Protein AF-A0A538PGJ2-F1 (afdb_monomer_lite)

Sequence (538 aa):
EILDFYVRNGLSVAGPTVRLRQLDLCIDCKQCEEACEDRHGAQRLTLGGYELGLLDFVYTCRTCRDARCLSPCEHDAIKRDARSGEVVIHEDRCIGCSLCALSCPYGAIQMIDVAEPDMPAFQPRFKARLDKSGKLAFGPGKGRKAQARRIASKCDHCAGYADQACVSACPTGSLIEISPAALFRVPGPGARGDAAAGSAPGHEPHPARAGYPRTFATGSAEWHVRDMLPARPFVDGIAVRDSGAARVRARRLSLLVWALGLAAFAGVLAEVVLRWFHPTWSISYTVMRREGVEPALAAMNVSYLAGTQLALTCGYLGTALMVLSMAYLVQRRLGWFWRTATNQFWLDVHLMTGVVGPLFIALHSALRLTTWVSIPFWSMVAVVVSGVIGRYLYTLVPSLTSKHDLAILAHRRAITELAIDHPAAGDHAYQVMDREARRSRSAWEIGLVPLLLWVLADDLRRIWTRRRDRRALTRLAPRRIARRIARRIDRVVALERRNELAPRGKALLRSWKRVHVPFSIALLGTMLAHIAIALHVF

pLDDT: mean 74.96, std 19.19, range [24.06, 95.44]

Structure (mmCIF, N/CA/C/O backbone):
data_AF-A0A538PGJ2-F1
#
_entry.id   AF-A0A538PGJ2-F1
#
loop_
_atom_site.group_PDB
_atom_site.id
_atom_site.type_symbol
_atom_site.label_atom_id
_atom_site.label_alt_id
_atom_site.label_comp_id
_atom_site.label_asym_id
_atom_site.label_entity_id
_atom_site.label_seq_id
_atom_site.pdbx_PDB_ins_code
_atom_site.Cartn_x
_atom_site.Cartn_y
_atom_site.Cartn_z
_atom_site.occupancy
_atom_site.B_iso_or_equiv
_atom_site.auth_seq_id
_atom_site.auth_comp_id
_atom_site.auth_asym_id
_atom_site.auth_atom_id
_atom_site.pdbx_PDB_model_num
ATOM 1 N N . GLU A 1 1 ? -11.174 5.501 -30.515 1.00 55.38 1 GLU A N 1
ATOM 2 C CA . GLU A 1 1 ? -10.463 5.336 -29.223 1.00 55.38 1 GLU A CA 1
ATOM 3 C C . GLU A 1 1 ? -10.205 3.873 -28.864 1.00 55.38 1 GLU A C 1
ATOM 5 O O . GLU A 1 1 ? -9.051 3.498 -28.747 1.00 55.38 1 GLU A O 1
ATOM 10 N N . ILE A 1 2 ? -11.226 3.015 -28.758 1.00 61.38 2 ILE A N 1
ATOM 11 C CA . ILE A 1 2 ? -11.039 1.596 -28.385 1.00 61.38 2 ILE A CA 1
ATOM 12 C C . ILE A 1 2 ? -10.202 0.811 -29.412 1.00 61.38 2 ILE A C 1
ATOM 14 O O . ILE A 1 2 ? -9.266 0.110 -29.040 1.00 61.38 2 ILE A O 1
ATOM 18 N N . LEU A 1 3 ? -10.492 0.965 -30.709 1.00 66.12 3 LEU A N 1
ATOM 19 C CA . LEU A 1 3 ? -9.707 0.330 -31.775 1.00 66.12 3 LEU A CA 1
ATOM 20 C C . LEU A 1 3 ? -8.264 0.866 -31.830 1.00 66.12 3 LEU A C 1
ATOM 22 O O . LEU A 1 3 ? -7.324 0.113 -32.057 1.00 66.12 3 LEU A O 1
ATOM 26 N N . ASP A 1 4 ? -8.081 2.159 -31.556 1.00 66.12 4 ASP A N 1
ATOM 27 C CA . ASP A 1 4 ? -6.756 2.781 -31.459 1.00 66.12 4 ASP A CA 1
ATOM 28 C C . ASP A 1 4 ? -5.967 2.204 -30.271 1.00 66.12 4 ASP A C 1
ATOM 30 O O . ASP A 1 4 ? -4.814 1.813 -30.431 1.00 66.12 4 ASP A O 1
ATOM 34 N N . PHE A 1 5 ? -6.607 2.017 -29.111 1.00 69.12 5 PHE A N 1
ATOM 35 C CA . PHE A 1 5 ? -6.020 1.301 -27.976 1.00 69.12 5 PHE A CA 1
ATOM 36 C C . PHE A 1 5 ? -5.666 -0.150 -28.338 1.00 69.12 5 PHE A C 1
ATOM 38 O O . PHE A 1 5 ? -4.591 -0.626 -27.971 1.00 69.12 5 PHE A O 1
ATOM 45 N N . TYR A 1 6 ? -6.539 -0.846 -29.070 1.00 71.62 6 TYR A N 1
AT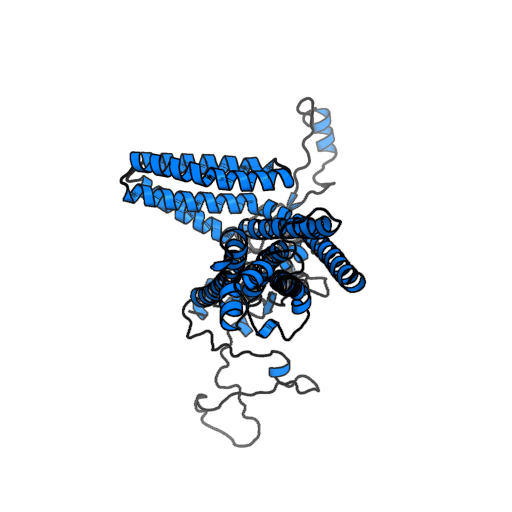OM 46 C CA . TYR A 1 6 ? -6.325 -2.227 -29.505 1.00 71.62 6 TYR A CA 1
ATOM 47 C C . TYR A 1 6 ? -5.070 -2.377 -30.372 1.00 71.62 6 TYR A C 1
ATOM 49 O O . TYR A 1 6 ? -4.238 -3.253 -30.122 1.00 71.62 6 TYR A O 1
ATOM 57 N N . VAL A 1 7 ? -4.902 -1.484 -31.349 1.00 77.00 7 VAL A N 1
ATOM 58 C CA . VAL A 1 7 ? -3.762 -1.496 -32.271 1.00 77.00 7 VAL A CA 1
ATOM 59 C C . VAL A 1 7 ? -2.490 -0.989 -31.591 1.00 77.00 7 VAL A C 1
ATOM 61 O O . VAL A 1 7 ? -1.472 -1.678 -31.631 1.00 77.00 7 VAL A O 1
ATOM 64 N N . ARG A 1 8 ? -2.534 0.163 -30.905 1.00 73.94 8 ARG A N 1
ATOM 65 C CA . ARG A 1 8 ? -1.352 0.765 -30.254 1.00 73.94 8 ARG A CA 1
ATOM 66 C C . ARG A 1 8 ? -0.736 -0.136 -29.199 1.00 73.94 8 ARG A C 1
ATOM 68 O O . ARG A 1 8 ? 0.481 -0.181 -29.069 1.00 73.94 8 ARG A O 1
ATOM 75 N N . ASN A 1 9 ? -1.572 -0.854 -28.454 1.00 77.75 9 ASN A N 1
ATOM 76 C CA . ASN A 1 9 ? -1.093 -1.773 -27.434 1.00 77.75 9 ASN A CA 1
ATOM 77 C C . ASN A 1 9 ? -0.849 -3.178 -27.986 1.00 77.75 9 ASN A C 1
ATOM 79 O O . ASN A 1 9 ? -0.598 -4.064 -27.184 1.00 77.75 9 ASN A O 1
ATOM 83 N N . GLY A 1 10 ? -0.917 -3.418 -29.300 1.00 75.88 10 GLY A N 1
ATOM 84 C CA . GLY A 1 10 ? -0.559 -4.704 -29.909 1.00 75.88 10 GLY A CA 1
ATOM 85 C C . GLY A 1 10 ? -1.454 -5.877 -29.493 1.00 75.88 10 GLY A C 1
ATOM 86 O O . GLY A 1 10 ? -1.011 -7.022 -29.441 1.00 75.88 10 GLY A O 1
ATOM 87 N N . LEU A 1 11 ? -2.722 -5.609 -29.172 1.00 78.75 11 LEU A N 1
ATOM 88 C CA . LEU A 1 11 ? -3.709 -6.654 -28.881 1.00 78.75 11 LEU A CA 1
ATOM 89 C C . LEU A 1 11 ? -4.207 -7.346 -30.159 1.00 78.75 11 LEU A C 1
ATOM 91 O O . LEU A 1 11 ? -4.708 -8.464 -30.086 1.00 78.75 11 LEU A O 1
ATOM 95 N N . SER A 1 12 ? -4.018 -6.712 -31.320 1.00 77.25 12 SER A N 1
ATOM 96 C CA . SER A 1 12 ? -4.263 -7.286 -32.650 1.00 77.25 12 SER A CA 1
ATOM 97 C C . SER A 1 12 ? -3.299 -8.412 -33.023 1.00 77.25 12 SER A C 1
ATOM 99 O O . SER A 1 12 ? -3.652 -9.291 -33.803 1.00 77.25 12 SER A O 1
ATOM 101 N N . VAL A 1 13 ? -2.086 -8.392 -32.465 1.00 79.44 13 VAL A N 1
ATOM 102 C CA . VAL A 1 13 ? -1.035 -9.395 -32.711 1.00 79.44 13 VAL A CA 1
ATOM 103 C C . VAL A 1 13 ? -0.840 -10.346 -31.530 1.00 79.44 13 VAL A C 1
ATOM 105 O O . VAL A 1 13 ? -0.008 -11.257 -31.595 1.00 79.44 13 VAL A O 1
ATOM 108 N N . ALA A 1 14 ? -1.589 -10.133 -30.444 1.00 80.44 14 ALA A N 1
ATOM 109 C CA . ALA A 1 14 ? -1.624 -11.040 -29.311 1.00 80.44 14 ALA A CA 1
ATOM 110 C C . ALA A 1 14 ? -2.169 -12.414 -29.736 1.00 80.44 14 ALA A C 1
ATOM 112 O O . ALA A 1 14 ? -2.867 -12.555 -30.742 1.00 80.44 14 ALA A O 1
ATOM 113 N N . GLY A 1 15 ? -1.791 -13.433 -28.977 1.00 75.00 15 GLY A N 1
ATOM 114 C CA . GLY A 1 15 ? -2.231 -14.803 -29.158 1.00 75.00 15 GLY A CA 1
ATOM 115 C C . GLY A 1 15 ? -3.702 -15.012 -28.790 1.00 75.00 15 GLY A C 1
ATOM 116 O O . GLY A 1 15 ? -4.476 -14.055 -28.679 1.00 75.00 15 GLY A O 1
ATOM 117 N N . PRO A 1 16 ? -4.122 -16.275 -28.604 1.00 70.69 16 PRO A N 1
ATOM 118 C CA . PRO A 1 16 ? -5.519 -16.610 -28.339 1.00 70.69 16 PRO A CA 1
ATOM 119 C C . PRO A 1 16 ? -6.041 -16.000 -27.036 1.00 70.69 16 PRO A C 1
ATOM 121 O O . PRO A 1 16 ? -7.248 -15.811 -26.905 1.00 70.69 16 PRO A O 1
ATOM 124 N N . THR A 1 17 ? -5.159 -15.667 -26.095 1.00 75.12 17 THR A N 1
ATOM 125 C CA . THR A 1 17 ? -5.518 -15.185 -24.767 1.00 75.12 17 THR A CA 1
ATOM 126 C C . THR A 1 17 ? -4.597 -14.069 -24.285 1.00 75.12 17 THR A C 1
ATOM 128 O O . THR A 1 17 ? -3.412 -14.001 -24.609 1.00 75.12 17 THR A O 1
ATOM 131 N N . VAL A 1 18 ? -5.160 -13.159 -23.493 1.00 78.62 18 VAL A N 1
ATOM 132 C CA . VAL A 1 18 ? -4.445 -12.099 -22.784 1.00 78.62 18 VAL A CA 1
ATOM 133 C C . VAL A 1 18 ? -4.940 -12.061 -21.347 1.00 78.62 18 VAL A C 1
ATOM 135 O O . VAL A 1 18 ? -6.134 -12.191 -21.070 1.00 78.62 18 VAL A O 1
ATOM 138 N N . ARG A 1 19 ? -4.003 -11.866 -20.420 1.00 81.94 19 ARG A N 1
ATOM 139 C CA . ARG A 1 19 ? -4.315 -11.748 -19.001 1.00 81.94 19 ARG A CA 1
ATOM 140 C C . ARG A 1 19 ? -4.686 -10.311 -18.654 1.00 81.94 19 ARG A C 1
ATOM 142 O O . ARG A 1 19 ? -4.023 -9.359 -19.071 1.00 81.94 19 ARG A O 1
ATOM 149 N N . LEU A 1 20 ? -5.748 -10.171 -17.878 1.00 78.12 20 LEU A N 1
ATOM 150 C CA . LEU A 1 20 ? -6.361 -8.907 -17.498 1.00 78.12 20 LEU A CA 1
ATOM 151 C C . LEU A 1 20 ? -6.581 -8.890 -15.992 1.00 78.12 20 LEU A C 1
ATOM 153 O O . LEU A 1 20 ? -6.921 -9.904 -15.389 1.00 78.12 20 LEU A O 1
ATOM 157 N N . ARG A 1 21 ? -6.425 -7.717 -15.394 1.00 78.31 21 ARG A N 1
ATOM 158 C CA . ARG A 1 21 ? -6.751 -7.441 -14.002 1.00 78.31 21 ARG A CA 1
ATOM 159 C C . ARG A 1 21 ? -7.935 -6.488 -13.939 1.00 78.31 21 ARG A C 1
ATOM 161 O O . ARG A 1 21 ? -7.871 -5.380 -14.462 1.00 78.31 21 ARG A O 1
ATOM 168 N N . GLN A 1 22 ? -8.991 -6.894 -13.251 1.00 70.12 22 GLN A N 1
ATOM 169 C CA . GLN A 1 22 ? -10.156 -6.058 -12.976 1.00 70.12 22 GLN A CA 1
ATOM 170 C C . GLN A 1 22 ? -9.878 -5.167 -11.759 1.00 70.12 22 GLN A C 1
ATOM 172 O O . GLN A 1 22 ? -9.720 -5.656 -10.636 1.00 70.12 22 GLN A O 1
ATOM 177 N N . LEU A 1 23 ? -9.738 -3.860 -11.980 1.00 67.62 23 LEU A N 1
ATOM 178 C CA . LEU A 1 23 ? -9.286 -2.895 -10.971 1.00 67.62 23 LEU A CA 1
ATOM 179 C C . LEU A 1 23 ? -10.292 -2.674 -9.835 1.00 67.62 23 LEU A C 1
ATOM 181 O O . LEU A 1 23 ? -9.890 -2.311 -8.733 1.00 67.62 23 LEU A O 1
ATOM 185 N N . ASP A 1 24 ? -11.576 -2.895 -10.084 1.00 55.44 24 ASP A N 1
ATOM 186 C CA . ASP A 1 24 ? -12.656 -2.830 -9.098 1.00 55.44 24 ASP A CA 1
ATOM 187 C C . ASP A 1 24 ? -12.619 -4.000 -8.103 1.00 55.44 24 ASP A C 1
ATOM 189 O O . ASP A 1 24 ? -12.915 -3.814 -6.920 1.00 55.44 24 ASP A O 1
ATOM 193 N N . LEU A 1 25 ? -12.180 -5.178 -8.558 1.00 58.84 25 LEU A N 1
ATOM 194 C CA . LEU A 1 25 ? -11.999 -6.367 -7.719 1.00 58.84 25 LEU A CA 1
ATOM 195 C C . LEU A 1 25 ? -10.591 -6.474 -7.118 1.00 58.84 25 LEU A C 1
ATOM 197 O O . LEU A 1 25 ? -10.378 -7.189 -6.136 1.00 58.84 25 LEU A O 1
ATOM 201 N N . CYS A 1 26 ? -9.595 -5.797 -7.687 1.00 67.81 26 CYS A N 1
ATOM 202 C CA . CYS A 1 26 ? -8.214 -5.893 -7.225 1.00 67.81 26 CYS A CA 1
ATOM 203 C C . CYS A 1 26 ? -8.009 -5.196 -5.866 1.00 67.81 26 CYS A C 1
ATOM 205 O O . CYS A 1 26 ? -8.282 -4.010 -5.711 1.00 67.81 26 CYS A O 1
ATOM 207 N N . ILE A 1 27 ? -7.433 -5.914 -4.895 1.00 62.56 27 ILE A N 1
ATOM 208 C CA . ILE A 1 27 ? -6.988 -5.360 -3.594 1.00 62.56 27 ILE A CA 1
ATOM 209 C C . ILE A 1 27 ? -5.506 -5.007 -3.522 1.00 62.56 27 ILE A C 1
ATOM 211 O O . ILE A 1 27 ? -4.999 -4.680 -2.453 1.00 62.56 27 ILE A O 1
ATOM 215 N N . ASP A 1 28 ? -4.787 -5.159 -4.629 1.00 71.12 28 ASP A N 1
ATOM 216 C CA . ASP A 1 28 ? -3.336 -4.974 -4.692 1.00 71.12 28 ASP A CA 1
ATOM 217 C C . ASP A 1 28 ? -2.576 -5.788 -3.620 1.00 71.12 28 ASP A C 1
ATOM 219 O O . ASP A 1 28 ? -1.569 -5.366 -3.055 1.00 71.12 28 ASP A O 1
ATOM 223 N N . CYS A 1 29 ? -3.072 -6.996 -3.316 1.00 70.25 29 CYS A N 1
ATOM 224 C CA . CYS A 1 29 ? -2.458 -7.893 -2.330 1.00 70.25 29 CYS A CA 1
ATOM 225 C C . CYS A 1 29 ? -1.167 -8.563 -2.817 1.00 70.25 29 CYS A C 1
ATOM 227 O O . CYS A 1 29 ? -0.444 -9.113 -1.988 1.00 70.25 29 CYS A O 1
ATOM 229 N N . LYS A 1 30 ? -0.910 -8.511 -4.134 1.00 79.00 30 LYS A N 1
ATOM 230 C CA . LYS A 1 30 ? 0.243 -9.077 -4.861 1.00 79.00 30 LYS A CA 1
ATOM 231 C C . LYS A 1 30 ? 0.415 -10.600 -4.791 1.00 79.00 30 LYS A C 1
ATOM 233 O O . LYS A 1 30 ? 1.424 -11.111 -5.261 1.00 79.00 30 LYS A O 1
ATOM 238 N N . GLN A 1 31 ? -0.597 -11.329 -4.321 1.00 75.69 31 GLN A N 1
ATOM 239 C CA . GLN A 1 31 ? -0.571 -12.798 -4.261 1.00 75.69 31 GLN A CA 1
ATOM 240 C C . GLN A 1 31 ? -0.394 -13.458 -5.634 1.00 75.69 31 GLN A C 1
ATOM 242 O O . GLN A 1 31 ? 0.229 -14.501 -5.731 1.00 75.69 31 GLN A O 1
ATOM 247 N N . CYS A 1 32 ? -0.886 -12.838 -6.707 1.00 80.69 32 CYS A N 1
ATOM 248 C CA . CYS A 1 32 ? -0.693 -13.347 -8.063 1.00 80.69 32 CYS A CA 1
ATOM 249 C C . CYS A 1 32 ? 0.758 -13.235 -8.565 1.00 80.69 32 CYS A C 1
ATOM 251 O O . CYS A 1 32 ? 1.172 -14.048 -9.386 1.00 80.69 32 CYS A O 1
ATOM 253 N N . GLU A 1 33 ? 1.516 -12.232 -8.100 1.00 84.62 33 GLU A N 1
ATOM 254 C CA . GLU A 1 33 ? 2.952 -12.113 -8.394 1.00 84.62 33 GLU A CA 1
ATOM 255 C C . GLU A 1 33 ? 3.732 -13.147 -7.571 1.00 84.62 33 GLU A C 1
ATOM 257 O O . GLU A 1 33 ? 4.553 -13.870 -8.125 1.00 84.62 33 GLU A O 1
ATOM 262 N N . GLU A 1 34 ? 3.410 -13.250 -6.276 1.00 78.00 34 GLU A N 1
ATOM 263 C CA . GLU A 1 34 ? 4.051 -14.160 -5.317 1.00 78.00 34 GLU A CA 1
ATOM 264 C C . GLU A 1 34 ? 3.831 -15.631 -5.688 1.00 78.00 34 GLU A C 1
ATOM 266 O O . GLU A 1 34 ? 4.795 -16.364 -5.836 1.00 78.00 34 GLU A O 1
ATOM 271 N N . ALA A 1 35 ? 2.598 -16.048 -5.985 1.00 78.25 35 ALA A N 1
ATOM 272 C CA . ALA A 1 35 ? 2.314 -17.426 -6.392 1.00 78.25 35 ALA A CA 1
ATOM 273 C C . ALA A 1 35 ? 3.017 -17.823 -7.700 1.00 78.25 35 ALA A C 1
ATOM 275 O O . ALA A 1 35 ? 3.371 -18.984 -7.901 1.00 78.25 35 ALA A O 1
ATOM 276 N N . CYS A 1 36 ? 3.217 -16.861 -8.606 1.00 83.31 36 CYS A N 1
ATOM 277 C CA . CYS A 1 36 ? 3.981 -17.094 -9.824 1.00 83.31 36 CYS A CA 1
ATOM 278 C C . CYS A 1 36 ? 5.476 -17.276 -9.521 1.00 83.31 36 CYS A C 1
ATOM 280 O O . CYS A 1 36 ? 6.105 -18.158 -10.103 1.00 83.31 36 CYS A O 1
ATOM 282 N N . GLU A 1 37 ? 6.028 -16.444 -8.635 1.00 84.31 37 GLU A N 1
ATOM 283 C CA . GLU A 1 37 ? 7.415 -16.533 -8.172 1.00 84.31 37 GLU A CA 1
ATOM 284 C C . GLU A 1 37 ? 7.668 -17.842 -7.418 1.00 84.31 37 GLU A C 1
ATOM 286 O O . GLU A 1 37 ? 8.614 -18.546 -7.750 1.00 84.31 37 GLU A O 1
ATOM 291 N N . ASP A 1 38 ? 6.783 -18.223 -6.499 1.00 78.44 38 ASP A N 1
ATOM 292 C CA . ASP A 1 38 ? 6.891 -19.455 -5.713 1.00 78.44 38 ASP A CA 1
ATOM 293 C C . ASP A 1 38 ? 6.870 -20.709 -6.601 1.00 78.44 38 ASP A C 1
ATOM 295 O O . ASP A 1 38 ? 7.606 -21.661 -6.352 1.00 78.44 38 ASP A O 1
ATOM 299 N N . ARG A 1 39 ? 6.051 -20.716 -7.665 1.00 80.75 39 ARG A N 1
ATOM 300 C CA . ARG A 1 39 ? 5.949 -21.862 -8.583 1.00 80.75 39 ARG A CA 1
ATOM 301 C C . ARG A 1 39 ? 7.142 -21.983 -9.527 1.00 80.75 39 ARG A C 1
ATOM 303 O O . ARG A 1 39 ? 7.571 -23.091 -9.825 1.00 80.75 39 ARG A O 1
ATOM 310 N N . HIS A 1 40 ? 7.631 -20.863 -10.050 1.00 79.25 40 HIS A N 1
ATOM 311 C CA . HIS A 1 40 ? 8.614 -20.860 -11.137 1.00 79.25 40 HIS A CA 1
ATOM 312 C C . HIS A 1 40 ? 10.005 -20.366 -10.710 1.00 79.25 40 HIS A C 1
ATOM 314 O O . HIS A 1 40 ? 10.871 -20.182 -11.560 1.00 79.25 40 HIS A O 1
ATOM 320 N N . GLY A 1 41 ? 10.211 -20.081 -9.422 1.00 76.25 41 GLY A N 1
ATOM 321 C CA . GLY A 1 41 ? 11.438 -19.494 -8.872 1.00 76.25 41 GLY A CA 1
ATOM 322 C C . GLY A 1 41 ? 11.676 -18.028 -9.257 1.00 76.25 41 GLY A C 1
ATOM 323 O O . GLY A 1 41 ? 12.644 -17.421 -8.804 1.00 76.25 41 GLY A O 1
ATOM 324 N N . ALA A 1 42 ? 10.815 -17.446 -10.098 1.00 80.00 42 ALA A N 1
ATOM 325 C CA . ALA A 1 42 ? 10.930 -16.081 -10.590 1.00 80.00 42 ALA A CA 1
ATOM 326 C C . ALA A 1 42 ? 9.561 -15.484 -10.940 1.00 80.00 42 ALA A C 1
ATOM 328 O O . ALA A 1 42 ? 8.681 -16.153 -11.488 1.00 80.00 42 ALA A O 1
ATOM 329 N N . GLN A 1 43 ? 9.397 -14.187 -10.676 1.00 82.25 43 GLN A N 1
ATOM 330 C CA . GLN A 1 43 ? 8.189 -13.442 -11.020 1.00 82.25 43 GLN A CA 1
ATOM 331 C C . GLN A 1 43 ? 8.058 -13.307 -12.553 1.00 82.25 43 GLN A C 1
ATOM 333 O O . GLN A 1 43 ? 8.775 -12.537 -13.185 1.00 82.25 43 GLN A O 1
ATOM 338 N N . ARG A 1 44 ? 7.097 -14.016 -13.163 1.00 86.12 44 ARG A N 1
ATOM 339 C CA . ARG A 1 44 ? 6.838 -13.992 -14.625 1.00 86.12 44 ARG A CA 1
ATOM 340 C C . ARG A 1 44 ? 5.627 -13.132 -15.035 1.00 86.12 44 ARG A C 1
ATOM 342 O O . ARG A 1 44 ? 5.253 -13.091 -16.208 1.00 86.12 44 ARG A O 1
ATOM 349 N N . LEU A 1 45 ? 4.999 -12.446 -14.079 1.00 87.00 45 LEU A N 1
ATOM 350 C CA . LEU A 1 45 ? 3.853 -11.551 -14.273 1.00 87.00 45 LEU A CA 1
ATOM 351 C C . LEU A 1 45 ? 4.010 -10.310 -13.397 1.00 87.00 45 LEU A C 1
ATOM 353 O O . LEU A 1 45 ? 4.297 -10.437 -12.209 1.00 87.00 45 LEU A O 1
ATOM 357 N N . THR A 1 46 ? 3.756 -9.128 -13.960 1.00 84.69 46 THR A N 1
ATOM 358 C CA . THR A 1 46 ? 3.788 -7.857 -13.223 1.00 84.69 46 THR A CA 1
ATOM 359 C C . THR A 1 46 ? 2.484 -7.093 -13.411 1.00 84.69 46 THR A C 1
ATOM 361 O O . THR A 1 46 ? 2.007 -6.897 -14.532 1.00 84.69 46 THR A O 1
ATOM 364 N N . LEU A 1 47 ? 1.892 -6.654 -12.301 1.00 83.06 47 LEU A N 1
ATOM 365 C CA . LEU A 1 47 ? 0.642 -5.897 -12.321 1.00 83.06 47 LEU A CA 1
ATOM 366 C C . LEU A 1 47 ? 0.849 -4.469 -12.823 1.00 83.06 47 LEU A C 1
ATOM 368 O O . LEU A 1 47 ? 1.874 -3.877 -12.514 1.00 83.06 47 LEU A O 1
ATOM 372 N N . GLY A 1 48 ? -0.148 -3.883 -13.502 1.00 72.62 48 GLY A N 1
ATOM 373 C CA . GLY A 1 48 ? -0.152 -2.460 -13.845 1.00 72.62 48 GLY A CA 1
ATOM 374 C C . GLY A 1 48 ? 0.328 -2.102 -15.259 1.00 72.62 48 GLY A C 1
ATOM 375 O O . GLY A 1 48 ? 1.047 -1.118 -15.453 1.00 72.62 48 GLY A O 1
ATOM 376 N N . GLY A 1 49 ? -0.053 -2.876 -16.264 1.00 76.50 49 GLY A N 1
ATOM 377 C CA . GLY A 1 49 ? 0.248 -2.484 -17.633 1.00 76.50 49 GLY A CA 1
ATOM 378 C C . GLY A 1 49 ? -0.659 -1.366 -18.137 1.00 76.50 49 GLY A C 1
ATOM 379 O O . GLY A 1 49 ? -0.755 -0.280 -17.545 1.00 76.50 49 GLY A O 1
ATOM 380 N N . TYR A 1 50 ? -1.247 -1.600 -19.303 1.00 75.56 50 TYR A N 1
ATOM 381 C CA . TYR A 1 50 ? -2.067 -0.607 -19.988 1.00 75.56 50 TYR A CA 1
ATOM 382 C C . TYR A 1 50 ? -3.489 -0.647 -19.441 1.00 75.56 50 TYR A C 1
ATOM 384 O O . TYR A 1 50 ? -4.018 -1.723 -19.194 1.00 75.56 50 TYR A O 1
ATOM 392 N N . GLU A 1 51 ? -4.119 0.509 -19.260 1.00 74.44 51 GLU A N 1
ATOM 393 C CA . GLU A 1 51 ? -5.455 0.595 -18.665 1.00 74.44 51 GLU A CA 1
ATOM 394 C C . GLU A 1 51 ? -6.487 0.993 -19.725 1.00 74.44 51 GLU A C 1
ATOM 396 O O . GLU A 1 51 ? -6.297 1.975 -20.443 1.00 74.44 51 GLU A O 1
ATOM 401 N N . LEU A 1 52 ? -7.590 0.245 -19.794 1.00 67.19 52 LEU A N 1
ATOM 402 C CA . LEU A 1 52 ? -8.788 0.595 -20.555 1.00 67.19 52 LEU A CA 1
ATOM 403 C C . LEU A 1 52 ? -9.991 0.532 -19.609 1.00 67.19 52 LEU A C 1
ATOM 405 O O . LEU A 1 52 ? -10.498 -0.543 -19.286 1.00 67.19 52 LEU A O 1
ATOM 409 N N . GLY A 1 53 ? -10.433 1.691 -19.120 1.00 69.06 53 GLY A N 1
ATOM 410 C CA . GLY A 1 53 ? -11.493 1.764 -18.111 1.00 69.06 53 GLY A CA 1
ATOM 411 C C . GLY A 1 53 ? -11.067 1.125 -16.782 1.00 69.06 53 GLY A C 1
ATOM 412 O O . GLY A 1 53 ? -10.110 1.576 -16.157 1.00 69.06 53 GLY A O 1
ATOM 413 N N . LEU A 1 54 ? -11.791 0.089 -16.342 1.00 64.50 54 LEU A N 1
ATOM 414 C CA . LEU A 1 54 ? -11.494 -0.689 -15.125 1.00 64.50 54 LEU A CA 1
ATOM 415 C C . LEU A 1 54 ? -10.662 -1.952 -15.400 1.00 64.50 54 LEU A C 1
ATOM 417 O O . LEU A 1 54 ? -10.460 -2.762 -14.496 1.00 64.50 54 LEU A O 1
ATOM 421 N N . LEU A 1 55 ? -10.176 -2.127 -16.629 1.00 67.62 55 LEU A N 1
ATOM 422 C CA . LEU A 1 55 ? -9.334 -3.251 -17.015 1.00 67.62 55 LEU A CA 1
ATOM 423 C C . LEU A 1 55 ? -7.878 -2.809 -17.101 1.00 67.62 55 LEU A C 1
ATOM 425 O O . LEU A 1 55 ? -7.546 -1.849 -17.792 1.00 67.62 55 LEU A O 1
ATOM 429 N N . ASP A 1 56 ? -7.016 -3.548 -16.420 1.00 76.88 56 ASP A N 1
ATOM 430 C CA . ASP A 1 56 ? -5.570 -3.401 -16.460 1.00 76.88 56 ASP A CA 1
ATOM 431 C C . ASP A 1 56 ? -4.948 -4.607 -17.171 1.00 76.88 56 ASP A C 1
ATOM 433 O O . ASP A 1 56 ? -5.008 -5.743 -16.699 1.00 76.88 56 ASP A O 1
ATOM 437 N N . PHE A 1 57 ? -4.355 -4.361 -18.332 1.00 82.56 57 PHE A N 1
ATOM 438 C CA . PHE A 1 57 ? -3.651 -5.351 -19.132 1.00 82.56 57 PHE A CA 1
ATOM 439 C C . PHE A 1 57 ? -2.276 -5.581 -18.524 1.00 82.56 57 PHE A C 1
ATOM 441 O O . PHE A 1 57 ? -1.334 -4.853 -18.828 1.00 82.56 57 PHE A O 1
ATOM 448 N N . VAL A 1 58 ? -2.171 -6.586 -17.659 1.00 86.12 58 VAL A N 1
ATOM 449 C CA . VAL A 1 58 ? -0.947 -6.894 -16.912 1.00 86.12 58 VAL A CA 1
ATOM 450 C C . VAL A 1 58 ? 0.239 -7.185 -17.837 1.00 86.12 58 VAL A C 1
ATOM 452 O O . VAL A 1 58 ? 0.087 -7.718 -18.940 1.00 86.12 58 VAL A O 1
ATOM 455 N N . TYR A 1 59 ? 1.444 -6.850 -17.376 1.00 87.25 59 TYR A N 1
ATOM 456 C CA . TYR A 1 59 ? 2.678 -7.168 -18.086 1.00 87.25 59 TYR A CA 1
ATOM 457 C C . TYR A 1 59 ? 2.964 -8.659 -17.940 1.00 87.25 59 TYR A C 1
ATOM 459 O O . TYR A 1 59 ? 3.491 -9.137 -16.935 1.00 87.25 59 TYR A O 1
ATOM 467 N N . THR A 1 60 ? 2.553 -9.407 -18.952 1.00 88.81 60 THR A N 1
ATOM 468 C CA . THR A 1 60 ? 2.745 -10.846 -19.059 1.00 88.81 60 THR A CA 1
ATOM 469 C C . THR A 1 60 ? 2.909 -11.218 -20.527 1.00 88.81 60 THR A C 1
ATOM 471 O O . THR A 1 60 ? 2.613 -10.410 -21.416 1.00 88.81 60 THR A O 1
ATOM 474 N N . CYS A 1 61 ? 3.409 -12.426 -20.797 1.00 88.88 61 CYS A N 1
ATOM 475 C CA . CYS A 1 61 ? 3.506 -12.905 -22.169 1.00 88.88 61 CYS A CA 1
ATOM 476 C C . CYS A 1 61 ? 2.101 -12.970 -22.771 1.00 88.88 61 CYS A C 1
ATOM 478 O O . CYS A 1 61 ? 1.152 -13.374 -22.110 1.00 88.88 61 CYS A O 1
ATOM 480 N N . ARG A 1 62 ? 1.974 -12.530 -24.020 1.00 86.38 62 ARG A N 1
ATOM 481 C CA . ARG A 1 62 ? 0.702 -12.520 -24.753 1.00 86.38 62 ARG A CA 1
ATOM 482 C C . ARG A 1 62 ? 0.678 -13.534 -25.882 1.00 86.38 62 ARG A C 1
ATOM 484 O O . ARG A 1 62 ? -0.117 -13.364 -26.793 1.00 86.38 62 ARG A O 1
ATOM 491 N N . THR A 1 63 ? 1.636 -14.464 -25.894 1.00 84.62 63 THR A N 1
ATOM 492 C CA . THR A 1 63 ? 1.693 -15.577 -26.859 1.00 84.62 63 THR A CA 1
ATOM 493 C C . THR A 1 63 ? 1.524 -15.116 -28.311 1.00 84.62 63 THR A C 1
ATOM 495 O O . THR A 1 63 ? 0.787 -15.692 -29.106 1.00 84.62 63 THR A O 1
ATOM 498 N N . CYS A 1 64 ? 2.200 -14.010 -28.645 1.00 85.31 64 CYS A N 1
ATOM 499 C CA . CYS A 1 64 ? 1.961 -13.252 -29.870 1.00 85.31 64 CYS A CA 1
ATOM 500 C C . CYS A 1 64 ? 2.071 -14.137 -31.112 1.00 85.31 64 CYS A C 1
ATOM 502 O O . CYS A 1 64 ? 2.989 -14.959 -31.230 1.00 85.31 64 CYS A O 1
ATOM 504 N N . ARG A 1 65 ? 1.166 -13.920 -32.067 1.00 83.31 65 ARG A N 1
ATOM 505 C CA . ARG A 1 65 ? 1.226 -14.594 -33.366 1.00 83.31 65 ARG A CA 1
ATOM 506 C C . ARG A 1 65 ? 2.478 -14.159 -34.129 1.00 83.31 65 ARG A C 1
ATOM 508 O O . ARG A 1 65 ? 3.234 -15.007 -34.594 1.00 83.31 65 ARG A O 1
ATOM 515 N N . ASP A 1 66 ? 2.744 -12.855 -34.133 1.00 84.62 66 ASP A N 1
ATOM 516 C CA . ASP A 1 66 ? 4.017 -12.273 -34.560 1.00 84.62 66 ASP A CA 1
ATOM 517 C C . ASP A 1 66 ? 4.918 -12.026 -33.336 1.00 84.62 66 ASP A C 1
ATOM 519 O O . ASP A 1 66 ? 4.773 -11.044 -32.599 1.00 84.62 66 ASP A O 1
ATOM 523 N N . ALA A 1 67 ? 5.806 -12.980 -33.050 1.00 87.19 67 ALA A N 1
ATOM 524 C CA . ALA A 1 67 ? 6.655 -12.965 -31.865 1.00 87.19 67 ALA A CA 1
ATOM 525 C C . ALA A 1 67 ? 8.011 -12.304 -32.154 1.00 87.19 67 ALA A C 1
ATOM 527 O O . ALA A 1 67 ? 9.006 -12.971 -32.432 1.00 87.19 67 ALA A O 1
ATOM 528 N N . ARG A 1 68 ? 8.067 -10.977 -31.987 1.00 88.50 68 ARG A N 1
ATOM 529 C CA . ARG A 1 68 ? 9.291 -10.163 -32.161 1.00 88.50 68 ARG A CA 1
ATOM 530 C C . ARG A 1 68 ? 10.466 -10.579 -31.276 1.00 88.50 68 ARG A C 1
ATOM 532 O O . ARG A 1 68 ? 11.608 -10.279 -31.593 1.00 88.50 68 ARG A O 1
ATOM 539 N N . CYS A 1 69 ? 10.200 -11.270 -30.171 1.00 90.06 69 CYS A N 1
ATOM 540 C CA . CYS A 1 69 ? 11.239 -11.776 -29.279 1.00 90.06 69 CYS A CA 1
ATOM 541 C C . CYS A 1 69 ? 12.036 -12.962 -29.852 1.00 90.06 69 CYS A C 1
ATOM 543 O O . CYS A 1 69 ? 13.083 -13.267 -29.289 1.00 90.06 69 CYS A O 1
ATOM 545 N N . LEU A 1 70 ? 11.569 -13.610 -30.931 1.00 91.69 70 LEU A N 1
ATOM 546 C CA . LEU A 1 70 ? 12.255 -14.740 -31.573 1.00 91.69 70 LEU A CA 1
ATOM 547 C C . LEU A 1 70 ? 13.451 -14.297 -32.422 1.00 91.69 70 LEU A C 1
ATOM 549 O O . LEU A 1 70 ? 14.546 -14.824 -32.269 1.00 91.69 70 LEU A O 1
ATOM 553 N N . SER A 1 71 ? 13.238 -13.306 -33.292 1.00 89.12 71 SER A N 1
ATOM 554 C CA . SER A 1 71 ? 14.214 -12.870 -34.304 1.00 89.12 71 SER A CA 1
ATOM 555 C C . SER A 1 71 ? 15.608 -12.488 -33.769 1.00 89.12 71 SER A C 1
ATOM 557 O O . SER A 1 71 ? 16.578 -12.825 -34.438 1.00 89.12 71 SER A O 1
ATOM 559 N N . PRO A 1 72 ? 15.761 -11.831 -32.602 1.00 90.69 72 PRO A N 1
ATOM 560 C CA . PRO A 1 72 ? 17.075 -11.430 -32.095 1.00 90.69 72 PRO A CA 1
ATOM 561 C C . PRO A 1 72 ? 17.911 -12.564 -31.486 1.00 90.69 72 PRO A C 1
ATOM 563 O O . PRO A 1 72 ? 19.022 -12.313 -31.021 1.00 90.69 72 PRO A O 1
ATOM 566 N N . CYS A 1 73 ? 17.369 -13.778 -31.350 1.00 90.31 73 CYS A N 1
ATOM 567 C CA . CYS A 1 73 ? 18.062 -14.854 -30.652 1.00 90.31 73 CYS A CA 1
ATOM 568 C C . CYS A 1 73 ? 18.889 -15.714 -31.610 1.00 90.31 73 CYS A C 1
ATOM 570 O O . CYS A 1 73 ? 18.384 -16.663 -32.195 1.00 90.31 73 CYS A O 1
ATOM 572 N N . GLU A 1 74 ? 20.189 -15.438 -31.685 1.00 89.56 74 GLU A N 1
ATOM 573 C CA . GLU A 1 74 ? 21.148 -16.231 -32.477 1.00 89.56 74 GLU A CA 1
ATOM 574 C C . GLU A 1 74 ? 21.533 -17.569 -31.817 1.00 89.56 74 GLU A C 1
ATOM 576 O O . GLU A 1 74 ? 22.160 -18.422 -32.435 1.00 89.56 74 GLU A O 1
ATOM 581 N N . HIS A 1 75 ? 21.151 -17.769 -30.552 1.00 87.94 75 HIS A N 1
ATOM 582 C CA . HIS A 1 75 ? 21.504 -18.952 -29.755 1.00 87.94 75 HIS A CA 1
ATOM 583 C C . HIS A 1 75 ? 20.370 -19.959 -29.623 1.00 87.94 75 HIS A C 1
ATOM 585 O O . HIS A 1 75 ? 20.455 -20.871 -28.800 1.00 87.94 75 HIS A O 1
ATOM 591 N N . ASP A 1 76 ? 19.285 -19.785 -30.384 1.00 87.06 76 ASP A N 1
ATOM 592 C CA . ASP A 1 76 ? 18.178 -20.739 -30.393 1.00 87.06 76 ASP A CA 1
ATOM 593 C C . ASP A 1 76 ? 17.559 -20.986 -28.999 1.00 87.06 76 ASP A C 1
ATOM 595 O O . ASP A 1 76 ? 16.931 -22.017 -28.744 1.00 87.06 76 ASP A O 1
ATOM 599 N N . ALA A 1 77 ? 17.736 -20.024 -28.088 1.00 89.44 77 ALA A N 1
ATOM 600 C CA . ALA A 1 77 ? 17.286 -20.089 -26.704 1.00 89.44 77 ALA A CA 1
ATOM 601 C C . ALA A 1 77 ? 15.813 -19.707 -26.543 1.00 89.44 77 ALA A C 1
ATOM 603 O O . ALA A 1 77 ? 15.243 -19.911 -25.480 1.00 89.44 77 ALA A O 1
ATOM 604 N N . ILE A 1 78 ? 15.184 -19.143 -27.570 1.00 91.44 78 ILE A N 1
ATOM 605 C CA . ILE A 1 78 ? 13.749 -18.876 -27.598 1.00 91.44 78 ILE A CA 1
ATOM 606 C C . ILE A 1 78 ? 13.194 -19.368 -28.933 1.00 91.44 78 ILE A C 1
ATOM 608 O O . ILE A 1 78 ? 13.660 -18.954 -29.992 1.00 91.44 78 ILE A O 1
ATOM 612 N N . LYS A 1 79 ? 12.223 -20.282 -28.888 1.00 89.81 79 LYS A N 1
ATOM 613 C CA . LYS A 1 79 ? 11.627 -20.902 -30.081 1.00 89.81 79 LYS A CA 1
ATOM 614 C C . LYS A 1 79 ? 10.124 -21.019 -29.942 1.00 89.81 79 LYS A C 1
ATOM 616 O O . LYS A 1 79 ? 9.599 -21.041 -28.835 1.00 89.81 79 LYS A O 1
ATOM 621 N N . ARG A 1 80 ? 9.420 -21.091 -31.069 1.00 87.19 80 ARG A N 1
ATOM 622 C CA . ARG A 1 80 ? 8.015 -21.495 -31.066 1.00 87.19 80 ARG A CA 1
ATOM 623 C C . ARG A 1 80 ? 7.959 -23.017 -31.028 1.00 87.19 80 ARG A C 1
ATOM 625 O O . ARG A 1 80 ? 8.540 -23.663 -31.896 1.00 87.19 80 ARG A O 1
ATOM 632 N N . ASP A 1 81 ? 7.284 -23.570 -30.033 1.00 81.88 81 ASP A N 1
ATOM 633 C CA . ASP A 1 81 ? 6.992 -24.994 -29.992 1.00 81.88 81 ASP A CA 1
ATOM 634 C C . ASP A 1 81 ? 6.016 -25.342 -31.122 1.00 81.88 81 ASP A C 1
ATOM 636 O O . ASP A 1 81 ? 4.967 -24.714 -31.284 1.00 81.88 81 ASP A O 1
ATOM 640 N N . ALA A 1 82 ? 6.375 -26.346 -31.916 1.00 78.38 82 ALA A N 1
ATOM 641 C CA . ALA A 1 82 ? 5.607 -26.763 -33.081 1.00 78.38 82 ALA A CA 1
ATOM 642 C C . ALA A 1 82 ? 4.263 -27.403 -32.701 1.00 78.38 82 ALA A C 1
ATOM 644 O O . ALA A 1 82 ? 3.338 -27.382 -33.509 1.00 78.38 82 ALA A O 1
ATOM 645 N N . ARG A 1 83 ? 4.146 -27.971 -31.490 1.00 74.69 83 ARG A N 1
ATOM 646 C CA . ARG A 1 83 ? 2.928 -28.664 -31.040 1.00 74.69 83 ARG A CA 1
ATOM 647 C C . ARG A 1 83 ? 1.925 -27.724 -30.384 1.00 74.69 83 ARG A C 1
ATOM 649 O O . ARG A 1 83 ? 0.758 -27.726 -30.757 1.00 74.69 83 ARG A O 1
ATOM 656 N N . SER A 1 84 ? 2.365 -26.932 -29.409 1.00 70.19 84 SER A N 1
ATOM 657 C CA . SER A 1 84 ? 1.483 -26.014 -28.675 1.00 70.19 84 SER A CA 1
ATOM 658 C C . SER A 1 84 ? 1.315 -24.650 -29.351 1.00 70.19 84 SER A C 1
ATOM 660 O O . SER A 1 84 ? 0.388 -23.911 -29.026 1.00 70.19 84 SER A O 1
ATOM 662 N N . GLY A 1 85 ? 2.214 -24.283 -30.271 1.00 73.44 85 GLY A N 1
ATOM 663 C CA . GLY A 1 85 ? 2.283 -22.934 -30.832 1.00 73.44 85 GLY A CA 1
ATOM 664 C C . GLY A 1 85 ? 2.788 -21.879 -29.839 1.00 73.44 85 GLY A C 1
ATOM 665 O O . GLY A 1 85 ? 2.887 -20.705 -30.213 1.00 73.44 85 GLY A O 1
ATOM 666 N N . GLU A 1 86 ? 3.133 -22.272 -28.608 1.00 80.88 86 GLU A N 1
ATOM 667 C CA . GLU A 1 86 ? 3.658 -21.403 -27.556 1.00 80.88 86 GLU A CA 1
ATOM 668 C C . GLU A 1 86 ? 5.102 -21.004 -27.860 1.00 80.88 86 GLU A C 1
ATOM 670 O O . GLU A 1 86 ? 5.887 -21.772 -28.414 1.00 80.88 86 GLU A O 1
ATOM 675 N N . VAL A 1 87 ? 5.486 -19.784 -27.494 1.00 86.38 87 VAL A N 1
ATOM 676 C CA . VAL A 1 87 ? 6.902 -19.403 -27.513 1.00 86.38 87 VAL A CA 1
ATOM 677 C C . VAL A 1 87 ? 7.528 -19.938 -26.231 1.00 86.38 87 VAL A C 1
ATOM 679 O O . VAL A 1 87 ? 7.043 -19.621 -25.158 1.00 86.38 87 VAL A O 1
ATOM 682 N N . VAL A 1 88 ? 8.599 -20.714 -26.295 1.00 86.25 88 VAL A N 1
ATOM 683 C CA . VAL A 1 88 ? 9.272 -21.307 -25.132 1.00 86.25 88 VAL A CA 1
ATOM 684 C C . VAL A 1 88 ? 10.691 -20.760 -25.047 1.00 86.25 88 VAL A C 1
ATOM 686 O O . VAL A 1 88 ? 11.351 -20.583 -26.072 1.00 86.25 88 VAL A O 1
ATOM 689 N N . ILE A 1 89 ? 11.146 -20.450 -23.829 1.00 88.31 89 ILE A N 1
ATOM 690 C CA . ILE A 1 89 ? 12.546 -20.106 -23.564 1.00 88.31 89 ILE A CA 1
ATOM 691 C C . ILE A 1 89 ? 13.239 -21.348 -23.002 1.00 88.31 89 ILE A C 1
ATOM 693 O O . ILE A 1 89 ? 12.828 -21.881 -21.978 1.00 88.31 89 ILE A O 1
ATOM 697 N N . HIS A 1 90 ? 14.288 -21.783 -23.685 1.00 86.56 90 HIS A N 1
ATOM 698 C CA . HIS A 1 90 ? 15.195 -22.845 -23.279 1.00 86.56 90 HIS A CA 1
ATOM 699 C C . HIS A 1 90 ? 16.301 -22.238 -22.410 1.00 86.56 90 HIS A C 1
ATOM 701 O O . HIS A 1 90 ? 17.255 -21.627 -22.906 1.00 86.56 90 HIS A O 1
ATOM 707 N N . GLU A 1 91 ? 16.120 -22.340 -21.092 1.00 84.00 91 GLU A N 1
ATOM 708 C CA . GLU A 1 91 ? 17.007 -21.752 -20.080 1.00 84.00 91 GLU A CA 1
ATOM 709 C C . GLU A 1 91 ? 18.445 -22.293 -20.200 1.00 84.00 91 GLU A C 1
ATOM 711 O 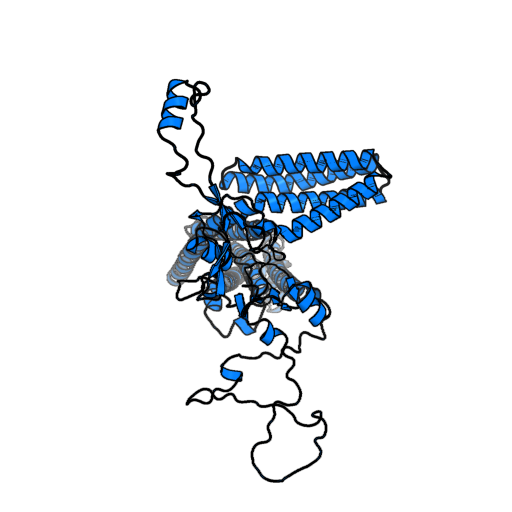O . GLU A 1 91 ? 19.405 -21.532 -20.073 1.00 84.00 91 GLU A O 1
ATOM 716 N N . ASP A 1 92 ? 18.595 -23.561 -20.595 1.00 79.38 92 ASP A N 1
ATOM 717 C CA . ASP A 1 92 ? 19.865 -24.245 -20.860 1.00 79.38 92 ASP A CA 1
ATOM 718 C C . ASP A 1 92 ? 20.693 -23.567 -21.962 1.00 79.38 92 ASP A C 1
ATOM 720 O O . ASP A 1 92 ? 21.920 -23.508 -21.862 1.00 79.38 92 ASP A O 1
ATOM 724 N N . ARG A 1 93 ? 20.045 -22.957 -22.961 1.00 82.94 93 ARG A N 1
ATOM 725 C CA . ARG A 1 93 ? 20.705 -22.291 -24.103 1.00 82.94 93 ARG A CA 1
ATOM 726 C C . ARG A 1 93 ? 20.826 -20.778 -23.946 1.00 82.94 93 ARG A C 1
ATOM 728 O O . ARG A 1 93 ? 21.528 -20.122 -24.712 1.00 82.94 93 ARG A O 1
ATOM 735 N N . CYS A 1 94 ? 20.147 -20.190 -22.963 1.00 84.81 94 CYS A N 1
ATOM 736 C CA . CYS A 1 94 ? 20.095 -18.741 -22.801 1.00 84.81 94 CYS A CA 1
ATOM 737 C C . CYS A 1 94 ? 21.424 -18.172 -22.283 1.00 84.81 94 CYS A C 1
ATOM 739 O O . CYS A 1 94 ? 21.802 -18.406 -21.138 1.00 84.81 94 CYS A O 1
ATOM 741 N N . ILE A 1 95 ? 22.128 -17.377 -23.087 1.00 85.69 95 ILE A N 1
ATOM 742 C CA . ILE A 1 95 ? 23.403 -16.761 -22.671 1.00 85.69 95 ILE A CA 1
ATOM 743 C C . ILE A 1 95 ? 23.245 -15.409 -21.948 1.00 85.69 95 ILE A C 1
ATOM 745 O O . ILE A 1 95 ? 24.237 -14.771 -21.610 1.00 85.69 95 ILE A O 1
ATOM 749 N N . GLY A 1 96 ? 22.014 -14.921 -21.764 1.00 86.38 96 GLY A N 1
ATOM 750 C CA . GLY A 1 96 ? 21.762 -13.679 -21.023 1.00 86.38 96 GLY A CA 1
ATOM 751 C C . GLY A 1 96 ? 21.942 -12.365 -21.790 1.00 86.38 96 GLY A C 1
ATOM 752 O O . GLY A 1 96 ? 21.923 -11.301 -21.172 1.00 86.38 96 GLY A O 1
ATOM 753 N N . CYS A 1 97 ? 22.051 -12.390 -23.124 1.00 85.00 97 CYS A N 1
ATOM 754 C CA . CYS A 1 97 ? 22.280 -11.192 -23.951 1.00 85.00 97 CYS A CA 1
ATOM 755 C C . CYS A 1 97 ? 21.152 -10.138 -23.904 1.00 85.00 97 CYS A C 1
ATOM 757 O O . CYS A 1 97 ? 21.338 -9.016 -24.361 1.00 85.00 97 CYS A O 1
ATOM 759 N N . SER A 1 98 ? 19.984 -10.472 -23.340 1.00 89.06 98 SER A N 1
ATOM 760 C CA . SER A 1 98 ? 18.846 -9.563 -23.108 1.00 89.06 98 SER A CA 1
ATOM 761 C C . SER A 1 98 ? 18.150 -9.001 -24.362 1.00 89.06 98 SER A C 1
ATOM 763 O O . SER A 1 98 ? 17.180 -8.253 -24.236 1.00 89.06 98 SER A O 1
ATOM 765 N N . LEU A 1 99 ? 18.562 -9.396 -25.572 1.00 86.94 99 LEU A N 1
ATOM 766 C CA . LEU A 1 99 ? 17.978 -8.903 -26.829 1.00 86.94 99 LEU A CA 1
ATOM 767 C C . LEU A 1 99 ? 16.488 -9.242 -26.973 1.00 86.94 99 LEU A C 1
ATOM 769 O O . LEU A 1 99 ? 15.697 -8.415 -27.430 1.00 86.94 99 LEU A O 1
ATOM 773 N N . CYS A 1 100 ? 16.079 -10.435 -26.532 1.00 88.31 100 CYS A N 1
ATOM 774 C CA . CYS A 1 100 ? 14.677 -10.849 -26.533 1.00 88.31 100 CYS A CA 1
ATOM 775 C C . CYS A 1 100 ? 13.821 -9.981 -25.595 1.00 88.31 100 CYS A C 1
ATOM 777 O O . CYS A 1 100 ? 12.697 -9.623 -25.952 1.00 88.31 100 CYS A O 1
ATOM 779 N N . ALA A 1 101 ? 14.366 -9.582 -24.440 1.00 88.00 101 ALA A N 1
ATOM 780 C CA . ALA A 1 101 ? 13.698 -8.694 -23.495 1.00 88.00 101 ALA A CA 1
ATOM 781 C C . ALA A 1 101 ? 13.531 -7.278 -24.054 1.00 88.00 101 ALA A C 1
ATOM 783 O O . ALA A 1 101 ? 12.435 -6.727 -23.979 1.00 88.00 101 ALA A O 1
ATOM 784 N N . LEU A 1 102 ? 14.573 -6.733 -24.692 1.00 85.56 102 LEU A N 1
ATOM 785 C CA . LEU A 1 102 ? 14.518 -5.430 -25.365 1.00 85.56 102 LEU A CA 1
ATOM 786 C C . LEU A 1 102 ? 13.545 -5.419 -26.551 1.00 85.56 102 LEU A C 1
ATOM 788 O O . LEU A 1 102 ? 12.894 -4.412 -26.812 1.00 85.56 102 LEU A O 1
ATOM 792 N N . SER A 1 103 ? 13.419 -6.548 -27.248 1.00 86.50 103 SER A N 1
ATOM 793 C CA . SER A 1 103 ? 12.552 -6.669 -28.426 1.00 86.50 103 SER A CA 1
ATOM 794 C C . SER A 1 103 ? 11.089 -6.935 -28.082 1.00 86.50 103 SER A C 1
ATOM 796 O O . SER A 1 103 ? 10.228 -6.866 -28.959 1.00 86.50 103 SER A O 1
ATOM 798 N N . CYS A 1 104 ? 10.774 -7.252 -26.822 1.00 87.38 104 CYS A N 1
ATOM 799 C CA . CYS A 1 104 ? 9.400 -7.436 -26.385 1.00 87.38 104 CYS A CA 1
ATOM 800 C C . CYS A 1 104 ? 8.724 -6.065 -26.192 1.00 87.38 104 CYS A C 1
ATOM 802 O O . CYS A 1 104 ? 9.015 -5.384 -25.207 1.00 87.38 104 CYS A O 1
ATOM 804 N N . PRO A 1 105 ? 7.751 -5.672 -27.038 1.00 83.00 105 PRO A N 1
ATOM 805 C CA . PRO A 1 105 ? 7.101 -4.361 -26.919 1.00 83.00 105 PRO A CA 1
ATOM 806 C C . PRO A 1 105 ? 6.257 -4.227 -25.643 1.00 83.00 105 PRO A C 1
ATOM 808 O O . PRO A 1 105 ? 5.871 -3.127 -25.261 1.00 83.00 105 PRO A O 1
ATOM 811 N N . TY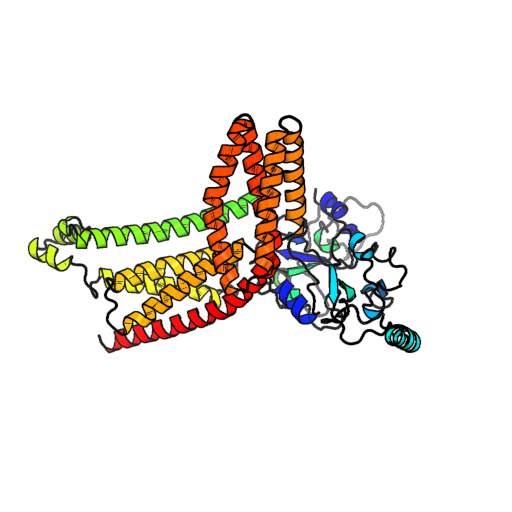R A 1 106 ? 5.967 -5.349 -24.981 1.00 83.94 106 TYR A N 1
ATOM 812 C CA . TYR A 1 106 ? 5.129 -5.414 -23.788 1.00 83.94 106 TYR A CA 1
ATOM 813 C C . TYR A 1 106 ? 5.938 -5.585 -22.502 1.00 83.94 106 TYR A C 1
ATOM 815 O O . TYR A 1 106 ? 5.334 -5.776 -21.454 1.00 83.94 106 TYR A O 1
ATOM 823 N N . GLY A 1 107 ? 7.277 -5.607 -22.557 1.00 83.69 107 GLY A N 1
ATOM 824 C CA . GLY A 1 107 ? 8.111 -5.814 -21.365 1.00 83.69 107 GLY A CA 1
ATOM 825 C C . GLY A 1 107 ? 7.802 -7.114 -20.608 1.00 83.69 107 GLY A C 1
ATOM 826 O O . GLY A 1 107 ? 7.919 -7.169 -19.388 1.00 83.69 107 GLY A O 1
ATOM 827 N N . ALA A 1 108 ? 7.353 -8.152 -21.321 1.00 88.88 108 ALA A N 1
ATOM 828 C CA . ALA A 1 108 ? 6.879 -9.407 -20.734 1.00 88.88 108 ALA A CA 1
ATOM 829 C C . ALA A 1 108 ? 7.997 -10.409 -20.395 1.00 88.88 108 ALA A C 1
ATOM 831 O O . ALA A 1 108 ? 7.718 -11.470 -19.837 1.00 88.88 108 ALA A O 1
ATOM 832 N N . ILE A 1 109 ? 9.237 -10.102 -20.780 1.00 89.38 109 ILE A N 1
ATOM 833 C CA . ILE A 1 109 ? 10.416 -10.938 -20.553 1.00 89.38 109 ILE A CA 1
ATOM 834 C C . ILE A 1 109 ? 11.306 -10.207 -19.553 1.00 89.38 109 ILE A C 1
ATOM 836 O O . ILE A 1 109 ? 11.703 -9.066 -19.791 1.00 89.38 109 ILE A O 1
ATOM 840 N N . GLN A 1 110 ? 11.613 -10.866 -18.443 1.00 85.88 110 GLN A N 1
ATOM 841 C CA . GLN A 1 110 ? 12.501 -10.353 -17.408 1.00 85.88 110 GLN A CA 1
ATOM 842 C C . GLN A 1 110 ? 13.834 -11.088 -17.461 1.00 85.88 110 GLN A C 1
ATOM 844 O O . GLN A 1 110 ? 13.876 -12.294 -17.690 1.00 85.88 110 GLN A O 1
ATOM 849 N N . MET A 1 111 ? 14.924 -10.360 -17.240 1.00 84.56 111 MET A N 1
ATOM 850 C CA . MET A 1 111 ? 16.241 -10.965 -17.076 1.00 84.56 111 MET A CA 1
ATOM 851 C C . MET A 1 111 ? 16.447 -11.260 -15.598 1.00 84.56 111 MET A C 1
ATOM 853 O O . MET A 1 111 ? 16.421 -10.338 -14.782 1.00 84.56 111 MET A O 1
ATOM 857 N N . ILE A 1 112 ? 16.624 -12.533 -15.269 1.00 80.88 112 ILE A N 1
ATOM 858 C CA . ILE A 1 112 ? 16.836 -13.006 -13.904 1.00 80.88 112 ILE A CA 1
ATOM 859 C C . ILE A 1 112 ? 18.253 -13.542 -13.773 1.00 80.88 112 ILE A C 1
ATOM 861 O O . ILE A 1 112 ? 18.784 -14.148 -14.700 1.00 80.88 112 ILE A O 1
ATOM 865 N N . ASP A 1 113 ? 18.868 -13.309 -12.623 1.00 78.19 113 ASP A N 1
ATOM 866 C CA . ASP A 1 113 ? 20.192 -13.835 -12.321 1.00 78.19 113 ASP A CA 1
ATOM 867 C C . ASP A 1 113 ? 19.999 -15.139 -11.528 1.00 78.19 113 ASP A C 1
ATOM 869 O O . ASP A 1 113 ? 19.560 -15.115 -10.378 1.00 78.19 113 ASP A O 1
ATOM 873 N N . VAL A 1 114 ? 20.273 -16.284 -12.160 1.00 68.12 114 VAL A N 1
ATOM 874 C CA . VAL A 1 114 ? 20.145 -17.615 -11.550 1.00 68.12 114 VAL A CA 1
ATOM 875 C C . VAL A 1 114 ? 21.508 -18.053 -11.028 1.00 68.12 114 VAL A C 1
ATOM 877 O O . VAL A 1 114 ? 22.502 -18.086 -11.756 1.00 68.12 114 VAL A O 1
ATOM 880 N N . ALA A 1 115 ? 21.577 -18.360 -9.735 1.00 58.12 115 ALA A N 1
ATOM 881 C CA . ALA A 1 115 ? 22.774 -18.915 -9.123 1.00 58.12 115 ALA A CA 1
ATOM 882 C C . ALA A 1 115 ? 22.808 -20.431 -9.372 1.00 58.12 115 ALA A C 1
ATOM 884 O O . ALA A 1 115 ? 22.119 -21.179 -8.686 1.00 58.12 115 ALA A O 1
ATOM 885 N N . GLU A 1 116 ? 23.593 -20.883 -10.351 1.00 54.28 116 GLU A N 1
ATOM 886 C CA . GLU A 1 116 ? 23.863 -22.313 -10.550 1.00 54.28 116 GLU A CA 1
ATOM 887 C C . GLU A 1 116 ? 25.097 -22.745 -9.730 1.00 54.28 116 GLU A C 1
ATOM 889 O O . GLU A 1 116 ? 26.142 -22.092 -9.828 1.00 54.28 116 GLU A O 1
ATOM 894 N N . PRO A 1 117 ? 25.010 -23.830 -8.934 1.00 46.47 117 PRO A N 1
ATOM 895 C CA . PRO A 1 117 ? 26.147 -24.387 -8.194 1.00 46.47 117 PRO A CA 1
ATOM 896 C C . PRO A 1 117 ? 27.253 -24.992 -9.077 1.00 46.47 117 PRO A C 1
ATOM 898 O O . PRO A 1 117 ? 28.413 -24.945 -8.679 1.00 46.47 117 PRO A O 1
ATOM 901 N N . ASP A 1 118 ? 26.932 -25.488 -10.279 1.00 50.66 118 ASP A N 1
ATOM 902 C CA . ASP A 1 118 ? 27.833 -26.345 -11.066 1.00 50.66 118 ASP A CA 1
ATOM 903 C C . ASP A 1 118 ? 27.808 -25.992 -12.567 1.00 50.66 118 ASP A C 1
ATOM 905 O O . ASP A 1 118 ? 27.174 -26.669 -13.375 1.00 50.66 118 ASP A O 1
ATOM 909 N N . MET A 1 119 ? 28.479 -24.908 -12.980 1.00 48.91 119 MET A N 1
ATOM 910 C CA . MET A 1 119 ? 28.478 -24.516 -14.400 1.00 48.91 119 MET A CA 1
ATOM 911 C C . MET A 1 119 ? 29.431 -25.368 -15.283 1.00 48.91 119 MET A C 1
ATOM 913 O O . MET A 1 119 ? 30.596 -25.560 -14.925 1.00 48.91 119 MET A O 1
ATOM 917 N N . PRO A 1 120 ? 29.003 -25.775 -16.501 1.00 39.12 120 PRO A N 1
ATOM 918 C CA . PRO A 1 120 ? 29.726 -26.679 -17.409 1.00 39.12 120 PRO A CA 1
ATOM 919 C C . PRO A 1 120 ? 30.711 -26.005 -18.390 1.00 39.12 120 PRO A C 1
ATOM 921 O O . PRO A 1 120 ? 31.295 -26.685 -19.233 1.00 39.12 120 PRO A O 1
ATOM 924 N N . ALA A 1 121 ? 30.975 -24.694 -18.294 1.00 45.97 121 ALA A N 1
ATOM 925 C CA . ALA A 1 121 ? 31.975 -23.995 -19.128 1.00 45.97 121 ALA A CA 1
ATOM 926 C C . ALA A 1 121 ? 33.431 -24.269 -18.684 1.00 45.97 121 ALA A C 1
ATOM 928 O O . ALA A 1 121 ? 34.308 -23.402 -18.707 1.00 45.97 121 ALA A O 1
ATOM 929 N N . PHE A 1 122 ? 33.682 -25.492 -18.233 1.00 45.94 122 PHE A N 1
ATOM 930 C CA . PHE A 1 122 ? 34.897 -25.913 -17.578 1.00 45.94 122 PHE A CA 1
ATOM 931 C C . PHE A 1 122 ? 35.659 -26.875 -18.487 1.00 45.94 122 PHE A C 1
ATOM 933 O O . PHE A 1 122 ? 35.423 -28.079 -18.481 1.00 45.94 122 PHE A O 1
ATOM 940 N N . GLN A 1 123 ? 36.599 -26.357 -19.279 1.00 52.88 123 GLN A N 1
ATOM 941 C CA . GLN A 1 123 ? 37.599 -27.217 -19.911 1.00 52.88 123 GLN A CA 1
ATOM 942 C C . GLN A 1 123 ? 38.639 -27.609 -18.845 1.00 52.88 123 GLN A C 1
ATOM 944 O O . GLN A 1 123 ? 39.382 -26.735 -18.382 1.00 52.88 123 GLN A O 1
ATOM 949 N N . PRO A 1 124 ? 38.768 -28.896 -18.462 1.00 47.53 124 PRO A N 1
ATOM 950 C CA . PRO A 1 124 ? 39.647 -29.311 -17.362 1.00 47.53 124 PRO A CA 1
ATOM 951 C C . PRO A 1 124 ? 41.114 -28.951 -17.600 1.00 47.53 124 PRO A C 1
ATOM 953 O O . PRO A 1 124 ? 41.820 -28.532 -16.686 1.00 47.53 124 PRO A O 1
ATOM 956 N N . ARG A 1 125 ? 41.557 -29.013 -18.862 1.00 58.00 125 ARG A N 1
ATOM 957 C CA . ARG A 1 125 ? 42.905 -28.596 -19.275 1.00 58.00 125 ARG A CA 1
ATOM 958 C C . ARG A 1 125 ? 43.124 -27.087 -19.146 1.00 58.00 125 ARG A C 1
ATOM 960 O O . ARG A 1 125 ? 44.231 -26.656 -18.836 1.00 58.00 125 ARG A O 1
ATOM 967 N N . PHE A 1 126 ? 42.082 -26.284 -19.350 1.00 56.25 126 PHE A N 1
ATOM 968 C CA . PHE A 1 126 ? 42.156 -24.832 -19.223 1.00 56.25 126 PHE A CA 1
ATOM 969 C C . PHE A 1 126 ? 42.268 -24.411 -17.755 1.00 56.25 126 PHE A C 1
ATOM 971 O O . PHE A 1 126 ? 43.155 -23.619 -17.435 1.00 56.25 126 PHE A O 1
ATOM 978 N N . LYS A 1 127 ? 41.468 -25.005 -16.852 1.00 57.19 127 LYS A N 1
ATOM 979 C CA . LYS A 1 127 ? 41.618 -24.778 -15.403 1.00 57.19 127 LYS A CA 1
ATOM 980 C C . LYS A 1 127 ? 42.963 -25.267 -14.898 1.00 57.19 127 LYS A C 1
ATOM 982 O O . LYS A 1 127 ? 43.650 -24.495 -14.255 1.00 57.19 127 LYS A O 1
ATOM 987 N N . ALA A 1 128 ? 43.387 -26.478 -15.267 1.00 60.47 128 ALA A N 1
ATOM 988 C CA . ALA A 1 128 ? 44.689 -27.003 -14.858 1.00 60.47 128 ALA A CA 1
ATOM 989 C C . ALA A 1 128 ? 45.848 -26.087 -15.300 1.00 60.47 128 ALA A C 1
ATOM 991 O O . ALA A 1 128 ? 46.785 -25.865 -14.537 1.00 60.47 128 ALA A O 1
ATOM 992 N N . ARG A 1 129 ? 45.771 -25.489 -16.500 1.00 67.56 129 ARG A N 1
ATOM 993 C CA . ARG A 1 129 ? 46.755 -24.503 -16.980 1.00 67.56 129 ARG A CA 1
ATOM 994 C C . ARG A 1 129 ? 46.707 -23.190 -16.189 1.00 67.56 129 ARG A C 1
ATOM 996 O O . ARG A 1 129 ? 47.757 -22.646 -15.856 1.00 67.56 129 ARG A O 1
ATOM 1003 N N . LEU A 1 130 ? 45.512 -22.678 -15.900 1.00 55.53 130 LEU A N 1
ATOM 1004 C CA . LEU A 1 130 ? 45.311 -21.437 -15.144 1.00 55.53 130 LEU A CA 1
ATOM 1005 C C . LEU A 1 130 ? 45.695 -21.578 -13.663 1.00 55.53 130 LEU A C 1
ATOM 1007 O O . LEU A 1 130 ? 46.360 -20.684 -13.138 1.00 55.53 130 LEU A O 1
ATOM 1011 N N . ASP A 1 131 ? 45.365 -22.710 -13.039 1.00 59.88 131 ASP A N 1
ATOM 1012 C CA . ASP A 1 131 ? 45.746 -23.081 -11.671 1.00 59.88 131 ASP A CA 1
ATOM 1013 C C . ASP A 1 131 ? 47.264 -23.254 -11.557 1.00 59.88 131 ASP A C 1
ATOM 1015 O O . ASP A 1 131 ? 47.877 -22.677 -10.662 1.00 59.88 131 ASP A O 1
ATOM 1019 N N . LYS A 1 132 ? 47.906 -23.942 -12.518 1.00 62.38 132 LYS A N 1
ATOM 1020 C CA . LYS A 1 132 ? 49.375 -24.088 -12.555 1.00 62.38 132 LYS A CA 1
ATOM 1021 C C . LYS A 1 132 ? 50.095 -22.744 -12.698 1.00 62.38 132 LYS A C 1
ATOM 1023 O O . LYS A 1 132 ? 51.195 -22.578 -12.189 1.00 62.38 132 LYS A O 1
ATOM 1028 N N . SER A 1 133 ? 49.474 -21.779 -13.379 1.00 57.75 133 SER A N 1
ATOM 1029 C CA . SER A 1 133 ? 50.009 -20.418 -13.525 1.00 57.75 133 SER A CA 1
ATOM 1030 C C . SER A 1 133 ? 49.687 -19.479 -12.354 1.00 57.75 133 SER A C 1
ATOM 1032 O O . SER A 1 133 ? 50.041 -18.305 -12.418 1.00 57.75 133 SER A O 1
ATOM 1034 N N . GLY A 1 134 ? 48.971 -19.945 -11.322 1.00 53.81 134 GLY A N 1
ATOM 1035 C CA . GLY A 1 134 ? 48.573 -19.133 -10.165 1.00 53.81 134 GLY A CA 1
ATOM 1036 C C . GLY A 1 134 ? 47.588 -17.999 -10.480 1.00 53.81 134 GLY A C 1
ATOM 1037 O O . GLY A 1 134 ? 47.198 -17.260 -9.586 1.00 53.81 134 GLY A O 1
ATOM 1038 N N . LYS A 1 135 ? 47.131 -17.858 -11.731 1.00 54.53 135 LYS A N 1
ATOM 1039 C CA . LYS A 1 135 ? 46.303 -16.729 -12.193 1.00 54.53 135 LYS A CA 1
ATOM 1040 C C . LYS A 1 135 ? 44.849 -16.773 -11.710 1.00 54.53 135 LYS A C 1
ATOM 1042 O O . LYS A 1 135 ? 44.132 -15.786 -11.865 1.00 54.53 135 LYS A O 1
ATOM 1047 N N . LEU A 1 136 ? 44.405 -17.895 -11.139 1.00 54.47 136 LEU A N 1
ATOM 1048 C CA . LEU A 1 136 ? 43.106 -18.017 -10.463 1.00 54.47 136 LEU A CA 1
ATOM 1049 C C . LEU A 1 136 ? 43.152 -17.535 -9.002 1.00 54.47 136 LEU A C 1
ATOM 1051 O O . LEU A 1 136 ? 42.105 -17.226 -8.432 1.00 54.47 136 LEU A O 1
ATOM 1055 N N . ALA A 1 137 ? 44.349 -17.401 -8.423 1.00 49.66 137 ALA A N 1
ATOM 1056 C CA . ALA A 1 137 ? 44.568 -16.807 -7.114 1.00 49.66 137 ALA A CA 1
ATOM 1057 C C . ALA A 1 137 ? 45.039 -15.356 -7.290 1.00 49.66 137 ALA A C 1
ATOM 1059 O O . ALA A 1 137 ? 46.175 -15.098 -7.673 1.00 49.66 137 ALA A O 1
ATOM 1060 N N . PHE A 1 138 ? 44.169 -14.386 -7.011 1.00 43.53 138 PHE A N 1
ATOM 1061 C CA . PHE A 1 138 ? 44.575 -12.982 -6.924 1.00 43.53 138 PHE A CA 1
ATOM 1062 C C . PHE A 1 138 ? 44.524 -12.544 -5.457 1.00 43.53 138 PHE A C 1
ATOM 1064 O O . PHE A 1 138 ? 43.454 -12.242 -4.932 1.00 43.53 138 PHE A O 1
ATOM 1071 N N . GLY A 1 139 ? 45.691 -12.531 -4.806 1.00 56.72 139 GLY A N 1
ATOM 1072 C CA . GLY A 1 139 ? 45.889 -12.031 -3.441 1.00 56.72 139 GLY A CA 1
ATOM 1073 C C . GLY A 1 139 ? 45.332 -12.917 -2.311 1.00 56.72 139 GLY A C 1
ATOM 1074 O O . GLY A 1 139 ? 44.568 -13.856 -2.551 1.00 56.72 139 GLY A O 1
ATOM 1075 N N . PRO A 1 140 ? 45.717 -12.637 -1.051 1.00 47.75 140 PRO A N 1
ATOM 1076 C CA . PRO A 1 140 ? 45.243 -13.391 0.099 1.00 47.75 140 PRO A CA 1
ATOM 1077 C C . PRO A 1 140 ? 43.790 -12.999 0.397 1.00 47.75 140 PRO A C 1
ATOM 1079 O O . PRO A 1 140 ? 43.523 -11.887 0.847 1.00 47.75 140 PRO A O 1
ATOM 1082 N N . GLY A 1 141 ? 42.830 -13.899 0.152 1.00 52.84 141 GLY A N 1
ATOM 1083 C CA . GLY A 1 141 ? 41.535 -13.794 0.832 1.00 52.84 141 GLY A CA 1
ATOM 1084 C C . GLY A 1 141 ? 40.299 -14.395 0.172 1.00 52.84 141 GLY A C 1
ATOM 1085 O O . GLY A 1 141 ? 39.537 -15.036 0.887 1.00 52.84 141 GLY A O 1
ATOM 1086 N N . LYS A 1 142 ? 40.008 -14.202 -1.123 1.00 48.72 142 LYS A N 1
ATOM 1087 C CA . LYS A 1 142 ? 38.735 -14.695 -1.708 1.00 48.72 142 LYS A CA 1
ATOM 1088 C C . LYS A 1 142 ? 38.857 -14.996 -3.202 1.00 48.72 142 LYS A C 1
ATOM 1090 O O . LYS A 1 142 ? 38.995 -14.082 -4.008 1.00 48.72 142 LYS A O 1
ATOM 1095 N N . GLY A 1 143 ? 38.730 -16.273 -3.571 1.00 53.62 143 GLY A N 1
ATOM 1096 C CA . GLY A 1 143 ? 38.526 -16.681 -4.964 1.00 53.62 143 GLY A CA 1
ATOM 1097 C C . GLY A 1 143 ? 37.260 -16.038 -5.544 1.00 53.62 143 GLY A C 1
ATOM 1098 O O . GLY A 1 143 ? 36.298 -15.775 -4.815 1.00 53.62 143 GLY A O 1
ATOM 1099 N N . ARG A 1 144 ? 37.250 -15.750 -6.852 1.00 48.75 144 ARG A N 1
ATOM 1100 C CA . ARG A 1 144 ? 36.046 -15.229 -7.520 1.00 48.75 144 ARG A CA 1
ATOM 1101 C C . ARG A 1 144 ? 34.910 -16.242 -7.355 1.00 48.75 144 ARG A C 1
ATOM 1103 O O . ARG A 1 144 ? 35.003 -17.357 -7.857 1.00 48.75 144 ARG A O 1
ATOM 1110 N N . LYS A 1 145 ? 33.838 -15.839 -6.666 1.00 47.19 145 LYS A N 1
ATOM 1111 C CA . LYS A 1 145 ? 32.563 -16.567 -6.680 1.00 47.19 145 LYS A CA 1
ATOM 1112 C C . LYS A 1 145 ? 32.061 -16.606 -8.123 1.00 47.19 145 LYS A C 1
ATOM 1114 O O . LYS A 1 145 ? 32.100 -15.572 -8.794 1.00 47.19 145 LYS A O 1
ATOM 1119 N N . ALA A 1 146 ? 31.628 -17.776 -8.591 1.00 49.03 146 ALA A N 1
ATOM 1120 C CA . ALA A 1 146 ? 30.975 -17.906 -9.888 1.00 49.03 146 ALA A CA 1
ATOM 1121 C C . ALA A 1 146 ? 29.850 -16.863 -9.982 1.00 49.03 146 ALA A C 1
ATOM 1123 O O . ALA A 1 146 ? 29.053 -16.718 -9.052 1.00 49.03 146 ALA A O 1
ATOM 1124 N N . GLN A 1 147 ? 29.848 -16.066 -11.051 1.00 50.22 147 GLN A N 1
ATOM 1125 C CA . GLN A 1 147 ? 28.771 -15.107 -11.271 1.00 50.22 147 GLN A CA 1
ATOM 1126 C C . GLN A 1 147 ? 27.499 -15.883 -11.617 1.00 50.22 147 GLN A C 1
ATOM 1128 O O . GLN A 1 147 ? 27.555 -16.843 -12.385 1.00 50.22 147 GLN A O 1
ATOM 1133 N N . ALA A 1 148 ? 26.373 -15.467 -11.037 1.00 56.97 148 ALA A N 1
ATOM 1134 C CA . ALA A 1 148 ? 25.059 -15.978 -11.403 1.00 56.97 148 ALA A CA 1
ATOM 1135 C C . ALA A 1 148 ? 24.851 -15.816 -12.916 1.00 56.97 148 ALA A C 1
ATOM 1137 O O . ALA A 1 148 ? 25.172 -14.768 -13.485 1.00 56.97 148 ALA A O 1
ATOM 1138 N N . ARG A 1 149 ? 24.336 -16.858 -13.571 1.00 69.00 149 ARG A N 1
ATOM 1139 C CA . ARG A 1 149 ? 24.023 -16.814 -14.995 1.00 69.00 149 ARG A CA 1
ATOM 1140 C C . ARG A 1 149 ? 22.754 -15.994 -15.162 1.00 69.00 149 ARG A C 1
ATOM 1142 O O . ARG A 1 149 ? 21.699 -16.334 -14.633 1.00 69.00 149 ARG A O 1
ATOM 1149 N N . ARG A 1 150 ? 22.857 -14.901 -15.910 1.00 80.25 150 ARG A N 1
ATOM 1150 C CA . ARG A 1 150 ? 21.696 -14.109 -16.301 1.00 80.25 150 ARG A CA 1
ATOM 1151 C C . ARG A 1 150 ? 20.932 -14.852 -17.394 1.00 80.25 150 ARG A C 1
ATOM 1153 O O . ARG A 1 150 ? 21.493 -15.094 -18.457 1.00 80.25 150 ARG A O 1
ATOM 1160 N N . ILE A 1 151 ? 19.663 -15.177 -17.170 1.00 85.56 151 ILE A N 1
ATOM 1161 C CA . ILE A 1 151 ? 18.794 -15.831 -18.158 1.00 85.56 151 ILE A CA 1
ATOM 1162 C C . ILE A 1 151 ? 17.495 -15.051 -18.355 1.00 85.56 151 ILE A C 1
ATOM 1164 O O . ILE A 1 151 ? 17.061 -14.284 -17.495 1.00 85.56 151 ILE A O 1
ATOM 1168 N N . ALA A 1 152 ? 16.885 -15.215 -19.525 1.00 87.62 152 ALA A N 1
ATOM 1169 C CA . ALA A 1 152 ? 15.587 -14.634 -19.830 1.00 87.62 152 ALA A CA 1
ATOM 1170 C C . ALA A 1 152 ? 14.469 -15.515 -19.258 1.00 87.62 152 ALA A C 1
ATOM 1172 O O . ALA A 1 152 ? 14.469 -16.724 -19.456 1.00 87.62 152 ALA A O 1
ATOM 1173 N N . SER A 1 153 ? 13.493 -14.901 -18.598 1.00 89.06 153 SER A N 1
ATOM 1174 C CA . SER A 1 153 ? 12.332 -15.564 -18.007 1.00 89.06 153 SER A CA 1
ATOM 1175 C C . SER A 1 153 ? 11.054 -14.874 -18.473 1.00 89.06 153 SER A C 1
ATOM 1177 O O . SER A 1 153 ? 10.977 -13.644 -18.525 1.00 89.06 153 SER A O 1
ATOM 1179 N N . LYS A 1 154 ? 10.043 -15.658 -18.853 1.00 89.50 154 LYS A N 1
ATOM 1180 C CA . LYS A 1 154 ? 8.747 -15.153 -19.325 1.00 89.50 154 LYS A CA 1
ATOM 1181 C C . LYS A 1 154 ? 7.605 -16.024 -18.822 1.00 89.50 154 LYS A C 1
ATOM 1183 O O . LYS A 1 154 ? 7.810 -17.187 -18.495 1.00 89.50 154 LYS A O 1
ATOM 1188 N N . CYS A 1 155 ? 6.386 -15.489 -18.841 1.00 88.31 155 CYS A N 1
ATOM 1189 C CA . CYS A 1 155 ? 5.192 -16.299 -18.609 1.00 88.31 155 CYS A CA 1
ATOM 1190 C C . CYS A 1 155 ? 4.981 -17.303 -19.752 1.00 88.31 155 CYS A C 1
ATOM 1192 O O . CYS A 1 155 ? 5.100 -16.959 -20.928 1.00 88.31 155 CYS A O 1
ATOM 1194 N N . ASP A 1 156 ? 4.649 -18.527 -19.381 1.00 84.88 156 ASP A N 1
ATOM 1195 C CA . ASP A 1 156 ? 4.315 -19.680 -20.221 1.00 84.88 156 ASP A CA 1
ATOM 1196 C C . ASP A 1 156 ? 2.874 -20.154 -19.961 1.00 84.88 156 ASP A C 1
ATOM 1198 O O . ASP A 1 156 ? 2.525 -21.288 -20.256 1.00 84.88 156 ASP A O 1
ATOM 1202 N N . HIS A 1 157 ? 2.041 -19.303 -19.349 1.00 81.75 157 HIS A N 1
ATOM 1203 C CA . HIS A 1 157 ? 0.675 -19.634 -18.927 1.00 81.75 157 HIS A CA 1
ATOM 1204 C C . HIS A 1 157 ? 0.605 -20.866 -18.007 1.00 81.75 157 HIS A C 1
ATOM 1206 O O . HIS A 1 157 ? -0.407 -21.560 -17.984 1.00 81.75 157 HIS A O 1
ATOM 1212 N N . CYS A 1 158 ? 1.666 -21.107 -17.223 1.00 78.06 158 CYS A N 1
ATOM 1213 C CA . CYS A 1 158 ? 1.820 -22.303 -16.396 1.00 78.06 158 CYS A CA 1
ATOM 1214 C C . CYS A 1 158 ? 1.703 -23.595 -17.221 1.00 78.06 158 CYS A C 1
ATOM 1216 O O . CYS A 1 158 ? 1.106 -24.571 -16.766 1.00 78.06 158 CYS A O 1
ATOM 1218 N N . ALA A 1 159 ? 2.277 -23.608 -18.429 1.00 76.12 159 ALA A N 1
ATOM 1219 C CA . ALA A 1 159 ? 2.383 -24.810 -19.245 1.00 76.12 159 ALA A CA 1
ATOM 1220 C C . ALA A 1 159 ? 2.961 -25.975 -18.419 1.00 76.12 159 ALA A C 1
ATOM 1222 O O . ALA A 1 159 ? 3.980 -25.830 -17.745 1.00 76.12 159 ALA A O 1
ATOM 1223 N N . GLY A 1 160 ? 2.278 -27.123 -18.447 1.00 70.12 160 GLY A N 1
ATOM 1224 C CA . GLY A 1 160 ? 2.633 -28.305 -17.651 1.00 70.12 160 GLY A CA 1
ATOM 1225 C C . GLY A 1 160 ? 1.944 -28.410 -16.284 1.00 70.12 160 GLY A C 1
ATOM 1226 O O . GLY A 1 160 ? 2.113 -29.424 -15.614 1.00 70.12 160 GLY A O 1
ATOM 1227 N N . TYR A 1 161 ? 1.136 -27.423 -15.884 1.00 68.12 161 TYR A N 1
ATOM 1228 C CA . TYR A 1 161 ? 0.329 -27.465 -14.660 1.00 68.12 161 TYR A CA 1
ATOM 1229 C C . TYR A 1 161 ? -1.171 -27.545 -14.971 1.00 68.12 161 TYR A C 1
ATOM 1231 O O . TYR A 1 161 ? -1.627 -27.099 -16.022 1.00 68.12 161 TYR A O 1
ATOM 1239 N N . ALA A 1 162 ? -1.947 -28.096 -14.033 1.00 65.31 162 ALA A N 1
ATOM 1240 C CA . ALA A 1 162 ? -3.406 -28.184 -14.147 1.00 65.31 162 ALA A CA 1
ATOM 1241 C C . ALA A 1 162 ? -4.109 -26.826 -13.951 1.00 65.31 162 ALA A C 1
ATOM 1243 O O . ALA A 1 162 ? -5.220 -26.623 -14.433 1.00 65.31 162 ALA A O 1
ATOM 1244 N N . ASP A 1 163 ? -3.468 -25.898 -13.237 1.00 71.88 163 ASP A N 1
ATOM 1245 C CA . ASP A 1 163 ? -3.983 -24.569 -12.930 1.00 71.88 163 ASP A CA 1
ATOM 1246 C C . ASP A 1 163 ? -2.945 -23.479 -13.233 1.00 71.88 163 ASP A C 1
ATOM 1248 O O . ASP A 1 163 ? -1.742 -23.728 -13.342 1.00 71.88 163 ASP A O 1
ATOM 1252 N N . GLN A 1 164 ? -3.401 -22.230 -13.300 1.00 78.62 164 GLN A N 1
ATOM 1253 C CA . GLN A 1 164 ? -2.516 -21.076 -13.410 1.00 78.62 164 GLN A CA 1
ATOM 1254 C C . GLN A 1 164 ? -2.321 -20.417 -12.052 1.00 78.62 164 GLN A C 1
ATOM 1256 O O . GLN A 1 164 ? -3.247 -19.784 -11.548 1.00 78.62 164 GLN A O 1
ATOM 1261 N N . ALA A 1 165 ? -1.096 -20.473 -11.521 1.00 75.06 165 ALA A N 1
ATOM 1262 C CA . ALA A 1 165 ? -0.749 -19.995 -10.179 1.00 75.06 165 ALA A CA 1
ATOM 1263 C C . ALA A 1 165 ? -1.279 -18.588 -9.886 1.00 75.06 165 ALA A C 1
ATOM 1265 O O . ALA A 1 165 ? -1.833 -18.314 -8.829 1.00 75.06 165 ALA A O 1
ATOM 1266 N N . CYS A 1 166 ? -1.110 -17.672 -10.842 1.00 77.44 166 CYS A N 1
ATOM 1267 C CA . CYS A 1 166 ? -1.487 -16.276 -10.665 1.00 77.44 166 CYS A CA 1
ATOM 1268 C C . CYS A 1 166 ? -3.011 -16.056 -10.642 1.00 77.44 166 CYS A C 1
ATOM 1270 O O . CYS A 1 166 ? -3.476 -15.136 -9.967 1.00 77.44 166 CYS A O 1
ATOM 1272 N N . VAL A 1 167 ? -3.773 -16.886 -11.363 1.00 77.25 167 VAL A N 1
ATOM 1273 C CA . VAL A 1 167 ? -5.241 -16.829 -11.429 1.00 77.25 167 VAL A CA 1
ATOM 1274 C C . VAL A 1 167 ? -5.838 -17.533 -10.214 1.00 77.25 167 VAL A C 1
ATOM 1276 O O . VAL A 1 167 ? -6.665 -16.944 -9.524 1.00 77.25 167 VAL A O 1
ATOM 1279 N N . SER A 1 168 ? -5.369 -18.742 -9.893 1.00 74.06 168 SER A N 1
ATOM 1280 C CA . SER A 1 168 ? -5.854 -19.529 -8.753 1.00 74.06 168 SER A CA 1
ATOM 1281 C C . SER A 1 168 ? -5.510 -18.890 -7.408 1.00 74.06 168 SER A C 1
ATOM 1283 O O . SER A 1 168 ? -6.331 -18.891 -6.494 1.00 74.06 168 SER A O 1
ATOM 1285 N N . ALA A 1 169 ? -4.343 -18.251 -7.295 1.00 73.44 169 ALA A N 1
ATOM 1286 C CA . ALA A 1 169 ? -3.981 -17.490 -6.105 1.00 73.44 169 ALA A CA 1
ATOM 1287 C C . ALA A 1 169 ? -4.716 -16.149 -5.996 1.00 73.44 169 ALA A C 1
ATOM 1289 O O . ALA A 1 169 ? -4.590 -15.490 -4.965 1.00 73.44 169 ALA A O 1
ATOM 1290 N N . CYS A 1 170 ? -5.442 -15.700 -7.032 1.00 65.81 170 CYS A N 1
ATOM 1291 C CA . CYS A 1 170 ? -6.157 -14.434 -6.980 1.00 65.81 170 CYS A CA 1
ATOM 1292 C C . CYS A 1 170 ? -7.388 -14.564 -6.068 1.00 65.81 170 CYS A C 1
ATOM 1294 O O . CYS A 1 170 ? -8.414 -15.118 -6.458 1.00 65.81 170 CYS A O 1
ATOM 1296 N N . PRO A 1 171 ? -7.358 -13.968 -4.872 1.00 56.97 171 PRO A N 1
ATOM 1297 C CA . PRO A 1 171 ? -8.371 -14.222 -3.854 1.00 56.97 171 PRO A CA 1
ATOM 1298 C C . PRO A 1 171 ? -9.685 -13.476 -4.114 1.00 56.97 171 PRO A C 1
ATOM 1300 O O . PRO A 1 171 ? -10.662 -13.677 -3.404 1.00 56.97 171 PRO A O 1
ATOM 1303 N N . THR A 1 172 ? -9.678 -12.538 -5.062 1.00 56.88 172 THR A N 1
ATOM 1304 C CA . THR A 1 172 ? -10.851 -11.763 -5.473 1.00 56.88 172 THR A CA 1
ATOM 1305 C C . THR A 1 172 ? -11.326 -12.138 -6.873 1.00 56.88 172 THR A C 1
ATOM 1307 O O . THR A 1 172 ? -12.246 -11.504 -7.376 1.00 56.88 172 THR A O 1
ATOM 1310 N N . GLY A 1 173 ? -10.672 -13.105 -7.535 1.00 63.75 173 GLY A N 1
ATOM 1311 C CA . GLY A 1 173 ? -10.938 -13.433 -8.940 1.00 63.75 173 GLY A CA 1
ATOM 1312 C C . GLY A 1 173 ? -10.666 -12.278 -9.915 1.00 63.75 173 GLY A C 1
ATOM 1313 O O . GLY A 1 173 ? -11.112 -12.314 -11.052 1.00 63.75 173 GLY A O 1
ATOM 1314 N N . SER A 1 174 ? -9.950 -11.236 -9.478 1.00 70.50 174 SER A N 1
ATOM 1315 C CA . SER A 1 174 ? -9.655 -10.038 -10.275 1.00 70.50 174 SER A CA 1
ATOM 1316 C C . SER A 1 174 ? -8.770 -10.328 -11.488 1.00 70.50 174 SER A C 1
ATOM 1318 O O . SER A 1 174 ? -8.877 -9.635 -12.500 1.00 70.50 174 SER A O 1
ATOM 1320 N N . LEU A 1 175 ? -7.871 -11.311 -11.384 1.00 72.88 175 LEU A N 1
ATOM 1321 C CA . LEU A 1 175 ? -6.983 -11.697 -12.473 1.00 72.88 175 LEU A CA 1
ATOM 1322 C C . LEU A 1 175 ? -7.648 -12.788 -13.308 1.00 72.88 175 LEU A C 1
ATOM 1324 O O . LEU A 1 175 ? -7.890 -13.883 -12.810 1.00 72.88 175 LEU A O 1
ATOM 1328 N N . ILE A 1 176 ? -7.912 -12.480 -14.571 1.00 72.88 176 ILE A N 1
ATOM 1329 C CA . ILE A 1 176 ? -8.618 -13.356 -15.503 1.00 72.88 176 ILE A CA 1
ATOM 1330 C C . ILE A 1 176 ? -7.865 -13.446 -16.823 1.00 72.88 176 ILE A C 1
ATOM 1332 O O . ILE A 1 176 ? -7.037 -12.595 -17.154 1.00 72.88 176 ILE A O 1
ATOM 1336 N N . GLU A 1 177 ? -8.189 -14.466 -17.601 1.00 72.75 177 GLU A N 1
ATOM 1337 C CA . GLU A 1 177 ? -7.663 -14.658 -18.942 1.00 72.75 177 GLU A CA 1
ATOM 1338 C C . GLU A 1 177 ? -8.814 -14.629 -19.946 1.00 72.75 177 GLU A C 1
ATOM 1340 O O . GLU A 1 177 ? -9.806 -15.336 -19.787 1.00 72.75 177 GLU A O 1
ATOM 1345 N N . ILE A 1 178 ? -8.713 -13.753 -20.946 1.00 70.38 178 ILE A N 1
ATOM 1346 C CA . ILE A 1 178 ? -9.757 -13.528 -21.955 1.00 70.38 178 ILE A CA 1
ATOM 1347 C C . ILE A 1 178 ? -9.105 -13.482 -23.335 1.00 70.38 178 ILE A C 1
ATOM 1349 O O . ILE A 1 178 ? -7.974 -13.019 -23.484 1.00 70.38 178 ILE A O 1
ATOM 1353 N N . SER A 1 179 ? -9.822 -13.924 -24.369 1.00 69.75 179 SER A N 1
ATOM 1354 C CA . SER A 1 179 ? -9.350 -13.760 -25.741 1.00 69.75 179 SER A CA 1
ATOM 1355 C C . SER A 1 179 ? -9.443 -12.300 -26.208 1.00 69.75 179 SER A C 1
ATOM 1357 O O . SER A 1 179 ? -10.485 -11.658 -26.039 1.00 69.75 179 SER A O 1
ATOM 1359 N N . PRO A 1 180 ? -8.397 -11.747 -26.854 1.00 67.31 180 PRO A N 1
ATOM 1360 C CA . PRO A 1 180 ? -8.438 -10.381 -27.380 1.00 67.31 180 PRO A CA 1
ATOM 1361 C C . PRO A 1 180 ? -9.633 -10.139 -28.305 1.00 67.31 180 PRO A C 1
ATOM 1363 O O . PRO A 1 180 ? -10.241 -9.077 -28.261 1.00 67.31 180 PRO A O 1
ATOM 1366 N N . ALA A 1 181 ? -10.009 -11.141 -29.105 1.00 64.50 181 ALA A N 1
ATOM 1367 C CA . ALA A 1 181 ? -11.158 -11.062 -30.000 1.00 64.50 181 ALA A CA 1
ATOM 1368 C C . ALA A 1 181 ? -12.494 -10.947 -29.245 1.00 64.50 181 ALA A C 1
ATOM 1370 O O . ALA A 1 181 ? -13.365 -10.187 -29.666 1.00 64.50 181 ALA A O 1
ATOM 1371 N N . ALA A 1 182 ? -12.664 -11.656 -28.124 1.00 58.91 182 ALA A N 1
ATOM 1372 C CA . ALA A 1 182 ? -13.876 -11.552 -27.312 1.00 58.91 182 ALA A CA 1
ATOM 1373 C C . ALA A 1 182 ? -14.005 -10.185 -26.626 1.00 58.91 182 ALA A C 1
ATOM 1375 O O . ALA A 1 182 ? -15.119 -9.737 -26.377 1.00 58.91 182 ALA A O 1
ATOM 1376 N N . LEU A 1 183 ? -12.885 -9.500 -26.370 1.00 57.47 183 LEU A N 1
ATOM 1377 C CA . LEU A 1 183 ? -12.880 -8.191 -25.718 1.00 57.47 183 LEU A CA 1
ATOM 1378 C C . LEU A 1 183 ? -13.430 -7.062 -26.614 1.00 57.47 183 LEU A C 1
ATOM 1380 O O . LEU A 1 183 ? -13.912 -6.059 -26.093 1.00 57.47 183 LEU A O 1
ATOM 1384 N N . PHE A 1 184 ? -13.378 -7.224 -27.945 1.00 54.12 184 PHE A N 1
ATOM 1385 C CA . PHE A 1 184 ? -13.730 -6.171 -28.914 1.00 54.12 184 PHE A CA 1
ATOM 1386 C C . PHE A 1 184 ? -14.757 -6.579 -29.974 1.00 54.12 184 PHE A C 1
ATOM 1388 O O . PHE A 1 184 ? -15.049 -5.782 -30.867 1.00 54.12 184 PHE A O 1
ATOM 1395 N N . ARG A 1 185 ? -15.345 -7.780 -29.893 1.00 49.03 185 ARG A N 1
ATOM 1396 C CA . ARG A 1 185 ? -16.534 -8.096 -30.694 1.00 49.03 185 ARG A CA 1
ATOM 1397 C C . ARG A 1 185 ? -17.688 -7.205 -30.238 1.00 49.03 185 ARG A C 1
ATOM 1399 O O . ARG A 1 185 ? -18.355 -7.489 -29.249 1.00 49.03 185 ARG A O 1
ATOM 1406 N N . VAL A 1 186 ? -17.940 -6.145 -31.003 1.00 37.94 186 VAL A N 1
ATOM 1407 C CA . VAL A 1 186 ? -19.283 -5.573 -31.109 1.00 37.94 186 VAL A CA 1
ATOM 1408 C C . VAL A 1 186 ? -20.128 -6.659 -31.779 1.00 37.94 186 VAL A C 1
ATOM 1410 O O . VAL A 1 186 ? -19.756 -7.096 -32.869 1.00 37.94 186 VAL A O 1
ATOM 1413 N N . PRO A 1 187 ? -21.205 -7.166 -31.160 1.00 34.38 187 PRO A N 1
ATOM 1414 C CA . PRO A 1 187 ? -22.094 -8.094 -31.846 1.00 34.38 187 PRO A CA 1
ATOM 1415 C C . PRO A 1 187 ? -22.628 -7.402 -33.110 1.00 34.38 187 PRO A C 1
ATOM 1417 O O . PRO A 1 187 ? -23.283 -6.365 -33.014 1.00 34.38 187 PRO A O 1
ATOM 1420 N N . GLY A 1 188 ? -22.278 -7.913 -34.293 1.00 30.98 188 GLY A N 1
ATOM 1421 C CA . GLY A 1 188 ? -22.753 -7.376 -35.568 1.00 30.98 188 GLY A CA 1
ATOM 1422 C C . GLY A 1 188 ? -24.232 -7.720 -35.783 1.00 30.98 188 GLY A C 1
ATOM 1423 O O . GLY A 1 188 ? -24.663 -8.780 -35.338 1.00 30.98 188 GLY A O 1
ATOM 1424 N N . PRO A 1 189 ? -25.026 -6.882 -36.466 1.00 31.62 189 PRO A N 1
ATOM 1425 C CA . PRO A 1 189 ? -26.488 -7.001 -36.525 1.00 31.62 189 PRO A CA 1
ATOM 1426 C C . PRO A 1 189 ? -27.030 -8.159 -37.403 1.00 31.62 189 PRO A C 1
ATOM 1428 O O . PRO A 1 189 ? -28.085 -8.028 -38.002 1.00 31.62 189 PRO A O 1
ATOM 1431 N N . GLY A 1 190 ? -26.337 -9.301 -37.485 1.00 33.44 190 GLY A N 1
ATOM 1432 C CA . GLY A 1 190 ? -26.697 -10.444 -38.342 1.00 33.44 190 GLY A CA 1
ATOM 1433 C C . GLY A 1 190 ? -26.615 -11.827 -37.683 1.00 33.44 190 GLY A C 1
ATOM 1434 O O . GLY A 1 190 ? -26.687 -12.825 -38.385 1.00 33.44 190 GLY A O 1
ATOM 1435 N N . ALA A 1 191 ? -26.464 -11.932 -36.355 1.00 34.34 191 ALA A N 1
ATOM 1436 C CA . ALA A 1 191 ? -26.558 -13.222 -35.648 1.00 34.34 191 ALA A CA 1
ATOM 1437 C C . ALA A 1 191 ? -27.886 -13.372 -34.873 1.00 34.34 191 ALA A C 1
ATOM 1439 O O . ALA A 1 191 ? -27.912 -13.764 -33.702 1.00 34.34 191 ALA A O 1
ATOM 1440 N N . ARG A 1 192 ? -28.995 -13.047 -35.554 1.00 28.73 192 ARG A N 1
ATOM 1441 C CA . ARG A 1 192 ? -30.325 -13.646 -35.353 1.00 28.73 192 ARG A CA 1
ATOM 1442 C C . ARG A 1 192 ? -30.771 -14.223 -36.674 1.00 28.73 192 ARG A C 1
ATOM 1444 O O . ARG A 1 192 ? -30.604 -13.568 -37.689 1.00 28.73 192 ARG A O 1
ATOM 1451 N N . GLY A 1 193 ? -31.210 -15.470 -36.620 1.00 28.22 193 GLY A N 1
ATOM 1452 C CA . GLY A 1 193 ? -31.160 -16.363 -37.755 1.00 28.22 193 GLY A CA 1
ATOM 1453 C C . GLY A 1 193 ? -32.315 -16.219 -38.720 1.00 28.22 193 GLY A C 1
ATOM 1454 O O . GLY A 1 193 ? -33.391 -15.782 -38.335 1.00 28.22 193 GLY A O 1
ATOM 1455 N N . ASP A 1 194 ? -32.067 -16.751 -39.908 1.00 26.33 194 ASP A N 1
ATOM 1456 C CA . ASP A 1 194 ? -33.080 -17.365 -40.744 1.00 26.33 194 ASP A CA 1
ATOM 1457 C C . ASP A 1 194 ? -32.630 -18.803 -41.000 1.00 26.33 194 ASP A C 1
ATOM 1459 O O . ASP A 1 194 ? -31.649 -19.047 -41.698 1.00 26.33 194 ASP A O 1
ATOM 1463 N N . ALA A 1 195 ? -33.326 -19.758 -40.388 1.00 27.28 195 ALA A N 1
ATOM 1464 C CA . ALA A 1 195 ? -33.445 -21.111 -40.920 1.00 27.28 195 ALA A CA 1
ATOM 1465 C C . ALA A 1 195 ? -34.643 -21.822 -40.279 1.00 27.28 195 ALA A C 1
ATOM 1467 O O . ALA A 1 195 ? -34.483 -22.681 -39.416 1.00 27.28 195 ALA A O 1
ATOM 1468 N N . ALA A 1 196 ? -35.843 -21.413 -40.694 1.00 27.61 196 ALA A N 1
ATOM 1469 C CA . ALA A 1 196 ? -36.943 -22.289 -41.122 1.00 27.61 196 ALA A CA 1
ATOM 1470 C C . ALA A 1 196 ? -38.126 -21.368 -41.496 1.00 27.61 196 ALA A C 1
ATOM 1472 O O . ALA A 1 196 ? -38.601 -20.638 -40.640 1.00 27.61 196 ALA A O 1
ATOM 1473 N N . ALA A 1 197 ? -38.660 -21.294 -42.715 1.00 26.42 197 ALA A N 1
ATOM 1474 C CA . ALA A 1 197 ? -38.534 -22.126 -43.900 1.00 26.42 197 ALA A CA 1
ATOM 1475 C C . ALA A 1 197 ? -39.010 -21.342 -45.151 1.00 26.42 197 ALA A C 1
ATOM 1477 O O . ALA A 1 197 ? -39.879 -20.485 -45.042 1.00 26.42 197 ALA A O 1
ATOM 1478 N N . GLY A 1 198 ? -38.483 -21.709 -46.326 1.00 31.30 198 GLY A N 1
ATOM 1479 C CA . GLY A 1 198 ? -39.168 -21.637 -47.627 1.00 31.30 198 GLY A CA 1
ATOM 1480 C C . GLY A 1 198 ? -39.372 -20.272 -48.301 1.00 31.30 198 GLY A C 1
ATOM 1481 O O . GLY A 1 198 ? -40.401 -19.636 -48.114 1.00 31.30 198 GLY A O 1
ATOM 1482 N N . SER A 1 199 ? -38.473 -19.895 -49.216 1.00 24.06 199 SER A N 1
ATOM 1483 C CA . SER A 1 199 ? -38.809 -19.391 -50.569 1.00 24.06 199 SER A CA 1
ATOM 1484 C C . SER A 1 199 ? -37.535 -19.075 -51.369 1.00 24.06 199 SER A C 1
ATOM 1486 O O . SER A 1 199 ? -36.549 -18.578 -50.836 1.00 24.06 199 SER A O 1
ATOM 1488 N N . ALA A 1 200 ? -37.544 -19.443 -52.651 1.00 24.75 200 ALA A N 1
ATOM 1489 C CA . ALA A 1 200 ? -36.498 -19.155 -53.637 1.00 24.75 200 ALA A CA 1
ATOM 1490 C C . ALA A 1 200 ? -36.654 -17.720 -54.224 1.00 24.75 200 ALA A C 1
ATOM 1492 O O . ALA A 1 200 ? -37.546 -16.991 -53.800 1.00 24.75 200 ALA A O 1
ATOM 1493 N N . PRO A 1 201 ? -35.868 -17.312 -55.239 1.00 36.75 201 PRO A N 1
ATOM 1494 C CA . PRO A 1 201 ? -34.599 -16.600 -55.134 1.00 36.75 201 PRO A CA 1
ATOM 1495 C C . PRO A 1 201 ? -34.693 -15.111 -55.544 1.00 36.75 201 PRO A C 1
ATOM 1497 O O . PRO A 1 201 ? -35.412 -14.757 -56.475 1.00 36.75 201 PRO A O 1
ATOM 1500 N N . GLY A 1 202 ? -33.855 -14.261 -54.937 1.00 33.53 202 GLY A N 1
ATOM 1501 C CA . GLY A 1 202 ? -33.519 -12.928 -55.458 1.00 33.53 202 GLY A CA 1
ATOM 1502 C C . GLY A 1 202 ? -33.762 -11.770 -54.483 1.00 33.53 202 GLY A C 1
ATOM 1503 O O . GLY A 1 202 ? -34.886 -11.552 -54.054 1.00 33.53 202 GLY A O 1
ATOM 1504 N N . HIS A 1 203 ? -32.697 -10.994 -54.239 1.00 29.03 203 HIS A N 1
ATOM 1505 C CA . HIS A 1 203 ? -32.596 -9.743 -53.457 1.00 29.03 203 HIS A CA 1
ATOM 1506 C C . HIS A 1 203 ? -32.538 -9.845 -51.913 1.00 29.03 203 HIS A C 1
ATOM 1508 O O . HIS A 1 203 ? -33.554 -9.975 -51.240 1.00 29.03 203 HIS A O 1
ATOM 1514 N N . GLU A 1 204 ? -31.337 -9.651 -51.345 1.00 27.38 204 GLU A N 1
ATOM 1515 C CA . GLU A 1 204 ? -31.106 -9.404 -49.906 1.00 27.38 204 GLU A CA 1
ATOM 1516 C C . GLU A 1 204 ? -31.131 -7.893 -49.562 1.00 27.38 204 GLU A C 1
ATOM 1518 O O . GLU A 1 204 ? -30.434 -7.111 -50.219 1.00 27.38 204 GLU A O 1
ATOM 1523 N N . PRO A 1 205 ? -31.849 -7.464 -48.499 1.00 29.83 205 PRO A N 1
ATOM 1524 C CA . PRO A 1 205 ? -31.710 -6.143 -47.883 1.00 29.83 205 PRO A CA 1
ATOM 1525 C C . PRO A 1 205 ? -31.081 -6.160 -46.464 1.00 29.83 205 PRO A C 1
ATOM 1527 O O . PRO A 1 205 ? -31.090 -7.147 -45.739 1.00 29.83 205 PRO A O 1
ATOM 1530 N N . HIS A 1 206 ? -30.537 -5.000 -46.077 1.00 28.23 206 HIS A N 1
ATOM 1531 C CA . HIS A 1 206 ? -29.595 -4.713 -44.976 1.00 28.23 206 HIS A CA 1
ATOM 1532 C C . HIS A 1 206 ? -30.036 -5.060 -43.514 1.00 28.23 206 HIS A C 1
ATOM 1534 O O . HIS A 1 206 ? -31.201 -4.868 -43.162 1.00 28.23 206 HIS A O 1
ATOM 1540 N N . PRO A 1 207 ? -29.103 -5.377 -42.576 1.00 26.42 207 PRO A N 1
ATOM 1541 C CA . PRO A 1 207 ? -29.388 -6.037 -41.281 1.00 26.42 207 PRO A CA 1
ATOM 1542 C C . PRO A 1 207 ? -29.887 -5.151 -40.112 1.00 26.42 207 PRO A C 1
ATOM 1544 O O . PRO A 1 207 ? -29.909 -5.577 -38.962 1.00 26.42 207 PRO A O 1
ATOM 1547 N N . ALA A 1 208 ? -30.269 -3.892 -40.326 1.00 24.89 208 ALA A N 1
ATOM 1548 C CA . ALA A 1 208 ? -30.427 -2.925 -39.226 1.00 24.89 208 ALA A CA 1
ATOM 1549 C C . ALA A 1 208 ? -31.719 -3.052 -38.373 1.00 24.89 208 ALA A C 1
ATOM 1551 O O . ALA A 1 208 ? -31.968 -2.185 -37.536 1.00 24.89 208 ALA A O 1
ATOM 1552 N N . ARG A 1 209 ? -32.565 -4.080 -38.562 1.00 27.17 209 ARG A N 1
ATOM 1553 C CA . ARG A 1 209 ? -33.918 -4.137 -37.953 1.00 27.17 209 ARG A CA 1
ATOM 1554 C C . ARG A 1 209 ? -34.261 -5.370 -37.094 1.00 27.17 209 ARG A C 1
ATOM 1556 O O . ARG A 1 209 ? -35.366 -5.406 -36.561 1.00 27.17 209 ARG A O 1
ATOM 1563 N N . ALA A 1 210 ? -33.352 -6.321 -36.854 1.00 27.17 210 ALA A N 1
ATOM 1564 C CA . ALA A 1 210 ? -33.624 -7.506 -36.017 1.00 27.17 210 ALA A CA 1
ATOM 1565 C C . ALA A 1 210 ? -32.744 -7.551 -34.734 1.00 27.17 210 ALA A C 1
ATOM 1567 O O . ALA A 1 210 ? -31.525 -7.473 -34.820 1.00 27.17 210 ALA A O 1
ATOM 1568 N N . GLY A 1 211 ? -33.340 -7.642 -33.524 1.00 32.53 211 GLY A N 1
ATOM 1569 C CA . GLY A 1 211 ? -32.635 -7.721 -32.204 1.00 32.53 211 GLY A CA 1
ATOM 1570 C C . GLY A 1 211 ? -31.825 -9.027 -31.966 1.00 32.53 211 GLY A C 1
ATOM 1571 O O . GLY A 1 211 ? -31.740 -9.782 -32.907 1.00 32.53 211 GLY A O 1
ATOM 1572 N N . TYR A 1 212 ? -31.283 -9.364 -30.756 1.00 35.19 212 TYR A N 1
ATOM 1573 C CA . TYR A 1 212 ? -30.246 -10.450 -30.494 1.00 35.19 212 TYR A CA 1
ATOM 1574 C C . TYR A 1 212 ? -30.467 -11.595 -29.416 1.00 35.19 212 TYR A C 1
ATOM 1576 O O . TYR A 1 212 ? -30.909 -11.237 -28.322 1.00 35.19 212 TYR A O 1
ATOM 1584 N N . PRO A 1 213 ? -30.189 -12.935 -29.618 1.00 33.91 213 PRO A N 1
ATOM 1585 C CA . PRO A 1 213 ? -30.417 -14.117 -28.756 1.00 33.91 213 PRO A CA 1
ATOM 1586 C C . PRO A 1 213 ? -30.225 -14.016 -27.260 1.00 33.91 213 PRO A C 1
ATOM 1588 O O . PRO A 1 213 ? -29.348 -13.255 -26.880 1.00 33.91 213 PRO A O 1
ATOM 1591 N N . ARG A 1 214 ? -30.843 -14.853 -26.412 1.00 38.72 214 ARG A N 1
ATOM 1592 C CA . ARG A 1 214 ? -30.476 -14.933 -24.974 1.00 38.72 214 ARG A CA 1
ATOM 1593 C C . ARG A 1 214 ? -30.161 -16.341 -24.416 1.00 38.72 214 ARG A C 1
ATOM 1595 O O . ARG A 1 214 ? -30.114 -16.492 -23.195 1.00 38.72 214 ARG A O 1
ATOM 1602 N N . THR A 1 215 ? -29.881 -17.342 -25.252 1.00 35.25 215 THR A N 1
ATOM 1603 C CA . THR A 1 215 ? -29.520 -18.720 -24.831 1.00 35.25 215 THR A CA 1
ATOM 1604 C C . THR A 1 215 ? -28.379 -19.300 -25.681 1.00 35.25 215 THR A C 1
ATOM 1606 O O . THR A 1 215 ? -28.306 -19.003 -26.873 1.00 35.25 215 THR A O 1
ATOM 1609 N N . PHE A 1 216 ? -27.484 -20.101 -25.077 1.00 38.38 216 PHE A N 1
ATOM 1610 C CA . PHE A 1 216 ? -26.437 -20.868 -25.775 1.00 38.38 216 PHE A CA 1
ATOM 1611 C C . PHE A 1 216 ? -26.656 -22.373 -25.549 1.00 38.38 216 PHE A C 1
ATOM 1613 O O . PHE A 1 216 ? -26.904 -22.794 -24.422 1.00 38.38 216 PHE A O 1
ATOM 1620 N N . ALA A 1 217 ? -26.520 -23.186 -26.600 1.00 35.22 217 ALA A N 1
ATOM 1621 C CA . ALA A 1 217 ? -26.560 -24.644 -26.512 1.00 35.22 217 ALA A CA 1
ATOM 1622 C C . ALA A 1 217 ? -25.171 -25.224 -26.819 1.00 35.22 217 ALA A C 1
ATOM 1624 O O . ALA A 1 217 ? -24.647 -25.059 -27.920 1.00 35.22 217 ALA A O 1
ATOM 1625 N N . THR A 1 218 ? -24.583 -25.926 -25.853 1.00 36.44 218 THR A N 1
ATOM 1626 C CA . THR A 1 218 ? -23.453 -26.840 -26.065 1.00 36.44 218 THR A CA 1
ATOM 1627 C C . THR A 1 218 ? -23.877 -28.199 -25.535 1.00 36.44 218 THR A C 1
ATOM 1629 O O . THR A 1 218 ? -24.184 -28.297 -24.354 1.00 36.44 218 THR A O 1
ATOM 1632 N N . GLY A 1 219 ? -23.930 -29.209 -26.409 1.00 36.34 219 GLY A N 1
ATOM 1633 C CA . GLY A 1 219 ? -24.060 -30.635 -26.079 1.00 36.34 219 GLY A CA 1
ATOM 1634 C C . GLY A 1 219 ? -24.861 -30.982 -24.816 1.00 36.34 219 GLY A C 1
ATOM 1635 O O . GLY A 1 219 ? -24.292 -31.123 -23.740 1.00 36.34 219 GLY A O 1
ATOM 1636 N N . SER A 1 220 ? -26.165 -31.215 -24.980 1.00 37.41 220 SER A N 1
ATOM 1637 C CA . SER A 1 220 ? -27.098 -31.852 -24.025 1.00 37.41 220 SER A CA 1
ATOM 1638 C C . SER A 1 220 ? -27.520 -31.116 -22.740 1.00 37.41 220 SER A C 1
ATOM 1640 O O . SER A 1 220 ? -28.339 -31.658 -22.005 1.00 37.41 220 SER A O 1
ATOM 1642 N N . ALA A 1 221 ? -27.102 -29.870 -22.496 1.00 40.50 221 ALA A N 1
ATOM 1643 C CA . ALA A 1 221 ? -27.744 -29.023 -21.482 1.00 40.50 221 ALA A CA 1
ATOM 1644 C C . ALA A 1 221 ? -27.818 -27.560 -21.948 1.00 40.50 221 ALA A C 1
ATOM 1646 O O . ALA A 1 221 ? -26.807 -26.976 -22.342 1.00 40.50 221 ALA A O 1
ATOM 1647 N N . GLU A 1 222 ? -29.018 -26.974 -21.938 1.00 40.06 222 GLU A N 1
ATOM 1648 C CA . GLU A 1 222 ? -29.225 -25.544 -22.186 1.00 40.06 222 GLU A CA 1
ATOM 1649 C C . GLU A 1 222 ? -28.703 -24.743 -20.989 1.00 40.06 222 GLU A C 1
ATOM 1651 O O . GLU A 1 222 ? -29.208 -24.878 -19.877 1.00 40.06 222 GLU A O 1
ATOM 1656 N N . TRP A 1 223 ? -27.698 -23.895 -21.210 1.00 38.25 223 TRP A N 1
ATOM 1657 C CA . TRP A 1 223 ? -27.185 -22.984 -20.185 1.00 38.25 223 TRP A CA 1
ATOM 1658 C C . TRP A 1 223 ? -27.573 -21.547 -20.545 1.00 38.25 223 TRP A C 1
ATOM 1660 O O . TRP A 1 223 ? -27.284 -21.063 -21.648 1.00 38.25 223 TRP A O 1
ATOM 1670 N N . HIS A 1 224 ? -28.210 -20.819 -19.622 1.00 40.34 224 HIS A N 1
ATOM 1671 C CA . HIS A 1 224 ? -28.481 -19.399 -19.834 1.00 40.34 224 HIS A CA 1
ATOM 1672 C C . HIS A 1 224 ? -27.204 -18.573 -19.635 1.00 40.34 224 HIS A C 1
ATOM 1674 O O . HIS A 1 224 ? -26.437 -18.771 -18.698 1.00 40.34 224 HIS A O 1
ATOM 1680 N N . VAL A 1 225 ? -27.001 -17.555 -20.480 1.00 39.47 225 VAL A N 1
ATOM 1681 C CA . VAL A 1 225 ? -25.841 -16.631 -20.421 1.00 39.47 225 VAL A CA 1
ATOM 1682 C C . VAL A 1 225 ? -25.661 -15.995 -19.038 1.00 39.47 225 VAL A C 1
ATOM 1684 O O . VAL A 1 225 ? -24.543 -15.702 -18.618 1.00 39.47 225 VAL A O 1
ATOM 1687 N N . ARG A 1 226 ? -26.774 -15.792 -18.324 1.00 35.25 226 ARG A N 1
ATOM 1688 C CA . ARG A 1 226 ? -26.801 -15.248 -16.961 1.00 35.25 226 ARG A CA 1
ATOM 1689 C C . ARG A 1 226 ? -26.176 -16.182 -15.922 1.00 35.25 226 ARG A C 1
ATOM 1691 O O . ARG A 1 226 ? -25.709 -15.674 -14.905 1.00 35.25 226 ARG A O 1
ATOM 1698 N N . ASP A 1 227 ? -26.133 -17.482 -16.195 1.00 40.31 227 ASP A N 1
ATOM 1699 C CA . ASP A 1 227 ? -25.613 -18.502 -15.283 1.00 40.31 227 ASP A CA 1
ATOM 1700 C C . ASP A 1 227 ? -24.092 -18.658 -15.423 1.00 40.31 227 ASP A C 1
ATOM 1702 O O . ASP A 1 227 ? -23.408 -18.939 -14.444 1.00 40.31 227 ASP A O 1
ATOM 1706 N N . MET A 1 228 ? -23.541 -18.409 -16.620 1.00 39.59 228 MET A N 1
ATOM 1707 C CA . MET A 1 228 ? -22.094 -18.498 -16.875 1.00 39.59 228 MET A CA 1
ATOM 1708 C C . MET A 1 228 ? -21.327 -17.233 -16.480 1.00 39.59 228 MET A C 1
ATOM 1710 O O . MET A 1 228 ? -20.172 -17.306 -16.068 1.00 39.59 228 MET A O 1
ATOM 1714 N N . LEU A 1 229 ? -21.950 -16.061 -16.609 1.00 38.31 229 LEU A N 1
ATOM 1715 C CA . LEU A 1 229 ? -21.345 -14.778 -16.267 1.00 38.31 229 LEU A CA 1
ATOM 1716 C C . LEU A 1 229 ? -22.451 -13.863 -15.732 1.00 38.31 229 LEU A C 1
ATOM 1718 O O . LEU A 1 229 ? -23.280 -13.407 -16.526 1.00 38.31 229 LEU A O 1
ATOM 1722 N N . PRO A 1 230 ? -22.494 -13.536 -14.424 1.00 32.53 230 PRO A N 1
ATOM 1723 C CA . PRO A 1 230 ? -23.405 -12.518 -13.927 1.00 32.53 230 PRO A CA 1
ATOM 1724 C C . PRO A 1 230 ? -22.978 -11.164 -14.503 1.00 32.53 230 PRO A C 1
ATOM 1726 O O . PRO A 1 230 ? -22.188 -10.426 -13.916 1.00 32.53 230 PRO A O 1
ATOM 1729 N N . ALA A 1 231 ? -23.494 -10.847 -15.688 1.00 38.00 231 ALA A N 1
ATOM 1730 C CA . ALA A 1 231 ? -23.311 -9.574 -16.348 1.00 38.00 231 ALA A CA 1
ATOM 1731 C C . ALA A 1 231 ? -23.995 -8.504 -15.496 1.00 38.00 231 ALA A C 1
ATOM 1733 O O . ALA A 1 231 ? -25.202 -8.270 -15.595 1.00 38.00 231 ALA A O 1
ATOM 1734 N N . ARG A 1 232 ? -23.220 -7.830 -14.643 1.00 33.06 232 ARG A N 1
ATOM 1735 C CA . ARG A 1 232 ? -23.579 -6.461 -14.289 1.00 33.06 232 ARG A CA 1
ATOM 1736 C C . ARG A 1 232 ? -23.499 -5.647 -15.584 1.00 33.06 232 ARG A C 1
ATOM 1738 O O . ARG A 1 232 ? -22.528 -5.820 -16.324 1.00 33.06 232 ARG A O 1
ATOM 1745 N N . PRO A 1 233 ? -24.505 -4.818 -15.900 1.00 27.08 233 PRO A N 1
ATOM 1746 C CA . PRO A 1 233 ? -24.504 -4.027 -17.120 1.00 27.08 233 PRO A CA 1
ATOM 1747 C C . PRO A 1 233 ? -23.204 -3.228 -17.226 1.00 27.08 233 PRO A C 1
ATOM 1749 O O . PRO A 1 233 ? -22.881 -2.426 -16.355 1.00 27.08 233 PRO A O 1
ATOM 1752 N N . PHE A 1 234 ? -22.472 -3.427 -18.318 1.00 36.31 234 PHE A N 1
ATOM 1753 C CA . PHE A 1 234 ? -21.239 -2.706 -18.651 1.00 36.31 234 PHE A CA 1
ATOM 1754 C C . PHE A 1 234 ? -21.484 -1.212 -18.984 1.00 36.31 234 PHE A C 1
ATOM 1756 O O . PHE A 1 234 ? -20.582 -0.496 -19.407 1.00 36.31 234 PHE A O 1
ATOM 1763 N N . VAL A 1 235 ? -22.709 -0.713 -18.793 1.00 30.11 235 VAL A N 1
ATOM 1764 C CA . VAL A 1 235 ? -23.162 0.605 -19.263 1.00 30.11 235 VAL A CA 1
ATOM 1765 C C . VAL A 1 235 ? -23.234 1.698 -18.194 1.00 30.11 235 VAL A C 1
ATOM 1767 O O . VAL A 1 235 ? -23.322 2.862 -18.567 1.00 30.11 235 VAL A O 1
ATOM 1770 N N . ASP A 1 236 ? -23.018 1.403 -16.909 1.00 30.69 236 ASP A N 1
ATOM 1771 C CA . ASP A 1 236 ? -22.835 2.469 -15.898 1.00 30.69 236 ASP A CA 1
ATOM 1772 C C . ASP A 1 236 ? -21.433 3.122 -15.935 1.00 30.69 236 ASP A C 1
ATOM 1774 O O . ASP A 1 236 ? -21.114 3.998 -15.130 1.00 30.69 236 ASP A O 1
ATOM 1778 N N . GLY A 1 237 ? -20.577 2.727 -16.886 1.00 31.53 237 GLY A N 1
ATOM 1779 C CA . GLY A 1 237 ? -19.214 3.245 -17.037 1.00 31.53 237 GLY A CA 1
ATOM 1780 C C . GLY A 1 237 ? -19.013 4.317 -18.112 1.00 31.53 237 GLY A C 1
ATOM 1781 O O . GLY A 1 237 ? -17.952 4.932 -18.135 1.00 31.53 237 GLY A O 1
ATOM 1782 N N . ILE A 1 238 ? -19.980 4.564 -19.006 1.00 34.19 238 ILE A N 1
ATOM 1783 C CA . ILE A 1 238 ? -19.738 5.398 -20.206 1.00 34.19 238 ILE A CA 1
ATOM 1784 C C . ILE A 1 238 ? -20.100 6.879 -19.986 1.00 34.19 238 ILE A C 1
ATOM 1786 O O . ILE A 1 238 ? -19.538 7.754 -20.640 1.00 34.19 238 ILE A O 1
ATOM 1790 N N . ALA A 1 239 ? -20.949 7.199 -19.003 1.00 31.67 239 ALA A N 1
ATOM 1791 C CA . ALA A 1 239 ? -21.197 8.591 -18.607 1.00 31.67 239 ALA A CA 1
ATOM 1792 C C . ALA A 1 239 ? -20.125 9.156 -17.652 1.00 31.67 239 ALA A C 1
ATOM 1794 O O . ALA A 1 239 ? -20.064 10.365 -17.430 1.00 31.67 239 ALA A O 1
ATOM 1795 N N . VAL A 1 240 ? -19.254 8.309 -17.091 1.00 31.91 240 VAL A N 1
ATOM 1796 C CA . VAL A 1 240 ? -18.159 8.754 -16.223 1.00 31.91 240 VAL A CA 1
ATOM 1797 C C . VAL A 1 240 ? -16.886 8.874 -17.053 1.00 31.91 240 VAL A C 1
ATOM 1799 O O . VAL A 1 240 ? -16.072 7.955 -17.129 1.00 31.91 240 VAL A O 1
ATOM 1802 N N . ARG A 1 241 ? -16.693 10.054 -17.650 1.00 34.41 241 ARG A N 1
ATOM 1803 C CA . ARG A 1 241 ? -15.340 10.524 -17.958 1.00 34.41 241 ARG A CA 1
ATOM 1804 C C . ARG A 1 241 ? -14.565 10.558 -16.635 1.00 34.41 241 ARG A C 1
ATOM 1806 O O . ARG A 1 241 ? -15.006 11.177 -15.670 1.00 34.41 241 ARG A O 1
ATOM 1813 N N . ASP A 1 242 ? -13.445 9.843 -16.622 1.00 31.83 242 ASP A N 1
ATOM 1814 C CA . ASP A 1 242 ? -12.440 9.724 -15.563 1.00 31.83 242 ASP A CA 1
ATOM 1815 C C . ASP A 1 242 ? -12.632 8.534 -14.603 1.00 31.83 242 ASP A C 1
ATOM 1817 O O . ASP A 1 242 ? -13.389 8.575 -13.633 1.00 31.83 242 ASP A O 1
ATOM 1821 N N . SER A 1 243 ? -11.760 7.528 -14.737 1.00 36.22 243 SER A N 1
ATOM 1822 C CA . SER A 1 243 ? -11.382 6.602 -13.650 1.00 36.22 243 SER A CA 1
ATOM 1823 C C . SER A 1 243 ? -10.975 7.344 -12.357 1.00 36.22 243 SER A C 1
ATOM 1825 O O . SER A 1 243 ? -11.040 6.799 -11.250 1.00 36.22 243 SER A O 1
ATOM 1827 N N . GLY A 1 244 ? -10.633 8.632 -12.476 1.00 35.06 244 GLY A N 1
ATOM 1828 C CA . GLY A 1 244 ? -10.504 9.576 -11.375 1.00 35.06 244 GLY A CA 1
ATOM 1829 C C . GLY A 1 244 ? -11.786 9.756 -10.556 1.00 35.06 244 GLY A C 1
ATOM 1830 O O . GLY A 1 244 ? -11.700 9.748 -9.334 1.00 35.06 244 GLY A O 1
ATOM 1831 N N . ALA A 1 245 ? -12.970 9.854 -11.164 1.00 36.16 245 ALA A N 1
ATOM 1832 C CA . ALA A 1 245 ? -14.218 10.142 -10.454 1.00 36.16 245 ALA A CA 1
ATOM 1833 C C . ALA A 1 245 ? -14.674 8.985 -9.543 1.00 36.16 245 ALA A C 1
ATOM 1835 O O . ALA A 1 245 ? -15.070 9.225 -8.399 1.00 36.16 245 ALA A O 1
ATOM 1836 N N . ALA A 1 246 ? -14.537 7.729 -9.986 1.00 41.22 246 ALA A N 1
ATOM 1837 C CA . ALA A 1 246 ? -14.809 6.551 -9.153 1.00 41.22 246 ALA A CA 1
ATOM 1838 C C . ALA A 1 246 ? -13.829 6.453 -7.966 1.00 41.22 246 ALA A C 1
ATOM 1840 O O . ALA A 1 246 ? -14.239 6.250 -6.819 1.00 41.22 246 ALA A O 1
ATOM 1841 N N . ARG A 1 247 ? -12.534 6.706 -8.213 1.00 43.94 247 ARG A N 1
ATOM 1842 C CA . ARG A 1 247 ? -11.500 6.767 -7.167 1.00 43.94 247 ARG A CA 1
ATOM 1843 C C . ARG A 1 247 ? -11.723 7.942 -6.203 1.00 43.94 247 ARG A C 1
ATOM 1845 O O . ARG A 1 247 ? -11.472 7.815 -5.006 1.00 43.94 247 ARG A O 1
ATOM 1852 N N . VAL A 1 248 ? -12.235 9.072 -6.695 1.00 52.38 248 VAL A N 1
ATOM 1853 C CA . VAL A 1 248 ? -12.610 10.247 -5.892 1.00 52.38 248 VAL A CA 1
ATOM 1854 C C . VAL A 1 248 ? -13.835 9.953 -5.026 1.00 52.38 248 VAL A C 1
ATOM 1856 O O . VAL A 1 248 ? -13.826 10.319 -3.852 1.00 52.38 248 VAL A O 1
ATOM 1859 N N . ARG A 1 249 ? -14.855 9.257 -5.546 1.00 58.59 249 ARG A N 1
ATOM 1860 C CA . ARG A 1 249 ? -16.047 8.866 -4.773 1.00 58.59 249 ARG A CA 1
ATOM 1861 C C . ARG A 1 249 ? -15.690 7.904 -3.637 1.00 58.59 249 ARG A C 1
ATOM 1863 O O . ARG A 1 249 ? -16.056 8.173 -2.496 1.00 58.59 249 ARG A O 1
ATOM 1870 N N . ALA A 1 250 ? -14.902 6.862 -3.915 1.00 62.69 250 ALA A N 1
ATOM 1871 C CA . ALA A 1 250 ? -14.410 5.942 -2.884 1.00 62.69 250 ALA A CA 1
ATOM 1872 C C . ALA A 1 250 ? -13.572 6.669 -1.813 1.00 62.69 250 ALA A C 1
ATOM 1874 O O . ALA A 1 250 ? -13.753 6.449 -0.616 1.00 62.69 250 ALA A O 1
ATOM 1875 N N . ARG A 1 251 ? -12.711 7.610 -2.229 1.00 69.94 251 ARG A N 1
ATOM 1876 C CA . ARG A 1 251 ? -11.921 8.440 -1.309 1.00 69.94 251 ARG A CA 1
ATOM 1877 C C . ARG A 1 251 ? -12.790 9.352 -0.439 1.00 69.94 251 ARG A C 1
ATOM 1879 O O . ARG A 1 251 ? -12.486 9.509 0.737 1.00 69.94 251 ARG A O 1
ATOM 1886 N N . ARG A 1 252 ? -13.852 9.956 -0.987 1.00 79.00 252 ARG A N 1
ATOM 1887 C CA . ARG A 1 252 ? -14.795 10.777 -0.205 1.00 79.00 252 ARG A CA 1
ATOM 1888 C C . ARG A 1 252 ? -15.514 9.942 0.849 1.00 79.00 252 ARG A C 1
ATOM 1890 O O . ARG A 1 252 ? -15.572 10.370 1.992 1.00 79.00 252 ARG A O 1
ATOM 1897 N N . LEU A 1 253 ? -15.998 8.754 0.488 1.00 80.69 253 LEU A N 1
ATOM 1898 C CA . LEU A 1 253 ? -16.681 7.865 1.431 1.00 80.69 253 LEU A CA 1
ATOM 1899 C C . LEU A 1 253 ? -15.749 7.425 2.572 1.00 80.69 253 LEU A C 1
ATOM 1901 O O . LEU A 1 253 ? -16.129 7.495 3.734 1.00 80.69 253 LEU A O 1
ATOM 1905 N N . SER A 1 254 ? -14.504 7.065 2.249 1.00 82.50 254 SER A N 1
ATOM 1906 C CA . SER A 1 254 ? -13.465 6.755 3.241 1.00 82.50 254 SER A CA 1
ATOM 1907 C C . SER A 1 254 ? -13.214 7.926 4.204 1.00 82.50 254 SER A C 1
ATOM 1909 O O . SER A 1 254 ? -13.214 7.742 5.421 1.00 82.50 254 SER A O 1
ATOM 1911 N N . LEU A 1 255 ? -13.094 9.154 3.684 1.00 87.38 255 LEU A N 1
ATOM 1912 C CA . LEU A 1 255 ? -12.937 10.352 4.518 1.00 87.38 255 LEU A CA 1
ATOM 1913 C C . LEU A 1 255 ? -14.146 10.603 5.427 1.00 87.38 255 LEU A C 1
ATOM 1915 O O . LEU A 1 255 ? -13.956 10.996 6.573 1.00 87.38 255 LEU A O 1
ATOM 1919 N N . LEU A 1 256 ? -15.367 10.368 4.938 1.00 88.94 256 LEU A N 1
ATOM 1920 C CA . LEU A 1 256 ? -16.586 10.518 5.734 1.00 88.94 256 LEU A CA 1
ATOM 1921 C C . LEU A 1 256 ? -16.641 9.513 6.888 1.00 88.94 256 LEU A C 1
ATOM 1923 O O . LEU A 1 256 ? -16.958 9.906 8.004 1.00 88.94 256 LEU A O 1
ATOM 1927 N N . VAL A 1 257 ? -16.283 8.247 6.648 1.00 88.69 257 VAL A N 1
ATOM 1928 C CA . VAL A 1 257 ? -16.231 7.216 7.702 1.00 88.69 257 VAL A CA 1
ATOM 1929 C C . VAL A 1 257 ? -15.228 7.596 8.791 1.00 88.69 257 VAL A C 1
ATOM 1931 O O . VAL A 1 257 ? -15.551 7.540 9.976 1.00 88.69 257 VAL A O 1
ATOM 1934 N N . TRP A 1 258 ? -14.033 8.046 8.402 1.00 93.00 258 TRP A N 1
ATOM 1935 C CA . TRP A 1 258 ? -13.033 8.541 9.350 1.00 93.00 258 TRP A CA 1
ATOM 1936 C C . TRP A 1 258 ? -13.512 9.772 10.122 1.00 93.00 258 TRP A C 1
ATOM 1938 O O . TRP A 1 258 ? -13.345 9.826 11.339 1.00 93.00 258 TRP A O 1
ATOM 1948 N N . ALA A 1 259 ? -14.118 10.744 9.436 1.00 93.06 259 ALA A N 1
ATOM 1949 C CA . ALA A 1 259 ? -14.642 11.951 10.066 1.00 93.06 259 ALA A CA 1
ATOM 1950 C C . ALA A 1 259 ? -15.744 11.621 11.081 1.00 93.06 259 ALA A C 1
ATOM 1952 O O . ALA A 1 259 ? -15.698 12.123 12.198 1.00 93.06 259 ALA A O 1
ATOM 1953 N N . LEU A 1 260 ? -16.680 10.737 10.725 1.00 93.31 260 LEU A N 1
ATOM 1954 C CA . LEU A 1 260 ? -17.756 10.295 11.608 1.00 93.31 260 LEU A CA 1
ATOM 1955 C C . LEU A 1 260 ? -17.209 9.562 12.839 1.00 93.31 260 LEU A C 1
ATOM 1957 O O . LEU A 1 260 ? -17.581 9.896 13.960 1.00 93.31 260 LEU A O 1
ATOM 1961 N N . GLY A 1 261 ? -16.300 8.601 12.644 1.00 92.38 261 GLY A N 1
ATOM 1962 C CA . GLY A 1 261 ? -15.711 7.832 13.742 1.00 92.38 261 GLY A CA 1
ATOM 1963 C C . GLY A 1 261 ? -14.914 8.702 14.719 1.00 92.38 261 GLY A C 1
ATOM 1964 O O . GLY A 1 261 ? -15.079 8.582 15.932 1.00 92.38 261 GLY A O 1
ATOM 1965 N N . LEU A 1 262 ? -14.087 9.618 14.202 1.00 94.19 262 LEU A N 1
ATOM 1966 C CA . LEU A 1 262 ? -13.311 10.542 15.034 1.00 94.19 262 LEU A CA 1
ATOM 1967 C C . LEU A 1 262 ? -14.188 11.601 15.708 1.00 94.19 262 LEU A C 1
ATOM 1969 O O . LEU A 1 262 ? -13.930 11.934 16.860 1.00 94.19 262 LEU A O 1
ATOM 1973 N N . ALA A 1 263 ? -15.223 12.109 15.034 1.00 94.38 263 ALA A N 1
ATOM 1974 C CA . ALA A 1 263 ? -16.167 13.052 15.630 1.00 94.38 263 ALA A CA 1
ATOM 1975 C C . ALA A 1 263 ? -16.972 12.401 16.764 1.00 94.38 263 ALA A C 1
ATOM 1977 O O . ALA A 1 263 ? -17.118 13.004 17.825 1.00 94.38 263 ALA A O 1
ATOM 1978 N N . ALA A 1 264 ? -17.429 11.158 16.576 1.00 93.75 264 ALA A N 1
ATOM 1979 C CA . ALA A 1 264 ? -18.113 10.394 17.617 1.00 93.75 264 ALA A CA 1
ATOM 1980 C C . ALA A 1 264 ? -17.212 10.188 18.844 1.00 93.75 264 ALA A C 1
ATOM 1982 O O . ALA A 1 264 ? -17.627 10.465 19.968 1.00 93.75 264 ALA A O 1
ATOM 1983 N N . PHE A 1 265 ? -15.957 9.774 18.632 1.00 95.44 265 PHE A N 1
ATOM 1984 C CA . PHE A 1 265 ? -14.994 9.641 19.724 1.00 95.44 265 PHE A CA 1
ATOM 1985 C C . PHE A 1 265 ? -14.706 10.982 20.410 1.00 95.44 265 PHE A C 1
ATOM 1987 O O . PHE A 1 265 ? -14.711 11.049 21.634 1.00 95.44 265 PHE A O 1
ATOM 1994 N N . ALA A 1 266 ? -14.500 12.060 19.648 1.00 95.06 266 ALA A N 1
ATOM 1995 C CA . ALA A 1 266 ? -14.242 13.388 20.198 1.00 95.06 266 ALA A CA 1
ATOM 1996 C C . ALA A 1 266 ? -15.414 13.910 21.043 1.00 95.06 266 ALA A C 1
ATOM 1998 O O . ALA A 1 266 ? -15.177 14.508 22.088 1.00 95.06 266 ALA A O 1
ATOM 1999 N N . GLY A 1 267 ? -16.661 13.654 20.632 1.00 93.50 267 GLY A N 1
ATOM 2000 C CA . GLY A 1 267 ? -17.850 14.013 21.409 1.00 93.50 267 GLY A CA 1
ATOM 2001 C C . GLY A 1 267 ? -17.916 13.282 22.751 1.00 93.50 267 GLY A C 1
ATOM 2002 O O . GLY A 1 267 ? -18.123 13.910 23.786 1.00 93.50 267 GLY A O 1
ATOM 2003 N N . VAL A 1 268 ? -17.666 11.970 22.755 1.00 92.50 268 VAL A N 1
ATOM 2004 C CA . VAL A 1 268 ? -17.636 11.179 23.998 1.00 92.50 268 VAL A CA 1
ATOM 2005 C C . VAL A 1 268 ? -16.450 11.573 24.879 1.00 92.50 268 VAL A C 1
ATOM 2007 O O . VAL A 1 268 ? -16.610 11.737 26.084 1.00 92.50 268 VAL A O 1
ATOM 2010 N N . LEU A 1 269 ? -15.273 11.793 24.290 1.00 93.00 269 LEU A N 1
ATOM 2011 C CA . LEU A 1 269 ? -14.102 12.281 25.013 1.00 93.00 269 LEU A CA 1
ATOM 2012 C C . LEU A 1 269 ? -14.373 13.648 25.654 1.00 93.00 269 LEU A C 1
ATOM 2014 O O . LEU A 1 269 ? -14.002 13.851 26.804 1.00 93.00 269 LEU A O 1
ATOM 2018 N N . ALA A 1 270 ? -15.040 14.564 24.946 1.00 92.12 270 ALA A N 1
ATOM 2019 C CA . ALA A 1 270 ? -15.419 15.864 25.491 1.00 92.12 270 ALA A CA 1
ATOM 2020 C C . ALA A 1 270 ? -16.352 15.718 26.702 1.00 92.12 270 ALA A C 1
ATOM 2022 O O . ALA A 1 270 ? -16.115 16.362 27.719 1.00 92.12 270 ALA A O 1
ATOM 2023 N N . GLU A 1 271 ? -17.346 14.828 26.644 1.00 90.94 271 GLU A N 1
ATOM 2024 C CA . GLU A 1 271 ? -18.219 14.531 27.789 1.00 90.94 271 GLU A CA 1
ATOM 2025 C C . GLU A 1 271 ? -17.428 13.948 28.975 1.00 90.94 271 GLU A C 1
ATOM 2027 O O . GLU A 1 271 ? -17.633 14.362 30.115 1.00 90.94 271 GLU A O 1
ATOM 2032 N N . VAL A 1 272 ? -16.483 13.033 28.734 1.00 90.00 272 VAL A N 1
ATOM 2033 C CA . VAL A 1 272 ? -15.618 12.474 29.794 1.00 90.00 272 VAL A CA 1
ATOM 2034 C C . VAL A 1 272 ? -14.731 13.555 30.420 1.00 90.00 272 VAL A C 1
ATOM 2036 O O . VAL A 1 272 ? -14.623 13.635 31.642 1.00 90.00 272 VAL A O 1
ATOM 2039 N N . VAL A 1 273 ? -14.136 14.427 29.603 1.00 89.94 273 VAL A N 1
ATOM 2040 C CA . VAL A 1 273 ? -13.314 15.553 30.071 1.00 89.94 273 VAL A CA 1
ATOM 2041 C C . VAL A 1 273 ? -14.159 16.540 30.881 1.00 89.94 273 VAL A C 1
ATOM 2043 O O . VAL A 1 273 ? -13.732 16.966 31.954 1.00 89.94 273 VAL A O 1
ATOM 2046 N N . LEU A 1 274 ? -15.377 16.859 30.430 1.00 90.12 274 LEU A N 1
ATOM 2047 C CA . LEU A 1 274 ? -16.314 17.689 31.192 1.00 90.12 274 LEU A CA 1
ATOM 2048 C C . LEU A 1 274 ? -16.641 17.049 32.542 1.00 90.12 274 LEU A C 1
ATOM 2050 O O . LEU A 1 274 ? -16.594 17.731 33.556 1.00 90.12 274 LEU A O 1
ATOM 2054 N N . ARG A 1 275 ? -16.877 15.737 32.601 1.00 88.19 275 ARG A N 1
ATOM 2055 C CA . ARG A 1 275 ? -17.130 15.025 33.865 1.00 88.19 275 ARG A CA 1
ATOM 2056 C C . ARG A 1 275 ? -15.953 15.069 34.846 1.00 88.19 275 ARG A C 1
ATOM 2058 O O . ARG A 1 275 ? -16.191 15.042 36.049 1.00 88.19 275 ARG A O 1
ATOM 2065 N N . TRP A 1 276 ? -14.710 15.142 34.363 1.00 85.44 276 TRP A N 1
ATOM 2066 C CA . TRP A 1 276 ? -13.526 15.276 35.221 1.00 85.44 276 TRP A CA 1
ATOM 2067 C C . TRP A 1 276 ? -13.297 16.699 35.733 1.00 85.44 276 TRP A C 1
ATOM 2069 O O . TRP A 1 276 ? -12.997 16.863 36.912 1.00 85.44 276 TRP A O 1
ATOM 2079 N N . PHE A 1 277 ? -13.414 17.714 34.872 1.00 88.56 277 PHE A N 1
ATOM 2080 C CA . PHE A 1 277 ? -13.051 19.093 35.233 1.00 88.56 277 PHE A CA 1
ATOM 2081 C C . PHE A 1 277 ? -14.247 19.961 35.646 1.00 88.56 277 PHE A C 1
ATOM 2083 O O . PHE A 1 277 ? -14.136 20.759 36.573 1.00 88.56 277 PHE A O 1
ATOM 2090 N N . HIS A 1 278 ? -15.393 19.816 34.977 1.00 87.38 278 HIS A N 1
ATOM 2091 C CA . HIS A 1 278 ? -16.587 20.646 35.166 1.00 87.38 278 HIS A CA 1
ATOM 2092 C C . HIS A 1 278 ? -17.873 19.801 35.063 1.00 87.38 278 HIS A C 1
ATOM 2094 O O . HIS A 1 278 ? -18.608 19.902 34.076 1.00 87.38 278 HIS A O 1
ATOM 2100 N N . PRO A 1 279 ? -18.180 18.960 36.071 1.00 83.94 279 PRO A N 1
ATOM 2101 C CA . PRO A 1 279 ? -19.272 17.985 35.986 1.00 83.94 279 PRO A CA 1
ATOM 2102 C C . PRO A 1 279 ? -20.651 18.626 35.769 1.00 83.94 279 PRO A C 1
ATOM 2104 O O . PRO A 1 279 ? -21.510 18.028 35.122 1.00 83.94 279 PRO A O 1
ATOM 2107 N N . THR A 1 280 ? -20.848 19.867 36.222 1.00 83.81 280 THR A N 1
ATOM 2108 C CA . THR A 1 280 ? -22.085 20.644 36.030 1.00 83.81 280 THR A CA 1
ATOM 2109 C C . THR A 1 280 ? -22.348 21.050 34.578 1.00 83.81 280 THR A C 1
ATOM 2111 O O . THR A 1 280 ? -23.481 21.378 34.236 1.00 83.81 280 THR A O 1
ATOM 2114 N N . TRP A 1 281 ? -21.328 21.033 33.717 1.00 85.25 281 TRP A N 1
ATOM 2115 C CA . TRP A 1 281 ? -21.444 21.352 32.288 1.00 85.25 281 TRP A CA 1
ATOM 2116 C C . TRP A 1 281 ? -21.615 20.110 31.412 1.00 85.25 281 TRP A C 1
ATOM 2118 O O . TRP A 1 281 ? -21.767 20.231 30.198 1.00 85.25 281 TRP A O 1
ATOM 2128 N N . SER A 1 282 ? -21.585 18.916 32.006 1.00 88.19 282 SER A N 1
ATOM 2129 C CA . SER A 1 282 ? -21.795 17.676 31.265 1.00 88.19 282 SER A CA 1
ATOM 2130 C C . SER A 1 282 ? -23.237 17.566 30.767 1.00 88.19 282 SER A C 1
ATOM 2132 O O . SER A 1 282 ? -24.190 17.971 31.443 1.00 88.19 282 SER A O 1
ATOM 2134 N N . ILE A 1 283 ? -23.416 16.966 29.591 1.00 85.31 283 ILE A N 1
ATOM 2135 C CA . ILE A 1 283 ? -24.746 16.733 29.016 1.00 85.31 283 ILE A CA 1
ATOM 2136 C C . ILE A 1 283 ? -25.557 15.859 29.972 1.00 85.31 283 ILE A C 1
ATOM 2138 O O . ILE A 1 283 ? -26.724 16.137 30.246 1.00 85.31 283 ILE A O 1
ATOM 2142 N N . SER A 1 284 ? -24.911 14.856 30.559 1.00 83.50 284 SER A N 1
ATOM 2143 C CA . SER A 1 284 ? -25.548 13.922 31.487 1.00 83.50 284 SER A CA 1
ATOM 2144 C C . SER A 1 284 ? -26.071 14.616 32.749 1.00 83.50 284 SER A C 1
ATOM 2146 O O . SER A 1 284 ? -27.177 14.316 33.193 1.00 83.50 284 SER A O 1
ATOM 2148 N N . TYR A 1 285 ? -25.338 15.603 33.279 1.00 85.81 285 TYR A N 1
ATOM 2149 C CA . TYR A 1 285 ? -25.823 16.434 34.383 1.00 85.81 285 TYR A CA 1
ATOM 2150 C C . TYR A 1 285 ? -27.065 17.228 33.975 1.00 85.81 285 TYR A C 1
ATOM 2152 O O . TYR A 1 285 ? -28.059 17.228 34.696 1.00 85.81 285 TYR A O 1
ATOM 2160 N N . THR A 1 286 ? -27.053 17.862 32.797 1.00 86.62 286 THR A N 1
ATOM 2161 C CA . THR A 1 286 ? -28.218 18.633 32.328 1.00 86.62 286 THR A CA 1
ATOM 2162 C C . THR A 1 286 ? -29.463 17.768 32.121 1.00 86.62 286 THR A C 1
ATOM 2164 O O . THR A 1 286 ? -30.566 18.224 32.413 1.00 86.62 286 THR A O 1
ATOM 2167 N N . VAL A 1 287 ? -29.299 16.516 31.678 1.00 86.75 287 VAL A N 1
ATOM 2168 C CA . VAL A 1 287 ? -30.398 15.548 31.543 1.00 86.75 287 VAL A CA 1
ATOM 2169 C C . VAL A 1 287 ? -30.956 15.173 32.917 1.00 86.75 287 VAL A C 1
ATOM 2171 O O . VAL A 1 287 ? -32.150 15.345 33.140 1.00 86.75 287 VAL A O 1
ATOM 2174 N N . MET A 1 288 ? -30.103 14.799 33.876 1.00 84.44 288 MET A N 1
ATOM 2175 C CA . MET A 1 288 ? -30.542 14.474 35.243 1.00 84.44 288 MET A CA 1
ATOM 2176 C C . MET A 1 288 ? -31.234 15.654 35.938 1.00 84.44 288 MET A C 1
ATOM 2178 O O . MET A 1 288 ? -32.198 15.479 36.681 1.00 84.44 288 MET A O 1
ATOM 2182 N N . ARG A 1 289 ? -30.781 16.884 35.670 1.00 87.69 289 ARG A N 1
ATOM 2183 C CA . ARG A 1 289 ? -31.432 18.101 36.175 1.00 87.69 289 ARG A CA 1
ATOM 2184 C C . ARG A 1 289 ? -32.820 18.317 35.571 1.00 87.69 289 ARG A C 1
ATOM 2186 O O . ARG A 1 289 ? -33.692 18.811 36.278 1.00 87.69 289 ARG A O 1
ATOM 2193 N N . ARG A 1 290 ? -33.040 17.946 34.303 1.00 88.19 290 ARG A N 1
ATOM 2194 C CA . ARG A 1 290 ? -34.372 17.981 33.666 1.00 88.19 290 ARG A CA 1
ATOM 2195 C C . ARG A 1 290 ? -35.311 16.909 34.217 1.00 88.19 290 ARG A C 1
ATOM 2197 O O . ARG A 1 290 ? -36.507 17.153 34.283 1.00 88.19 290 ARG A O 1
ATOM 2204 N N . GLU A 1 291 ? -34.774 15.771 34.645 1.00 88.62 291 GLU A N 1
ATOM 2205 C CA . GLU A 1 291 ? -35.528 14.681 35.283 1.00 88.62 291 GLU A CA 1
ATOM 2206 C C . GLU A 1 291 ? -35.859 14.948 36.765 1.00 88.62 291 GLU A C 1
ATOM 2208 O O . GLU A 1 291 ? -36.486 14.119 37.418 1.00 88.62 291 GLU A O 1
ATOM 2213 N N . GLY A 1 292 ? -35.473 16.110 37.307 1.00 86.94 292 GLY A N 1
ATOM 2214 C CA . GLY A 1 292 ? -35.818 16.525 38.670 1.00 86.94 292 GLY A CA 1
ATOM 2215 C C . GLY A 1 292 ? -34.857 16.038 39.759 1.00 86.94 292 GLY A C 1
ATOM 2216 O O . GLY A 1 292 ? -35.158 16.189 40.939 1.00 86.94 292 GLY A O 1
ATOM 2217 N N . VAL A 1 293 ? -33.689 15.493 39.400 1.00 86.81 293 VAL A N 1
ATOM 2218 C CA . VAL A 1 293 ? -32.688 15.032 40.376 1.00 86.81 293 VAL A CA 1
ATOM 2219 C C . VAL A 1 293 ? -32.043 16.225 41.100 1.00 86.81 293 VAL A C 1
ATOM 2221 O O . VAL A 1 293 ? -31.654 17.231 40.483 1.00 86.81 293 VAL A O 1
ATOM 2224 N N . GLU A 1 294 ? -31.897 16.112 42.424 1.00 87.75 294 GLU A N 1
ATOM 2225 C CA . GLU A 1 294 ? -31.220 17.117 43.248 1.00 87.75 294 GLU A CA 1
ATOM 2226 C C . GLU A 1 294 ? -29.783 17.385 42.767 1.00 87.75 294 GLU A C 1
ATOM 2228 O O . GLU A 1 294 ? -29.072 16.464 42.359 1.00 87.75 294 GLU A O 1
ATOM 2233 N N . PRO A 1 295 ? -29.311 18.645 42.821 1.00 82.88 295 PRO A N 1
ATOM 2234 C CA . PRO A 1 295 ? -28.056 19.046 42.187 1.00 82.88 295 PRO A CA 1
ATOM 2235 C C . PRO A 1 295 ? -26.819 18.372 42.796 1.00 82.88 295 PRO A C 1
ATOM 2237 O O . PRO A 1 295 ? -25.870 18.095 42.060 1.00 82.88 295 PRO A O 1
ATOM 2240 N N . ALA A 1 296 ? -26.832 18.076 44.100 1.00 81.62 296 ALA A N 1
ATOM 2241 C CA . ALA A 1 296 ? -25.753 17.355 44.775 1.00 81.62 296 ALA A CA 1
ATOM 2242 C C . ALA A 1 296 ? -25.695 15.878 44.342 1.00 81.62 296 ALA A C 1
ATOM 2244 O O . ALA A 1 296 ? -24.625 15.368 44.003 1.00 81.62 296 ALA A O 1
ATOM 2245 N N . LEU A 1 297 ? -26.856 15.218 44.260 1.00 80.50 297 LEU A N 1
ATOM 2246 C CA . LEU A 1 297 ? -26.968 13.823 43.831 1.00 80.50 297 LEU A CA 1
ATOM 2247 C C . LEU A 1 297 ? -26.637 13.658 42.337 1.00 80.50 297 LEU A C 1
ATOM 2249 O O . LEU A 1 297 ? -25.936 12.725 41.948 1.00 80.50 297 LEU A O 1
ATOM 2253 N N . ALA A 1 298 ? -27.065 14.611 41.505 1.00 79.19 298 ALA A N 1
ATOM 2254 C CA . ALA A 1 298 ? -26.721 14.659 40.087 1.00 79.19 298 ALA A CA 1
ATOM 2255 C C . ALA A 1 298 ? -25.205 14.814 39.873 1.00 79.19 298 ALA A C 1
ATOM 2257 O O . ALA A 1 298 ? -24.636 14.134 39.025 1.00 79.19 298 ALA A O 1
ATOM 2258 N N . ALA A 1 299 ? -24.522 15.656 40.658 1.00 79.00 299 ALA A N 1
ATOM 2259 C CA . ALA A 1 299 ? -23.072 15.824 40.547 1.00 79.00 299 ALA A CA 1
ATOM 2260 C C . ALA A 1 299 ? -22.299 14.547 40.933 1.00 79.00 299 ALA A C 1
ATOM 2262 O O . ALA A 1 299 ? -21.324 14.200 40.264 1.00 79.00 299 ALA A O 1
ATOM 2263 N N . MET A 1 300 ? -22.753 13.813 41.957 1.00 76.69 300 MET A N 1
ATOM 2264 C CA . MET A 1 300 ? -22.151 12.530 42.343 1.00 76.69 300 MET A CA 1
ATOM 2265 C C . MET A 1 300 ? -22.347 11.442 41.277 1.00 76.69 300 MET A C 1
ATOM 2267 O O . MET A 1 300 ? -21.384 10.763 40.913 1.00 76.69 300 MET A O 1
ATOM 2271 N N . ASN A 1 301 ? -23.555 11.311 40.721 1.00 77.62 301 ASN A N 1
ATOM 2272 C CA . ASN A 1 301 ? -23.876 10.291 39.711 1.00 77.62 301 ASN A CA 1
ATOM 2273 C C . ASN A 1 301 ? -23.193 10.523 38.353 1.00 77.62 301 ASN A C 1
ATOM 2275 O O . ASN A 1 301 ? -23.034 9.598 37.557 1.00 77.62 301 ASN A O 1
ATOM 2279 N N . VAL A 1 302 ? -22.780 11.760 38.078 1.00 80.94 302 VAL A N 1
ATOM 2280 C CA . VAL A 1 302 ? -22.110 12.153 36.830 1.00 80.94 302 VAL A CA 1
ATOM 2281 C C . VAL A 1 302 ? -20.615 11.808 36.831 1.00 80.94 302 VAL A C 1
ATOM 2283 O O . VAL A 1 302 ? -20.002 11.754 35.756 1.00 80.94 302 VAL A O 1
ATOM 2286 N N . SER A 1 303 ? -20.039 11.518 38.005 1.00 79.56 303 SER A N 1
ATOM 2287 C CA . SER A 1 303 ? -18.630 11.141 38.149 1.00 79.56 303 SER A CA 1
ATOM 2288 C C . SER A 1 303 ? -18.241 9.998 37.201 1.00 79.56 303 SER A C 1
ATOM 2290 O O . SER A 1 303 ? -18.993 9.048 36.978 1.00 79.56 303 SER A O 1
ATOM 2292 N N . TYR A 1 304 ? -17.067 10.113 36.574 1.00 82.44 304 TYR A N 1
ATOM 2293 C CA . TYR A 1 304 ? -16.597 9.126 35.604 1.00 82.44 304 TYR A CA 1
ATOM 2294 C C . TYR A 1 304 ? -15.678 8.102 36.271 1.00 82.44 304 TYR A C 1
ATOM 2296 O O . TYR A 1 304 ? -14.493 8.355 36.496 1.00 82.44 304 TYR A O 1
ATOM 2304 N N . LEU A 1 305 ? -16.245 6.938 36.579 1.00 80.94 305 LEU A N 1
ATOM 2305 C CA . LEU A 1 305 ? -15.557 5.779 37.143 1.00 80.94 305 LEU A CA 1
ATOM 2306 C C . LEU A 1 305 ? -15.734 4.565 36.219 1.00 80.94 305 LEU A C 1
ATOM 2308 O O . LEU A 1 305 ? -16.707 4.476 35.458 1.00 80.94 305 LEU A O 1
ATOM 2312 N N . ALA A 1 306 ? -14.799 3.616 36.303 1.00 75.19 306 ALA A N 1
ATOM 2313 C CA . ALA A 1 306 ? -14.957 2.316 35.659 1.00 75.19 306 ALA A CA 1
ATOM 2314 C C . ALA A 1 306 ? -16.238 1.640 36.188 1.00 75.19 306 ALA A C 1
ATOM 2316 O O . ALA A 1 306 ? -16.468 1.622 37.395 1.00 75.19 306 ALA A O 1
ATOM 2317 N N . GLY A 1 307 ? -17.082 1.135 35.283 1.00 76.75 307 GLY A N 1
ATOM 2318 C CA . GLY A 1 307 ? -18.381 0.528 35.616 1.00 76.75 307 GLY A CA 1
ATOM 2319 C C . GLY A 1 307 ? -19.591 1.471 35.552 1.00 76.75 307 GLY A C 1
ATOM 2320 O O . GLY A 1 307 ? -20.724 1.005 35.612 1.00 76.75 307 GLY A O 1
ATOM 2321 N N . THR A 1 308 ? -19.396 2.781 35.359 1.00 84.25 308 THR A N 1
ATOM 2322 C CA . THR A 1 308 ? -20.518 3.693 35.059 1.00 84.25 308 THR A CA 1
ATOM 2323 C C . THR A 1 308 ? -21.178 3.338 33.722 1.00 84.25 308 THR A C 1
ATOM 2325 O O . THR A 1 308 ? -20.524 2.802 32.825 1.00 84.25 308 THR A O 1
ATOM 2328 N N . GLN A 1 309 ? -22.460 3.678 33.532 1.00 86.00 309 GLN A N 1
ATOM 2329 C CA . GLN A 1 309 ? -23.169 3.381 32.275 1.00 86.00 309 GLN A CA 1
ATOM 2330 C C . GLN A 1 309 ? -22.454 3.948 31.035 1.00 86.00 309 GLN A C 1
ATOM 2332 O O . GLN A 1 309 ? -22.396 3.290 29.995 1.00 86.00 309 GLN A O 1
ATOM 2337 N N . LEU A 1 310 ? -21.846 5.138 31.141 1.00 87.38 310 LEU A N 1
ATOM 2338 C CA . LEU A 1 310 ? -21.061 5.716 30.046 1.00 87.38 310 LEU A CA 1
ATOM 2339 C C . LEU A 1 310 ? -19.786 4.899 29.761 1.00 87.38 310 LEU A C 1
ATOM 2341 O O . LEU A 1 310 ? -19.448 4.657 28.605 1.00 87.38 310 LEU A O 1
ATOM 2345 N N . ALA A 1 311 ? -19.094 4.421 30.797 1.00 88.81 311 ALA A N 1
ATOM 2346 C CA . ALA A 1 311 ? -17.922 3.566 30.621 1.00 88.81 311 ALA A CA 1
ATOM 2347 C C . ALA A 1 311 ? -18.297 2.197 30.019 1.00 88.81 311 ALA A C 1
ATOM 2349 O O . ALA A 1 311 ? -17.592 1.689 29.146 1.00 88.81 311 ALA A O 1
ATOM 2350 N N . LEU A 1 312 ? -19.421 1.600 30.431 1.00 88.38 312 LEU A N 1
ATOM 2351 C CA . LEU A 1 312 ? -19.927 0.336 29.877 1.00 88.38 312 LEU A CA 1
ATOM 2352 C C . LEU A 1 312 ? -20.340 0.476 28.407 1.00 88.38 312 LEU A C 1
ATOM 2354 O O . LEU A 1 312 ? -19.951 -0.346 27.581 1.00 88.38 312 LEU A O 1
ATOM 2358 N N . THR A 1 313 ? -21.051 1.550 28.052 1.00 91.25 313 THR A N 1
ATOM 2359 C CA . THR A 1 313 ? -21.420 1.834 26.653 1.00 91.25 313 THR A CA 1
ATOM 2360 C C . THR A 1 313 ? -20.192 2.050 25.769 1.00 91.25 313 THR A C 1
ATOM 2362 O O . THR A 1 313 ? -20.161 1.535 24.650 1.00 91.25 313 THR A O 1
ATOM 2365 N N . CYS A 1 314 ? -19.138 2.703 26.275 1.00 92.69 314 CYS A N 1
ATOM 2366 C CA . CYS A 1 314 ? -17.844 2.770 25.587 1.00 92.69 314 CYS A CA 1
ATOM 2367 C C . CYS A 1 314 ? -17.233 1.375 25.373 1.00 92.69 314 CYS A C 1
ATOM 2369 O O . CYS A 1 314 ? -16.699 1.099 24.299 1.00 92.69 314 CYS A O 1
ATOM 2371 N N . GLY A 1 315 ? -17.350 0.477 26.356 1.00 91.62 315 GLY A N 1
ATOM 2372 C CA . GLY A 1 315 ? -16.892 -0.911 26.252 1.00 91.62 315 GLY A CA 1
ATOM 2373 C C . GLY A 1 315 ? -17.640 -1.700 25.175 1.00 91.62 315 GLY A C 1
ATOM 2374 O O . GLY A 1 315 ? -17.009 -2.326 24.320 1.00 91.62 315 GLY A O 1
ATOM 2375 N N . TYR A 1 316 ? -18.974 -1.619 25.153 1.00 92.19 316 TYR A N 1
ATOM 2376 C CA . TYR A 1 316 ? -19.799 -2.273 24.131 1.00 92.19 316 TYR A CA 1
ATOM 2377 C C . TYR A 1 316 ? -19.526 -1.724 22.729 1.00 92.19 316 TYR A C 1
ATOM 2379 O O . TYR A 1 316 ? -19.312 -2.502 21.799 1.00 92.19 316 TYR A O 1
ATOM 2387 N N . LEU A 1 317 ? -19.467 -0.397 22.575 1.00 94.69 317 LEU A N 1
ATOM 2388 C CA . LEU A 1 317 ? -19.175 0.241 21.292 1.00 94.69 317 LEU A CA 1
ATOM 2389 C C . LEU A 1 317 ? -17.767 -0.113 20.800 1.00 94.69 317 LEU A C 1
ATOM 2391 O O . LEU A 1 317 ? -17.591 -0.492 19.643 1.00 94.69 317 LEU A O 1
ATOM 2395 N N . GLY A 1 318 ? -16.767 -0.038 21.681 1.00 93.56 318 GLY A N 1
ATOM 2396 C CA . GLY A 1 318 ? -15.387 -0.395 21.371 1.00 93.56 318 GLY A CA 1
ATOM 2397 C C . GLY A 1 318 ? -15.240 -1.858 20.952 1.00 93.56 318 GLY A C 1
ATOM 2398 O O . GLY A 1 318 ? -14.617 -2.142 19.929 1.00 93.56 318 GLY A O 1
ATOM 2399 N N . THR A 1 319 ? -15.887 -2.776 21.675 1.00 91.50 319 THR A N 1
ATOM 2400 C CA . THR A 1 319 ? -15.906 -4.210 21.343 1.00 91.50 319 THR A CA 1
ATOM 2401 C C . THR A 1 319 ? -16.598 -4.460 20.004 1.00 91.50 319 THR A C 1
ATOM 2403 O O . THR A 1 319 ? -16.059 -5.178 19.165 1.00 91.50 319 THR A O 1
ATOM 2406 N N . ALA A 1 320 ? -17.747 -3.825 19.748 1.00 92.88 320 ALA A N 1
ATOM 2407 C CA . ALA A 1 320 ? -18.454 -3.944 18.474 1.00 92.88 320 ALA A CA 1
ATOM 2408 C C . ALA A 1 320 ? -17.593 -3.466 17.291 1.00 92.88 320 ALA A C 1
ATOM 2410 O O . ALA A 1 320 ? -17.515 -4.145 16.265 1.00 92.88 320 ALA A O 1
ATOM 2411 N N . LEU A 1 321 ? -16.891 -2.337 17.444 1.00 93.56 321 LEU A N 1
ATOM 2412 C CA . LEU A 1 321 ? -15.954 -1.830 16.436 1.00 93.56 321 LEU A CA 1
ATOM 2413 C C . LEU A 1 321 ? -14.766 -2.783 16.233 1.00 93.56 321 LEU A C 1
ATOM 2415 O O . LEU A 1 321 ? -14.377 -3.041 15.093 1.00 93.56 321 LEU A O 1
ATOM 2419 N N . MET A 1 322 ? -14.213 -3.356 17.304 1.00 90.19 322 MET A N 1
ATOM 2420 C CA . MET A 1 322 ? -13.133 -4.338 17.191 1.00 90.19 322 MET A CA 1
ATOM 2421 C C . MET A 1 322 ? -13.581 -5.618 16.481 1.00 90.19 322 MET A C 1
ATOM 2423 O O . MET A 1 322 ? -12.904 -6.063 15.554 1.00 90.19 322 MET A O 1
ATOM 2427 N N . VAL A 1 323 ? -14.748 -6.165 16.826 1.00 88.62 323 VAL A N 1
ATOM 2428 C CA . VAL A 1 323 ? -15.325 -7.334 16.142 1.00 88.62 323 VAL A CA 1
ATOM 2429 C C . VAL A 1 323 ? -15.583 -7.027 14.665 1.00 88.62 323 VAL A C 1
ATOM 2431 O O . VAL A 1 323 ? -15.242 -7.838 13.804 1.00 88.62 323 VAL A O 1
ATOM 2434 N N . LEU A 1 324 ? -16.100 -5.837 14.341 1.00 88.75 324 LEU A N 1
ATOM 2435 C CA . LEU A 1 324 ? -16.294 -5.395 12.956 1.00 88.75 324 LEU A CA 1
ATOM 2436 C C . LEU A 1 324 ? -14.972 -5.346 12.174 1.00 88.75 324 LEU A C 1
ATOM 2438 O O . LEU A 1 324 ? -14.935 -5.740 11.006 1.00 88.75 324 LEU A O 1
ATOM 2442 N N . SER A 1 325 ? -13.874 -4.933 12.813 1.00 87.56 325 SER A N 1
ATOM 2443 C CA . SER A 1 325 ? -12.552 -4.940 12.179 1.00 87.56 325 SER A CA 1
ATOM 2444 C C . SER A 1 325 ? -12.111 -6.359 11.789 1.00 87.56 325 SER A C 1
ATOM 2446 O O . SER A 1 325 ? -11.510 -6.553 10.733 1.00 87.56 325 SER A O 1
ATOM 2448 N N . MET A 1 326 ? -12.461 -7.373 12.582 1.00 80.88 326 MET A N 1
ATOM 2449 C CA . MET A 1 326 ? -12.108 -8.776 12.336 1.00 80.88 326 MET A CA 1
ATOM 2450 C C . MET A 1 326 ? -13.078 -9.461 11.376 1.00 80.88 326 MET A C 1
ATOM 2452 O O . MET A 1 326 ? -12.666 -10.330 10.604 1.00 80.88 326 MET A O 1
ATOM 2456 N N . ALA A 1 327 ? -14.343 -9.029 11.364 1.00 74.25 327 ALA A N 1
ATOM 2457 C CA . ALA A 1 327 ? -15.364 -9.501 10.436 1.00 74.25 327 ALA A CA 1
ATOM 2458 C C . ALA A 1 327 ? -14.914 -9.368 8.974 1.00 74.25 327 ALA A C 1
ATOM 2460 O O . ALA A 1 327 ? -15.288 -10.201 8.154 1.00 74.25 327 ALA A O 1
ATOM 2461 N N . TYR A 1 328 ? -14.030 -8.415 8.659 1.00 68.44 328 TYR A N 1
ATOM 2462 C CA . TYR A 1 328 ? -13.356 -8.299 7.361 1.00 68.44 328 TYR A CA 1
ATOM 2463 C C . TYR A 1 328 ? -12.734 -9.624 6.858 1.00 68.44 328 TYR A C 1
ATOM 2465 O O . TYR A 1 328 ? -12.850 -9.949 5.674 1.00 68.44 328 TYR A O 1
ATOM 2473 N N . LEU A 1 329 ? -12.111 -10.426 7.736 1.00 63.47 329 LEU A N 1
ATOM 2474 C CA . LEU A 1 329 ? -11.495 -11.715 7.367 1.00 63.47 329 LEU A CA 1
ATOM 2475 C C . LEU A 1 329 ? -12.539 -12.759 6.947 1.00 63.47 329 LEU A C 1
ATOM 2477 O O . LEU A 1 329 ? -12.287 -13.557 6.043 1.00 63.47 329 LEU A O 1
ATOM 2481 N N . VAL A 1 330 ? -13.708 -12.737 7.592 1.00 63.78 330 VAL A N 1
ATOM 2482 C CA . VAL A 1 330 ? -14.810 -13.683 7.363 1.00 63.78 330 VAL A CA 1
ATOM 2483 C C . VAL A 1 330 ? -15.679 -13.237 6.186 1.00 63.78 330 VAL A C 1
ATOM 2485 O O . VAL A 1 330 ? -16.047 -14.054 5.345 1.00 63.78 330 VAL A O 1
ATOM 2488 N N . GLN A 1 331 ? -15.935 -11.931 6.061 1.00 63.25 331 GLN A N 1
ATOM 2489 C CA . GLN A 1 331 ? -16.697 -11.320 4.965 1.00 63.25 331 GLN A CA 1
ATOM 2490 C C . GLN A 1 331 ? -16.106 -11.662 3.599 1.00 63.25 331 GLN A C 1
ATOM 2492 O O . GLN A 1 331 ? -16.840 -11.886 2.642 1.00 63.25 331 GLN A O 1
ATOM 2497 N N . ARG A 1 332 ? -14.781 -11.805 3.521 1.00 55.53 332 ARG A N 1
ATOM 2498 C CA . ARG A 1 332 ? -14.072 -12.208 2.304 1.00 55.53 332 ARG A CA 1
ATOM 2499 C C . ARG A 1 332 ? -14.351 -13.652 1.860 1.00 55.53 332 ARG A C 1
ATOM 2501 O O . ARG A 1 332 ? -13.976 -14.021 0.758 1.00 55.53 332 ARG A O 1
ATOM 2508 N N . ARG A 1 333 ? -14.986 -14.491 2.681 1.00 58.75 333 ARG A N 1
ATOM 2509 C CA . ARG A 1 333 ? -15.442 -15.835 2.275 1.00 58.75 333 ARG A CA 1
ATOM 2510 C C . ARG A 1 333 ? -16.928 -15.871 1.902 1.00 58.75 333 ARG A C 1
ATOM 2512 O O . ARG A 1 333 ? -17.373 -16.840 1.300 1.00 58.75 333 ARG A O 1
ATOM 2519 N N . LEU A 1 334 ? -17.690 -14.822 2.220 1.00 63.50 334 LEU A N 1
ATOM 2520 C CA . LEU A 1 334 ? -19.140 -14.757 2.021 1.00 63.50 334 LEU A CA 1
ATOM 2521 C C . LEU A 1 334 ? -19.470 -14.031 0.703 1.00 63.50 334 LEU A C 1
ATOM 2523 O O . LEU A 1 334 ? -19.332 -12.816 0.582 1.00 63.50 334 LEU A O 1
ATOM 2527 N N . GLY A 1 335 ? -19.942 -14.787 -0.294 1.00 52.66 335 GLY A N 1
ATOM 2528 C CA . GLY A 1 335 ? -20.175 -14.340 -1.681 1.00 52.66 335 GLY A CA 1
ATOM 2529 C C . GLY A 1 335 ? -21.135 -13.151 -1.885 1.00 52.66 335 GLY A C 1
ATOM 2530 O O . GLY A 1 335 ? -21.100 -12.493 -2.924 1.00 52.66 335 GLY A O 1
ATOM 2531 N N . TRP A 1 336 ? -21.979 -12.822 -0.909 1.00 59.72 336 TRP A N 1
ATOM 2532 C CA . TRP A 1 336 ? -22.896 -11.678 -1.002 1.00 59.72 336 TRP A CA 1
ATOM 2533 C C . TRP A 1 336 ? -22.187 -10.334 -0.749 1.00 59.72 336 TRP A C 1
ATOM 2535 O O . TRP A 1 336 ? -22.515 -9.325 -1.380 1.00 59.72 336 TRP A O 1
ATOM 2545 N N . PHE A 1 337 ? -21.157 -10.299 0.098 1.00 50.88 337 PHE A N 1
ATOM 2546 C CA . PHE A 1 337 ? -20.557 -9.040 0.552 1.00 50.88 337 PHE A CA 1
ATOM 2547 C C . PHE A 1 337 ? -19.777 -8.289 -0.545 1.00 50.88 337 PHE A C 1
ATOM 2549 O O . PHE A 1 337 ? -19.684 -7.063 -0.515 1.00 50.88 337 PHE A O 1
ATOM 2556 N N . TRP A 1 338 ? -19.319 -8.985 -1.592 1.00 49.50 338 TRP A N 1
ATOM 2557 C CA . TRP A 1 338 ? -18.640 -8.390 -2.757 1.00 49.50 338 TRP A CA 1
ATOM 2558 C C . TRP A 1 338 ? -19.533 -7.458 -3.600 1.00 49.50 338 TRP A C 1
ATOM 2560 O O . TRP A 1 338 ? -19.075 -6.849 -4.569 1.00 49.50 338 TRP A O 1
ATOM 2570 N N . ARG A 1 339 ? -20.833 -7.353 -3.284 1.00 52.81 339 ARG A N 1
ATOM 2571 C CA . ARG A 1 339 ? -21.768 -6.463 -3.988 1.00 52.81 339 ARG A CA 1
ATOM 2572 C C . ARG A 1 339 ? -21.832 -5.041 -3.423 1.00 52.81 339 ARG A C 1
ATOM 2574 O O . ARG A 1 339 ? -22.286 -4.163 -4.147 1.00 52.81 339 ARG A O 1
ATOM 2581 N N . THR A 1 340 ? -21.397 -4.798 -2.186 1.00 60.28 340 THR A N 1
ATOM 2582 C CA . THR A 1 340 ? -21.760 -3.568 -1.456 1.00 60.28 340 THR A CA 1
ATOM 2583 C C . THR A 1 340 ? -20.720 -2.445 -1.513 1.00 60.28 340 THR A C 1
ATOM 2585 O O . THR A 1 340 ? -21.114 -1.282 -1.484 1.00 60.28 340 THR A O 1
ATOM 2588 N N . ALA A 1 341 ? -19.415 -2.733 -1.629 1.00 62.81 341 ALA A N 1
ATOM 2589 C CA . ALA A 1 341 ? -18.385 -1.688 -1.718 1.00 62.81 341 ALA A CA 1
ATOM 2590 C C . ALA A 1 341 ? -17.055 -2.172 -2.324 1.00 62.81 341 ALA A C 1
ATOM 2592 O O . ALA A 1 341 ? -16.808 -3.371 -2.447 1.00 62.81 341 ALA A O 1
ATOM 2593 N N . THR A 1 342 ? -16.179 -1.224 -2.684 1.00 65.56 342 THR A N 1
ATOM 2594 C CA . THR A 1 342 ? -14.820 -1.521 -3.163 1.00 65.56 342 THR A CA 1
ATOM 2595 C C . THR A 1 342 ? -13.950 -2.055 -2.033 1.00 65.56 342 THR A C 1
ATOM 2597 O O . THR A 1 342 ? -14.067 -1.655 -0.875 1.00 65.56 342 THR A O 1
ATOM 2600 N N . ASN A 1 343 ? -12.999 -2.923 -2.358 1.00 67.19 343 ASN A N 1
ATOM 2601 C CA . ASN A 1 343 ? -12.163 -3.515 -1.321 1.00 67.19 343 ASN A CA 1
ATOM 2602 C C . ASN A 1 343 ? -11.241 -2.502 -0.611 1.00 67.19 343 ASN A C 1
ATOM 2604 O O . ASN A 1 343 ? -10.900 -2.678 0.556 1.00 67.19 343 ASN A O 1
ATOM 2608 N N . GLN A 1 344 ? -10.854 -1.418 -1.295 1.00 70.88 344 GLN A N 1
ATOM 2609 C CA . GLN A 1 344 ? -10.092 -0.328 -0.680 1.00 70.88 344 GLN A CA 1
ATOM 2610 C C . GLN A 1 344 ? -10.907 0.388 0.409 1.00 70.88 344 GLN A C 1
ATOM 2612 O O . GLN A 1 344 ? -10.346 0.769 1.433 1.00 70.88 344 GLN A O 1
ATOM 2617 N N . PHE A 1 345 ? -12.222 0.523 0.214 1.00 78.69 345 PHE A N 1
ATOM 2618 C CA . PHE A 1 345 ? -13.117 1.068 1.229 1.00 78.69 345 PHE A CA 1
ATOM 2619 C C . PHE A 1 345 ? -13.194 0.153 2.455 1.00 78.69 345 PHE A C 1
ATOM 2621 O O . PHE A 1 345 ? -13.031 0.633 3.571 1.00 78.69 345 PHE A O 1
ATOM 2628 N N . TRP A 1 346 ? -13.347 -1.162 2.266 1.00 79.25 346 TRP A N 1
ATOM 2629 C CA . TRP A 1 346 ? -13.355 -2.121 3.379 1.00 79.25 346 TRP A CA 1
ATOM 2630 C C . TRP A 1 346 ? -12.046 -2.145 4.165 1.00 79.25 346 TRP A C 1
ATOM 2632 O O . TRP A 1 346 ? -12.069 -2.217 5.392 1.00 79.25 346 TRP A O 1
ATOM 2642 N N . LEU A 1 347 ? -10.905 -2.021 3.481 1.00 81.00 347 LEU A N 1
ATOM 2643 C CA . LEU A 1 347 ? -9.620 -1.853 4.152 1.00 81.00 347 LEU A CA 1
ATOM 2644 C C . LEU A 1 347 ? -9.601 -0.568 4.992 1.00 81.00 347 LEU A C 1
ATOM 2646 O O . LEU A 1 347 ? -9.175 -0.594 6.141 1.00 81.00 347 LEU A O 1
ATOM 2650 N N . ASP A 1 348 ? -10.079 0.551 4.448 1.00 83.56 348 ASP A N 1
ATOM 2651 C CA . ASP A 1 348 ? -10.140 1.811 5.192 1.00 83.56 348 ASP A CA 1
ATOM 2652 C C . ASP A 1 348 ? -11.109 1.730 6.396 1.00 83.56 348 ASP A C 1
ATOM 2654 O O . ASP A 1 348 ? -10.799 2.291 7.447 1.00 83.56 348 ASP A O 1
ATOM 2658 N N . VAL A 1 349 ? -12.220 0.985 6.288 1.00 87.25 349 VAL A N 1
ATOM 2659 C CA . VAL A 1 349 ? -13.134 0.666 7.406 1.00 87.25 349 VAL A CA 1
ATOM 2660 C C . VAL A 1 349 ? -12.440 -0.202 8.459 1.00 87.25 349 VAL A C 1
ATOM 2662 O O . VAL A 1 349 ? -12.538 0.106 9.645 1.00 87.25 349 VAL A O 1
ATOM 2665 N N . HIS A 1 350 ? -11.697 -1.241 8.062 1.00 89.38 350 HIS A N 1
ATOM 2666 C CA . HIS A 1 350 ? -10.897 -2.060 8.982 1.00 89.38 350 HIS A CA 1
ATOM 2667 C C . HIS A 1 350 ? -9.890 -1.200 9.760 1.00 89.38 350 HIS A C 1
ATOM 2669 O O . HIS A 1 350 ? -9.802 -1.306 10.979 1.00 89.38 350 HIS A O 1
ATOM 2675 N N . LEU A 1 351 ? -9.178 -0.293 9.080 1.00 89.75 351 LEU A N 1
ATOM 2676 C CA . LEU A 1 351 ? -8.247 0.627 9.738 1.00 89.75 351 LEU A CA 1
ATOM 2677 C C . LEU A 1 351 ? -8.966 1.586 10.693 1.00 89.75 351 LEU A C 1
ATOM 2679 O O . LEU A 1 351 ? -8.498 1.793 11.806 1.00 89.75 351 LEU A O 1
ATOM 2683 N N . MET A 1 352 ? -10.082 2.182 10.269 1.00 93.19 352 MET A N 1
ATOM 2684 C CA . MET A 1 352 ? -10.839 3.109 11.109 1.00 93.19 352 MET A CA 1
ATOM 2685 C C . MET A 1 352 ? -11.365 2.407 12.362 1.00 93.19 352 MET A C 1
ATOM 2687 O O . MET A 1 352 ? -11.092 2.857 13.471 1.00 93.19 352 MET A O 1
ATOM 2691 N N . THR A 1 353 ? -12.069 1.287 12.203 1.00 93.12 353 THR A N 1
ATOM 2692 C CA . THR A 1 353 ? -12.627 0.489 13.311 1.00 93.12 353 THR A CA 1
ATOM 2693 C C . THR A 1 353 ? -11.536 -0.062 14.227 1.00 93.12 353 THR A C 1
ATOM 2695 O O . THR A 1 353 ? -11.675 0.011 15.447 1.00 93.12 353 THR A O 1
ATOM 2698 N N . GLY A 1 354 ? -10.410 -0.492 13.654 1.00 91.94 354 GLY A N 1
ATOM 2699 C CA . GLY A 1 354 ? -9.228 -0.939 14.382 1.00 91.94 354 GLY A CA 1
ATOM 2700 C C . GLY A 1 354 ? -8.482 0.171 15.127 1.00 91.94 354 GLY A C 1
ATOM 2701 O O . GLY A 1 354 ? -7.776 -0.138 16.072 1.00 91.94 354 GLY A O 1
ATOM 2702 N N . VAL A 1 355 ? -8.632 1.450 14.763 1.00 93.25 355 VAL A N 1
ATOM 2703 C CA . VAL A 1 355 ? -8.031 2.580 15.501 1.00 93.25 355 VAL A CA 1
ATOM 2704 C C . VAL A 1 355 ? -9.014 3.174 16.508 1.00 93.25 355 VAL A C 1
ATOM 2706 O O . VAL A 1 355 ? -8.654 3.381 17.661 1.00 93.25 355 VAL A O 1
ATOM 2709 N N . VAL A 1 356 ? -10.255 3.438 16.099 1.00 95.31 356 VAL A N 1
ATOM 2710 C CA . VAL A 1 356 ? -11.260 4.113 16.935 1.00 95.31 356 VAL A CA 1
ATOM 2711 C C . VAL A 1 356 ? -11.841 3.181 18.002 1.00 95.31 356 VAL A C 1
ATOM 2713 O O . VAL A 1 356 ? -12.085 3.633 19.117 1.00 95.31 356 VAL A O 1
ATOM 2716 N N . GLY A 1 357 ? -12.025 1.887 17.713 1.00 94.38 357 GLY A N 1
ATOM 2717 C CA . GLY A 1 357 ? -12.510 0.912 18.700 1.00 94.38 357 GLY A CA 1
ATOM 2718 C C . GLY A 1 357 ? -11.651 0.878 19.973 1.00 94.38 357 GLY A C 1
ATOM 2719 O O . GLY A 1 357 ? -12.180 1.098 21.063 1.00 94.38 357 GLY A O 1
ATOM 2720 N N . PRO A 1 358 ? -10.320 0.721 19.852 1.00 92.69 358 PRO A N 1
ATOM 2721 C CA . PRO A 1 358 ? -9.383 0.814 20.973 1.00 92.69 358 PRO A CA 1
ATOM 2722 C C . PRO A 1 358 ? -9.437 2.116 21.774 1.00 92.69 358 PRO A C 1
ATOM 2724 O O . PRO A 1 358 ? -9.227 2.092 22.985 1.00 92.69 358 PRO A O 1
ATOM 2727 N N . LEU A 1 359 ? -9.745 3.247 21.134 1.00 94.31 359 LEU A N 1
ATOM 2728 C CA . LEU A 1 359 ? -9.906 4.519 21.840 1.00 94.31 359 LEU A CA 1
ATOM 2729 C C . LEU A 1 359 ? -11.134 4.499 22.766 1.00 94.31 359 LEU A C 1
ATOM 2731 O O . LEU A 1 359 ? -11.045 4.954 23.904 1.00 94.31 359 LEU A O 1
ATOM 2735 N N . PHE A 1 360 ? -12.253 3.911 22.330 1.00 94.50 360 PHE A N 1
ATOM 2736 C CA . PHE A 1 360 ? -13.419 3.697 23.198 1.00 94.50 360 PHE A CA 1
ATOM 2737 C C . PHE A 1 360 ? -13.134 2.699 24.328 1.00 94.50 360 PHE A C 1
ATOM 2739 O O . PHE A 1 360 ? -13.559 2.915 25.462 1.00 94.50 360 PHE A O 1
ATOM 2746 N N . ILE A 1 361 ? -12.353 1.649 24.060 1.00 91.50 361 ILE A N 1
ATOM 2747 C CA . ILE A 1 361 ? -11.932 0.683 25.091 1.00 91.50 361 ILE A CA 1
ATOM 2748 C C . ILE A 1 361 ? -11.026 1.346 26.138 1.00 91.50 361 ILE A C 1
ATOM 2750 O O . ILE A 1 361 ? -11.142 1.057 27.327 1.00 91.50 361 ILE A O 1
ATOM 2754 N N . ALA A 1 362 ? -10.160 2.278 25.732 1.00 91.06 362 ALA A N 1
ATOM 2755 C CA . ALA A 1 362 ? -9.353 3.055 26.672 1.00 91.06 362 ALA A CA 1
ATOM 2756 C C . ALA A 1 362 ? -10.219 3.923 27.604 1.00 91.06 362 ALA A C 1
ATOM 2758 O O . ALA A 1 362 ? -9.897 4.068 28.784 1.00 91.06 362 ALA A O 1
ATOM 2759 N N . LEU A 1 363 ? -11.336 4.463 27.101 1.00 91.56 363 LEU A N 1
ATOM 2760 C CA . LEU A 1 363 ? -12.302 5.177 27.936 1.00 91.56 363 LEU A CA 1
ATOM 2761 C C . LEU A 1 363 ? -13.034 4.221 28.887 1.00 91.56 363 LEU A C 1
ATOM 2763 O O . LEU A 1 363 ? -13.191 4.566 30.057 1.00 91.56 363 LEU A O 1
ATOM 2767 N N . HIS A 1 364 ? -13.414 3.018 28.443 1.00 89.94 364 HIS A N 1
ATOM 2768 C CA . HIS A 1 364 ? -14.091 2.010 29.275 1.00 89.94 364 HIS A CA 1
ATOM 2769 C C . HIS A 1 364 ? -13.326 1.672 30.566 1.00 89.94 364 HIS A C 1
ATOM 2771 O O . HIS A 1 364 ? -13.929 1.580 31.635 1.00 89.94 364 HIS A O 1
ATOM 2777 N N . SER A 1 365 ? -11.996 1.546 30.492 1.00 86.38 365 SER A N 1
ATOM 2778 C CA . SER A 1 365 ? -11.158 1.228 31.656 1.00 86.38 365 SER A CA 1
ATOM 2779 C C . SER A 1 365 ? -10.848 2.432 32.555 1.00 86.38 365 SER A C 1
ATOM 2781 O O . SER A 1 365 ? -10.182 2.271 33.579 1.00 86.38 365 SER A O 1
ATOM 2783 N N . ALA A 1 366 ? -11.287 3.642 32.180 1.00 83.75 366 ALA A N 1
ATOM 2784 C CA . ALA A 1 366 ? -10.943 4.901 32.847 1.00 83.75 366 ALA A CA 1
ATOM 2785 C C . ALA A 1 366 ? -9.427 5.044 33.125 1.00 83.75 366 ALA A C 1
ATOM 2787 O O . ALA A 1 366 ? -9.024 5.623 34.133 1.00 83.75 366 ALA A O 1
ATOM 2788 N N . LEU A 1 367 ? -8.590 4.469 32.247 1.00 80.75 367 LEU A N 1
ATOM 2789 C CA . LEU A 1 367 ? -7.126 4.392 32.365 1.00 80.75 367 LEU A CA 1
ATOM 2790 C C . LEU A 1 367 ? -6.597 3.692 33.636 1.00 80.75 367 LEU A C 1
ATOM 2792 O O . LEU A 1 367 ? -5.416 3.814 33.967 1.00 80.75 367 LEU A O 1
ATOM 2796 N N . ARG A 1 368 ? -7.423 2.903 34.333 1.00 81.56 368 ARG A N 1
ATOM 2797 C CA . ARG A 1 368 ? -6.977 2.068 35.457 1.00 81.56 368 ARG A CA 1
ATOM 2798 C C . ARG A 1 368 ? -6.454 0.725 34.944 1.00 81.56 368 ARG A C 1
ATOM 2800 O O . ARG A 1 368 ? -7.213 -0.213 34.730 1.00 81.56 368 ARG A O 1
ATOM 2807 N N . LEU A 1 369 ? -5.136 0.640 34.751 1.00 82.00 369 LEU A N 1
ATOM 2808 C CA . LEU A 1 369 ? -4.439 -0.517 34.162 1.00 82.00 369 LEU A CA 1
ATOM 2809 C C . LEU A 1 369 ? -3.690 -1.387 35.192 1.00 82.00 369 LEU A C 1
ATOM 2811 O O . LEU A 1 369 ? -2.669 -1.985 34.871 1.00 82.00 369 LEU A O 1
ATOM 2815 N N . THR A 1 370 ? -4.146 -1.448 36.441 1.00 76.19 370 THR A N 1
ATOM 2816 C CA . THR A 1 370 ? -3.387 -2.078 37.541 1.00 76.19 370 THR A CA 1
ATOM 2817 C C . THR A 1 370 ? -3.598 -3.587 37.688 1.00 76.19 370 THR A C 1
ATOM 2819 O O . THR A 1 370 ? -2.906 -4.225 38.474 1.00 76.19 370 THR A O 1
ATOM 2822 N N . THR A 1 371 ? -4.535 -4.178 36.946 1.00 79.38 371 THR A N 1
ATOM 2823 C CA . THR A 1 371 ? -4.892 -5.603 37.036 1.00 79.38 371 THR A CA 1
ATOM 2824 C C . THR A 1 371 ? -4.482 -6.373 35.776 1.00 79.38 371 THR A C 1
ATOM 2826 O O . THR A 1 371 ? -3.910 -5.817 34.833 1.00 79.38 371 THR A O 1
ATOM 2829 N N . TRP A 1 372 ? -4.813 -7.668 35.723 1.00 81.06 372 TRP A N 1
ATOM 2830 C CA . TRP A 1 372 ? -4.655 -8.534 34.543 1.00 81.06 372 TRP A CA 1
ATOM 2831 C C . TRP A 1 372 ? -5.304 -7.964 33.262 1.00 81.06 372 TRP A C 1
ATOM 2833 O O . TRP A 1 372 ? -4.916 -8.332 32.154 1.00 81.06 372 TRP A O 1
ATOM 2843 N N . VAL A 1 373 ? -6.224 -7.001 33.403 1.00 77.56 373 VAL A N 1
ATOM 2844 C CA . VAL A 1 373 ? -6.848 -6.221 32.317 1.00 77.56 373 VAL A CA 1
ATOM 2845 C C . VAL A 1 373 ? -5.820 -5.412 31.499 1.00 77.56 373 VAL A C 1
ATOM 2847 O O . VAL A 1 373 ? -6.069 -5.067 30.343 1.00 77.56 373 VAL A O 1
ATOM 2850 N N . SER A 1 374 ? -4.625 -5.165 32.041 1.00 83.25 374 SER A N 1
ATOM 2851 C CA . SER A 1 374 ? -3.517 -4.533 31.311 1.00 83.25 374 SER A CA 1
ATOM 2852 C C . SER A 1 374 ? -3.002 -5.365 30.127 1.00 83.25 374 SER A C 1
ATOM 2854 O O . SER A 1 374 ? -2.550 -4.785 29.139 1.00 83.25 374 SER A O 1
ATOM 2856 N N . ILE A 1 375 ? -3.103 -6.700 30.176 1.00 86.31 375 ILE A N 1
ATOM 2857 C CA . ILE A 1 375 ? -2.603 -7.587 29.113 1.00 86.31 375 ILE A CA 1
ATOM 2858 C C . ILE A 1 375 ? -3.402 -7.398 27.806 1.00 86.31 375 ILE A C 1
ATOM 2860 O O . ILE A 1 375 ? -2.778 -7.082 26.786 1.00 86.31 375 ILE A O 1
ATOM 2864 N N . PRO A 1 376 ? -4.752 -7.508 27.796 1.00 86.06 376 PRO A N 1
ATOM 2865 C CA . PRO A 1 376 ? -5.555 -7.173 26.619 1.00 86.06 376 PRO A CA 1
ATOM 2866 C C . PRO A 1 376 ? -5.302 -5.752 26.107 1.00 86.06 376 PRO A C 1
ATOM 2868 O O . PRO A 1 376 ? -5.186 -5.546 24.901 1.00 86.06 376 PRO A O 1
ATOM 2871 N N . PHE A 1 377 ? -5.157 -4.776 27.011 1.00 88.56 377 PHE A N 1
ATOM 2872 C CA . PHE A 1 377 ? -4.925 -3.381 26.638 1.00 88.56 377 PHE A CA 1
ATOM 2873 C C . PHE A 1 377 ? -3.606 -3.191 25.873 1.00 88.56 377 PHE A C 1
ATOM 2875 O O . PHE A 1 377 ? -3.592 -2.599 24.794 1.00 88.56 377 PHE A O 1
ATOM 2882 N N . TRP A 1 378 ? -2.491 -3.722 26.379 1.00 89.00 378 TRP A N 1
ATOM 2883 C CA . TRP A 1 378 ? -1.196 -3.591 25.703 1.00 89.00 378 TRP A CA 1
ATOM 2884 C C . TRP A 1 378 ? -1.097 -4.442 24.435 1.00 89.00 378 TRP A C 1
ATOM 2886 O O . TRP A 1 378 ? -0.501 -3.997 23.451 1.00 89.00 378 TRP A O 1
ATOM 2896 N N . SER A 1 379 ? -1.727 -5.621 24.412 1.00 90.19 379 SER A N 1
ATOM 2897 C CA . SER A 1 379 ? -1.861 -6.427 23.192 1.00 90.19 379 SER A CA 1
ATOM 2898 C C . SER A 1 379 ? -2.611 -5.657 22.100 1.00 90.19 379 SER A C 1
ATOM 2900 O O . SER A 1 379 ? -2.151 -5.571 20.959 1.00 90.19 379 SER A O 1
ATOM 2902 N N . MET A 1 380 ? -3.711 -4.997 22.472 1.00 91.19 380 MET A N 1
ATOM 2903 C CA . MET A 1 380 ? -4.485 -4.133 21.586 1.00 91.19 380 MET A CA 1
ATOM 2904 C C . MET A 1 380 ? -3.624 -2.996 21.032 1.00 91.19 380 MET A C 1
ATOM 2906 O O . MET A 1 380 ? -3.551 -2.829 19.815 1.00 91.19 380 MET A O 1
ATOM 2910 N N . VAL A 1 381 ? -2.908 -2.261 21.890 1.00 91.06 381 VAL A N 1
ATOM 2911 C CA . VAL A 1 381 ? -2.000 -1.181 21.461 1.00 91.06 381 VAL A CA 1
ATOM 2912 C C . VAL A 1 381 ? -0.946 -1.699 20.474 1.00 91.06 381 VAL A C 1
ATOM 2914 O O . VAL A 1 381 ? -0.722 -1.074 19.435 1.00 91.06 381 VAL A O 1
ATOM 2917 N N . ALA A 1 382 ? -0.341 -2.861 20.733 1.00 90.88 382 ALA A N 1
ATOM 2918 C CA . ALA A 1 382 ? 0.647 -3.463 19.836 1.00 90.88 382 ALA A CA 1
ATOM 2919 C C . ALA A 1 382 ? 0.058 -3.813 18.453 1.00 90.88 382 ALA A C 1
ATOM 2921 O O . ALA A 1 382 ? 0.683 -3.550 17.416 1.00 90.88 382 ALA A O 1
ATOM 2922 N N . VAL A 1 383 ? -1.163 -4.355 18.404 1.00 92.88 383 VAL A N 1
ATOM 2923 C CA . VAL A 1 383 ? -1.864 -4.656 17.143 1.00 92.88 383 VAL A CA 1
ATOM 2924 C C . VAL A 1 383 ? -2.197 -3.375 16.375 1.00 92.88 383 VAL A C 1
ATOM 2926 O O . VAL A 1 383 ? -1.923 -3.310 15.177 1.00 92.88 383 VAL A O 1
ATOM 2929 N N . VAL A 1 384 ? -2.685 -2.325 17.042 1.00 93.31 384 VAL A N 1
ATOM 2930 C CA . VAL A 1 384 ? -2.983 -1.029 16.401 1.00 93.31 384 VAL A CA 1
ATOM 2931 C C . VAL A 1 384 ? -1.725 -0.400 15.811 1.00 93.31 384 VAL A C 1
ATOM 2933 O O . VAL A 1 384 ? -1.703 -0.038 14.632 1.00 93.31 384 VAL A O 1
ATOM 2936 N N . VAL A 1 385 ? -0.653 -0.309 16.603 1.00 91.56 385 VAL A N 1
ATOM 2937 C CA . VAL A 1 385 ? 0.627 0.260 16.157 1.00 91.56 385 VAL A CA 1
ATOM 2938 C C . VAL A 1 385 ? 1.175 -0.534 14.974 1.00 91.56 385 VAL A C 1
ATOM 2940 O O . VAL A 1 385 ? 1.560 0.054 13.960 1.00 91.56 385 VAL A O 1
ATOM 2943 N N . SER A 1 386 ? 1.151 -1.868 15.044 1.00 91.81 386 SER A N 1
ATOM 2944 C CA . SER A 1 386 ? 1.587 -2.697 13.918 1.00 91.81 386 SER A CA 1
ATOM 2945 C C . SER A 1 386 ? 0.678 -2.551 12.691 1.00 91.81 386 SER A C 1
ATOM 2947 O O . SER A 1 386 ? 1.192 -2.554 11.576 1.00 91.81 386 SER A O 1
ATOM 2949 N N . GLY A 1 387 ? -0.633 -2.346 12.848 1.00 90.75 387 GLY A N 1
ATOM 2950 C CA . GLY A 1 387 ? -1.560 -2.066 11.746 1.00 90.75 387 GLY A CA 1
ATOM 2951 C C . GLY A 1 387 ? -1.254 -0.744 11.029 1.00 90.75 387 GLY A C 1
ATOM 2952 O O . GLY A 1 387 ? -1.188 -0.702 9.796 1.00 90.75 387 GLY A O 1
ATOM 2953 N N . VAL A 1 388 ? -0.968 0.322 11.787 1.00 89.62 388 VAL A N 1
ATOM 2954 C CA . VAL A 1 388 ? -0.535 1.624 11.243 1.00 89.62 388 VAL A CA 1
ATOM 2955 C C . VAL A 1 388 ? 0.794 1.490 10.495 1.00 89.62 388 VAL A C 1
ATOM 2957 O O . VAL A 1 388 ? 0.927 2.005 9.380 1.00 89.62 388 VAL A O 1
ATOM 2960 N N . ILE A 1 389 ? 1.754 0.741 11.052 1.00 89.31 389 ILE A N 1
ATOM 2961 C CA . ILE A 1 389 ? 3.018 0.415 10.372 1.00 89.31 389 ILE A CA 1
ATOM 2962 C C . ILE A 1 389 ? 2.745 -0.345 9.069 1.00 89.31 389 ILE A C 1
ATOM 2964 O O . ILE A 1 389 ? 3.314 -0.002 8.035 1.00 89.31 389 ILE A O 1
ATOM 2968 N N . GLY A 1 390 ? 1.841 -1.327 9.080 1.00 88.19 390 GLY A N 1
ATOM 2969 C CA . GLY A 1 390 ? 1.427 -2.061 7.886 1.00 88.19 390 GLY A CA 1
ATOM 2970 C C . GLY A 1 390 ? 0.914 -1.133 6.787 1.00 88.19 390 GLY A C 1
ATOM 2971 O O . GLY A 1 390 ? 1.398 -1.180 5.654 1.00 88.19 390 GLY A O 1
ATOM 2972 N N . ARG A 1 391 ? -0.002 -0.213 7.121 1.00 86.88 391 ARG A N 1
ATOM 2973 C CA . ARG A 1 391 ? -0.506 0.797 6.175 1.00 86.88 391 ARG A CA 1
ATOM 2974 C C . ARG A 1 391 ? 0.604 1.689 5.637 1.00 86.88 391 ARG A C 1
ATOM 2976 O O . ARG A 1 391 ? 0.608 1.996 4.446 1.00 86.88 391 ARG A O 1
ATOM 2983 N N . TYR A 1 392 ? 1.536 2.100 6.487 1.00 86.50 392 TYR A N 1
ATOM 2984 C CA . TYR A 1 392 ? 2.688 2.884 6.066 1.00 86.50 392 TYR A CA 1
ATOM 2985 C C . TYR A 1 392 ? 3.571 2.107 5.078 1.00 86.50 392 TYR A C 1
ATOM 2987 O O . TYR A 1 392 ? 3.888 2.631 4.009 1.00 86.50 392 TYR A O 1
ATOM 2995 N N . LEU A 1 393 ? 3.881 0.837 5.360 1.00 84.75 393 LEU A N 1
ATOM 2996 C CA . LEU A 1 393 ? 4.645 -0.035 4.463 1.00 84.75 393 LEU A CA 1
ATOM 2997 C C . LEU A 1 393 ? 3.966 -0.208 3.095 1.00 84.75 393 LEU A C 1
ATOM 2999 O O . LEU A 1 393 ? 4.645 -0.211 2.069 1.00 84.75 393 LEU A O 1
ATOM 3003 N N . TYR A 1 394 ? 2.631 -0.263 3.053 1.00 78.94 394 TYR A N 1
ATOM 3004 C CA . TYR A 1 394 ? 1.874 -0.281 1.795 1.00 78.94 394 TYR A CA 1
ATOM 3005 C C . TYR A 1 394 ? 2.118 0.963 0.929 1.00 78.94 394 TYR A C 1
ATOM 3007 O O . TYR A 1 394 ? 2.050 0.880 -0.293 1.00 78.94 394 TYR A O 1
ATOM 3015 N N . THR A 1 395 ? 2.451 2.113 1.524 1.00 79.06 395 THR A N 1
ATOM 3016 C CA . THR A 1 395 ? 2.782 3.326 0.754 1.00 79.06 395 THR A CA 1
ATOM 3017 C C . THR A 1 395 ? 4.182 3.301 0.135 1.00 79.06 395 THR A C 1
ATOM 3019 O O . THR A 1 395 ? 4.461 4.088 -0.777 1.00 79.06 395 THR A O 1
ATOM 3022 N N . LEU A 1 396 ? 5.056 2.410 0.617 1.00 74.69 396 LEU A N 1
ATOM 3023 C CA . LEU A 1 396 ? 6.430 2.259 0.134 1.00 74.69 396 LEU A CA 1
ATOM 3024 C C . LEU A 1 396 ? 6.519 1.359 -1.094 1.00 74.69 396 LEU A C 1
ATOM 3026 O O . LEU A 1 396 ? 7.426 1.539 -1.900 1.00 74.69 396 LEU A O 1
ATOM 3030 N N . VAL A 1 397 ? 5.597 0.405 -1.241 1.00 72.25 397 VAL A N 1
ATOM 3031 C CA . VAL A 1 397 ? 5.607 -0.558 -2.343 1.00 72.25 397 VAL A CA 1
ATOM 3032 C C . VAL A 1 397 ? 4.704 -0.051 -3.466 1.00 72.25 397 VAL A C 1
ATOM 3034 O O . VAL A 1 397 ? 3.482 -0.095 -3.337 1.00 72.25 397 VAL A O 1
ATOM 3037 N N . PRO A 1 398 ? 5.267 0.428 -4.586 1.00 62.72 398 PRO A N 1
ATOM 3038 C CA . PRO A 1 398 ? 4.457 0.908 -5.687 1.00 62.72 398 PRO A CA 1
ATOM 3039 C C . PRO A 1 398 ? 3.789 -0.233 -6.449 1.00 62.72 398 PRO A C 1
ATOM 3041 O O . PRO A 1 398 ? 4.229 -1.387 -6.404 1.00 62.72 398 PRO A O 1
ATOM 3044 N N . SER A 1 399 ? 2.727 0.102 -7.181 1.00 56.78 399 SER A N 1
ATOM 3045 C CA . SER A 1 399 ? 2.073 -0.837 -8.089 1.00 56.78 399 SER A CA 1
ATOM 3046 C C . SER A 1 399 ? 2.970 -1.187 -9.281 1.00 56.78 399 SER A C 1
ATOM 3048 O O . SER A 1 399 ? 2.866 -2.303 -9.770 1.00 56.78 399 SER A O 1
ATOM 3050 N N . LEU A 1 400 ? 3.875 -0.283 -9.703 1.00 55.69 400 LEU A N 1
ATOM 3051 C CA . LEU A 1 400 ? 4.705 -0.398 -10.912 1.00 55.69 400 LEU A CA 1
ATOM 3052 C C . LEU A 1 400 ? 6.008 0.408 -10.845 1.00 55.69 400 LEU A C 1
ATOM 3054 O O . LEU A 1 400 ? 5.966 1.609 -10.582 1.00 55.69 400 LEU A O 1
ATOM 3058 N N . THR A 1 401 ? 7.136 -0.202 -11.204 1.00 56.59 401 THR A N 1
ATOM 3059 C CA . THR A 1 401 ? 8.420 0.498 -11.404 1.00 56.59 401 THR A CA 1
ATOM 3060 C C . THR A 1 401 ? 8.483 1.228 -12.754 1.00 56.59 401 THR A C 1
ATOM 3062 O O . THR A 1 401 ? 8.873 2.391 -12.798 1.00 56.59 401 THR A O 1
ATOM 3065 N N . SER A 1 402 ? 7.972 0.633 -13.839 1.00 52.66 402 SER A N 1
ATOM 3066 C CA . SER A 1 402 ? 8.073 1.206 -15.197 1.00 52.66 402 SER A CA 1
ATOM 3067 C C . SER A 1 402 ? 7.328 2.538 -15.386 1.00 52.66 402 SER A C 1
ATOM 3069 O O . SER A 1 402 ? 7.857 3.469 -15.997 1.00 52.66 402 SER A O 1
ATOM 3071 N N . LYS A 1 403 ? 6.118 2.691 -14.816 1.00 59.81 403 LYS A N 1
ATOM 3072 C CA . LYS A 1 403 ? 5.391 3.983 -14.824 1.00 59.81 403 LYS A CA 1
ATOM 3073 C C . LYS A 1 403 ? 6.166 5.071 -14.071 1.00 59.81 403 LYS A C 1
ATOM 3075 O O . LYS A 1 403 ? 6.073 6.246 -14.426 1.00 59.81 403 LYS A O 1
ATOM 3080 N N . HIS A 1 404 ? 6.927 4.704 -13.040 1.00 69.06 404 HIS A N 1
ATOM 3081 C CA . HIS A 1 404 ? 7.755 5.656 -12.310 1.00 69.06 404 HIS A CA 1
ATOM 3082 C C . HIS A 1 404 ? 8.976 6.091 -13.108 1.00 69.06 404 HIS A C 1
ATOM 3084 O O . HIS A 1 404 ? 9.292 7.275 -13.072 1.00 69.06 404 HIS A O 1
ATOM 3090 N N . ASP A 1 405 ? 9.610 5.193 -13.859 1.00 70.19 405 ASP A N 1
ATOM 3091 C CA . ASP A 1 405 ? 10.803 5.522 -14.647 1.00 70.19 405 ASP A CA 1
ATOM 3092 C C . ASP A 1 405 ? 10.494 6.593 -15.704 1.00 70.19 405 ASP A C 1
ATOM 3094 O O . ASP A 1 405 ? 11.205 7.594 -15.815 1.00 70.19 405 ASP A O 1
ATOM 3098 N N . LEU A 1 406 ? 9.351 6.473 -16.390 1.00 72.81 406 LEU A N 1
ATOM 3099 C CA . LEU A 1 406 ? 8.865 7.507 -17.314 1.00 72.81 406 LEU A CA 1
ATOM 3100 C C . LEU A 1 406 ? 8.571 8.839 -16.602 1.00 72.81 406 LEU A C 1
ATOM 3102 O O . LEU A 1 406 ? 8.926 9.908 -17.104 1.00 72.81 406 LEU A O 1
ATOM 3106 N N . ALA A 1 407 ? 7.948 8.798 -15.420 1.00 77.06 407 ALA A N 1
ATOM 3107 C CA . ALA A 1 407 ? 7.647 9.999 -14.638 1.00 77.06 407 ALA A CA 1
ATOM 3108 C C . ALA A 1 407 ? 8.915 10.688 -14.096 1.00 77.06 407 ALA A C 1
ATOM 3110 O O . ALA A 1 407 ? 8.990 11.920 -14.075 1.00 77.06 407 ALA A O 1
ATOM 3111 N N . ILE A 1 408 ? 9.924 9.907 -13.696 1.00 83.56 408 ILE A N 1
ATOM 3112 C CA . ILE A 1 408 ? 11.245 10.389 -13.281 1.00 83.56 408 ILE A CA 1
ATOM 3113 C C . ILE A 1 408 ? 11.914 11.105 -14.455 1.00 83.56 408 ILE A C 1
ATOM 3115 O O . ILE A 1 408 ? 12.335 12.251 -14.296 1.00 83.56 408 ILE A O 1
ATOM 3119 N N . LEU A 1 409 ? 11.945 10.484 -15.640 1.00 82.12 409 LEU A N 1
ATOM 3120 C CA . LEU A 1 409 ? 12.51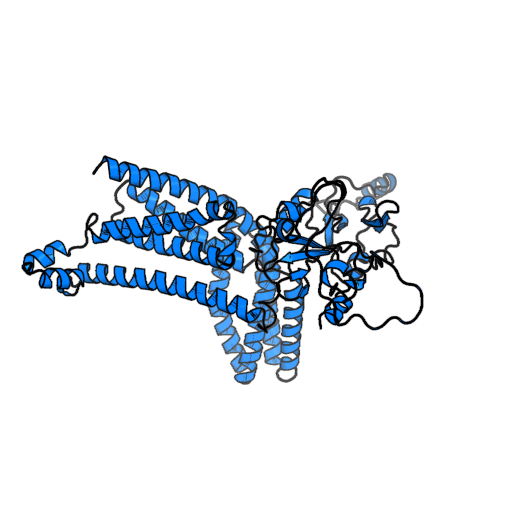0 11.090 -16.849 1.00 82.12 409 LEU A CA 1
ATOM 3121 C C . LEU A 1 409 ? 11.802 12.400 -17.216 1.00 82.12 409 LEU A C 1
ATOM 3123 O O . LEU A 1 409 ? 12.468 13.401 -17.474 1.00 82.12 409 LEU A O 1
ATOM 3127 N N . ALA A 1 410 ? 10.467 12.434 -17.173 1.00 80.31 410 ALA A N 1
ATOM 3128 C CA . ALA A 1 410 ? 9.693 13.642 -17.459 1.00 80.31 410 ALA A CA 1
ATOM 3129 C C . ALA A 1 410 ? 10.003 14.787 -16.477 1.00 80.31 410 ALA A C 1
ATOM 3131 O O . ALA A 1 410 ? 10.127 15.945 -16.877 1.00 80.31 410 ALA A O 1
ATOM 3132 N N . HIS A 1 411 ? 10.148 14.490 -15.182 1.00 89.94 411 HIS A N 1
ATOM 3133 C CA . HIS A 1 411 ? 10.515 15.504 -14.194 1.00 89.94 411 HIS A CA 1
ATOM 3134 C C . HIS A 1 411 ? 11.974 15.945 -14.298 1.00 89.94 411 HIS A C 1
ATOM 3136 O O . HIS A 1 411 ? 12.233 17.132 -14.118 1.00 89.94 411 HIS A O 1
ATOM 3142 N N . ARG A 1 412 ? 12.902 15.034 -14.614 1.00 91.44 412 ARG A N 1
ATOM 3143 C CA . ARG A 1 412 ? 14.311 15.371 -14.856 1.00 91.44 412 ARG A CA 1
ATOM 3144 C C . ARG A 1 412 ? 14.447 16.296 -16.064 1.00 91.44 412 ARG A C 1
ATOM 3146 O O . ARG A 1 412 ? 15.033 17.356 -15.901 1.00 91.44 412 ARG A O 1
ATOM 3153 N N . ARG A 1 413 ? 13.798 15.989 -17.197 1.00 89.25 413 ARG A N 1
ATOM 3154 C CA . ARG A 1 413 ? 13.754 16.876 -18.380 1.00 89.25 413 ARG A CA 1
ATOM 3155 C C . ARG A 1 413 ? 13.230 18.270 -18.040 1.00 89.25 413 ARG A C 1
ATOM 3157 O O . ARG A 1 413 ? 13.883 19.254 -18.354 1.00 89.25 413 ARG A O 1
ATOM 3164 N N . ALA A 1 414 ? 12.120 18.357 -17.305 1.00 86.44 414 ALA A N 1
ATOM 3165 C CA . ALA A 1 414 ? 11.562 19.645 -16.887 1.00 86.44 414 ALA A CA 1
ATOM 3166 C C . ALA A 1 414 ? 12.492 20.439 -15.946 1.00 86.44 414 ALA A C 1
ATOM 3168 O O . ALA A 1 414 ? 12.425 21.665 -15.904 1.00 86.44 414 ALA A O 1
ATOM 3169 N N . ILE A 1 415 ? 13.328 19.765 -15.147 1.00 90.56 415 ILE A N 1
ATOM 3170 C CA . ILE A 1 415 ? 14.371 20.431 -14.353 1.00 90.56 415 ILE A CA 1
ATOM 3171 C C . ILE A 1 415 ? 15.486 20.921 -15.276 1.00 90.56 415 ILE A C 1
ATOM 3173 O O . ILE A 1 415 ? 15.915 22.055 -15.113 1.00 90.56 415 ILE A O 1
ATOM 3177 N N . THR A 1 416 ? 15.920 20.107 -16.244 1.00 89.38 416 THR A N 1
ATOM 3178 C CA . THR A 1 416 ? 16.945 20.477 -17.230 1.00 89.38 416 THR A CA 1
ATOM 3179 C C . THR A 1 416 ? 16.524 21.692 -18.054 1.00 89.38 416 THR A C 1
ATOM 3181 O O . THR A 1 416 ? 17.305 22.622 -18.179 1.00 89.38 416 THR A O 1
ATOM 3184 N N . GLU A 1 417 ? 15.280 21.737 -18.534 1.00 89.25 417 GLU A N 1
ATOM 3185 C CA . GLU A 1 417 ? 14.729 22.889 -19.263 1.00 89.25 417 GLU A CA 1
ATOM 3186 C C . GLU A 1 417 ? 14.782 24.168 -18.419 1.00 89.25 417 GLU A C 1
ATOM 3188 O O . GLU A 1 417 ? 15.263 25.198 -18.873 1.00 89.25 417 GLU A O 1
ATOM 3193 N N . LEU A 1 418 ? 14.356 24.096 -17.153 1.00 87.94 418 LEU A N 1
ATOM 3194 C CA . LEU A 1 418 ? 14.420 25.238 -16.232 1.00 87.94 418 LEU A CA 1
ATOM 3195 C C . LEU A 1 418 ? 15.855 25.597 -15.811 1.00 87.94 418 LEU A C 1
ATOM 3197 O O . LEU A 1 418 ? 16.084 26.705 -15.329 1.00 87.94 418 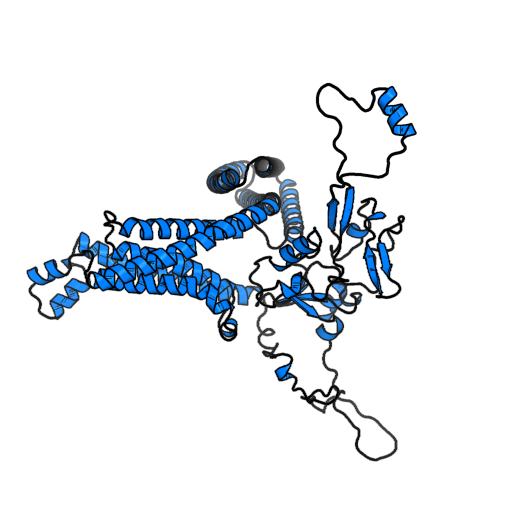LEU A O 1
ATOM 3201 N N . ALA A 1 419 ? 16.794 24.659 -15.936 1.00 85.94 419 ALA A N 1
ATOM 3202 C CA . ALA A 1 419 ? 18.202 24.861 -15.623 1.00 85.94 419 ALA A CA 1
ATOM 3203 C C . ALA A 1 419 ? 18.947 25.614 -16.732 1.00 85.94 419 ALA A C 1
ATOM 3205 O O . ALA A 1 419 ? 19.974 26.210 -16.429 1.00 85.94 419 ALA A O 1
ATOM 3206 N N . ILE A 1 420 ? 18.426 25.639 -17.967 1.00 89.88 420 ILE A N 1
ATOM 3207 C CA . ILE A 1 420 ? 19.000 26.424 -19.073 1.00 89.88 420 ILE A CA 1
ATOM 3208 C C . ILE A 1 420 ? 19.021 27.913 -18.702 1.00 89.88 420 ILE A C 1
ATOM 3210 O O . ILE A 1 420 ? 20.066 28.553 -18.775 1.00 89.88 420 ILE A O 1
ATOM 3214 N N . ASP A 1 421 ? 17.897 28.437 -18.206 1.00 90.62 421 ASP A N 1
ATOM 3215 C CA . ASP A 1 421 ? 17.776 29.848 -17.808 1.00 90.62 421 ASP A CA 1
ATOM 3216 C C . ASP A 1 421 ? 18.406 30.141 -16.431 1.00 90.62 421 ASP A C 1
ATOM 3218 O O . ASP A 1 421 ? 18.701 31.288 -16.088 1.00 90.62 421 ASP A O 1
ATOM 3222 N N . HIS A 1 422 ? 18.581 29.108 -15.598 1.00 91.94 422 HIS A N 1
ATOM 3223 C CA . HIS A 1 422 ? 19.034 29.230 -14.210 1.00 91.94 422 HIS A CA 1
ATOM 3224 C C . HIS A 1 422 ? 20.019 28.112 -13.823 1.00 91.94 422 HIS A C 1
ATOM 3226 O O . HIS A 1 422 ? 19.668 27.232 -13.022 1.00 91.94 422 HIS A O 1
ATOM 3232 N N . PRO A 1 423 ? 21.270 28.157 -14.318 1.00 92.06 423 PRO A N 1
ATOM 3233 C CA . PRO A 1 423 ? 22.235 27.065 -14.168 1.00 92.06 423 PRO A CA 1
ATOM 3234 C C . PRO A 1 423 ? 22.547 26.744 -12.702 1.00 92.06 423 PRO A C 1
ATOM 3236 O O . PRO A 1 423 ? 22.443 25.592 -12.290 1.00 92.06 423 PRO A O 1
ATOM 3239 N N . ALA A 1 424 ? 22.766 27.759 -11.858 1.00 92.12 424 ALA A N 1
ATOM 3240 C CA . ALA A 1 424 ? 23.046 27.557 -10.431 1.00 92.12 424 ALA A CA 1
ATOM 3241 C C . ALA A 1 424 ? 21.902 26.846 -9.675 1.00 92.12 424 ALA A C 1
ATOM 3243 O O . ALA A 1 424 ? 22.136 26.073 -8.743 1.00 92.12 424 ALA A O 1
ATOM 3244 N N . ALA A 1 425 ? 20.645 27.085 -10.070 1.00 91.56 425 ALA A N 1
ATOM 3245 C CA . ALA A 1 425 ? 19.493 26.397 -9.490 1.00 91.56 425 ALA A CA 1
ATOM 3246 C C . ALA A 1 425 ? 19.363 24.955 -10.012 1.00 91.56 425 ALA A C 1
ATOM 3248 O O . ALA A 1 425 ? 18.939 24.074 -9.259 1.00 91.56 425 ALA A O 1
ATOM 3249 N N . GLY A 1 426 ? 19.743 24.718 -11.270 1.00 91.75 426 GLY A N 1
ATOM 3250 C CA . GLY A 1 426 ? 19.854 23.390 -11.870 1.00 91.75 426 GLY A CA 1
ATOM 3251 C C . GLY A 1 426 ? 20.920 22.528 -11.198 1.00 91.75 426 GLY A C 1
ATOM 3252 O O . GLY A 1 426 ? 20.620 21.416 -10.766 1.00 91.75 426 GLY A O 1
ATOM 3253 N N . ASP A 1 427 ? 22.127 23.060 -11.013 1.00 92.69 427 ASP A N 1
ATOM 3254 C CA . ASP A 1 427 ? 23.231 22.362 -10.344 1.00 92.69 427 ASP A CA 1
ATOM 3255 C C . ASP A 1 427 ? 22.856 21.974 -8.917 1.00 92.69 427 ASP A C 1
ATOM 3257 O O . ASP A 1 427 ? 23.031 20.827 -8.496 1.00 92.69 427 ASP A O 1
ATOM 3261 N N . HIS A 1 428 ? 22.239 22.903 -8.181 1.00 93.69 428 HIS A N 1
ATOM 3262 C CA . HIS A 1 428 ? 21.718 22.611 -6.853 1.00 93.69 428 HIS A CA 1
ATOM 3263 C C . HIS A 1 428 ? 20.657 21.499 -6.882 1.00 93.69 428 HIS A C 1
ATOM 3265 O O . HIS A 1 428 ? 20.654 20.627 -6.012 1.00 93.69 428 HIS A O 1
ATOM 3271 N N . ALA A 1 429 ? 19.775 21.485 -7.889 1.00 92.75 429 ALA A N 1
ATOM 3272 C CA . ALA A 1 429 ? 18.780 20.430 -8.053 1.00 92.75 429 ALA A CA 1
ATOM 3273 C C . ALA A 1 429 ? 19.430 19.052 -8.250 1.00 92.75 429 ALA A C 1
ATOM 3275 O O . ALA A 1 429 ? 19.034 18.093 -7.582 1.00 92.75 429 ALA A O 1
ATOM 3276 N N . TYR A 1 430 ? 20.446 18.951 -9.111 1.00 91.75 430 TYR A N 1
ATOM 3277 C CA . TYR A 1 430 ? 21.181 17.702 -9.330 1.00 91.75 430 TYR A CA 1
ATOM 3278 C C . TYR A 1 430 ? 21.938 17.242 -8.085 1.00 91.75 430 TYR A C 1
ATOM 3280 O O . TYR A 1 430 ? 21.838 16.069 -7.726 1.00 91.75 430 TYR A O 1
ATOM 3288 N N . GLN A 1 431 ? 22.604 18.153 -7.370 1.00 93.38 431 GLN A N 1
ATOM 3289 C CA . GLN A 1 431 ? 23.285 17.837 -6.109 1.00 93.38 431 GLN A CA 1
ATOM 3290 C C . GLN A 1 431 ? 22.325 17.280 -5.049 1.00 93.38 431 GLN A C 1
ATOM 3292 O O . GLN A 1 431 ? 22.670 16.341 -4.328 1.00 93.38 431 GLN A O 1
ATOM 3297 N N . VAL A 1 432 ? 21.115 17.844 -4.940 1.00 93.44 432 VAL A N 1
ATOM 3298 C CA . VAL A 1 432 ? 20.084 17.351 -4.013 1.00 93.44 432 VAL A CA 1
ATOM 3299 C C . VAL A 1 432 ? 19.607 15.957 -4.421 1.00 93.44 432 VAL A C 1
ATOM 3301 O O . VAL A 1 432 ? 19.574 15.064 -3.573 1.00 93.44 432 VAL A O 1
ATOM 3304 N N . MET A 1 433 ? 19.279 15.747 -5.703 1.00 92.19 433 MET A N 1
ATOM 3305 C CA . MET A 1 433 ? 18.832 14.439 -6.204 1.00 92.19 433 MET A CA 1
ATOM 3306 C C . MET A 1 433 ? 19.888 13.353 -5.961 1.00 92.19 433 MET A C 1
ATOM 3308 O O . MET A 1 433 ? 19.578 12.292 -5.428 1.00 92.19 433 MET A O 1
ATOM 3312 N N . ASP A 1 434 ? 21.148 13.638 -6.273 1.00 91.19 434 ASP A N 1
ATOM 3313 C CA . ASP A 1 434 ? 22.263 12.704 -6.124 1.00 91.19 434 ASP A CA 1
ATOM 3314 C C . ASP A 1 434 ? 22.574 12.373 -4.647 1.00 91.19 434 ASP A C 1
ATOM 3316 O O . ASP A 1 434 ? 22.745 11.207 -4.273 1.00 91.19 434 ASP A O 1
ATOM 3320 N N . ARG A 1 435 ? 22.541 13.379 -3.759 1.00 92.56 435 ARG A N 1
ATOM 3321 C CA . ARG A 1 435 ? 22.671 13.175 -2.305 1.00 92.56 435 ARG A CA 1
ATOM 3322 C C . ARG A 1 435 ? 21.585 12.243 -1.760 1.00 92.56 435 ARG A C 1
ATOM 3324 O O . ARG A 1 435 ? 21.885 11.347 -0.970 1.00 92.56 435 ARG A O 1
ATOM 3331 N N . GLU A 1 436 ? 20.334 12.454 -2.158 1.00 91.94 436 GLU A N 1
ATOM 3332 C CA . GLU A 1 436 ? 19.200 11.652 -1.689 1.00 91.94 436 GLU A CA 1
ATOM 3333 C C . GLU A 1 436 ? 19.178 10.244 -2.314 1.00 91.94 436 GLU A C 1
ATOM 3335 O O . GLU A 1 436 ? 18.810 9.275 -1.639 1.00 91.94 436 GLU A O 1
ATOM 3340 N N . ALA A 1 437 ? 19.655 10.094 -3.554 1.00 87.56 437 ALA A N 1
ATOM 3341 C CA . ALA A 1 437 ? 19.829 8.797 -4.204 1.00 87.56 437 ALA A CA 1
ATOM 3342 C C . ALA A 1 437 ? 20.895 7.939 -3.500 1.00 87.56 437 ALA A C 1
ATOM 3344 O O . ALA A 1 437 ? 20.642 6.772 -3.200 1.00 87.56 437 ALA A O 1
ATOM 3345 N N . ARG A 1 438 ? 22.067 8.505 -3.163 1.00 88.19 438 ARG A N 1
ATOM 3346 C CA . ARG A 1 438 ? 23.102 7.797 -2.377 1.00 88.19 438 ARG A CA 1
ATOM 3347 C C . ARG A 1 438 ? 22.576 7.318 -1.028 1.00 88.19 438 ARG A C 1
ATOM 3349 O O . ARG A 1 438 ? 22.822 6.186 -0.623 1.00 88.19 438 ARG A O 1
ATOM 3356 N N . ARG A 1 439 ? 21.820 8.172 -0.341 1.00 87.81 439 ARG A N 1
ATOM 3357 C CA . ARG A 1 439 ? 21.250 7.847 0.968 1.00 87.81 439 ARG A CA 1
ATOM 3358 C C . ARG A 1 439 ? 20.206 6.738 0.877 1.00 87.81 439 ARG A C 1
ATOM 3360 O O . ARG A 1 439 ? 20.221 5.827 1.695 1.00 87.81 439 ARG A O 1
ATOM 3367 N N . SER A 1 440 ? 19.361 6.766 -0.149 1.00 85.94 440 SER A N 1
ATOM 3368 C CA . SER A 1 440 ? 18.412 5.677 -0.412 1.00 85.94 440 SER A CA 1
ATOM 3369 C C . SER A 1 440 ? 19.146 4.362 -0.704 1.00 85.94 440 SER A C 1
ATOM 3371 O O . SER A 1 440 ? 18.753 3.323 -0.184 1.00 85.94 440 SER A O 1
ATOM 3373 N N . ARG A 1 441 ? 20.279 4.417 -1.421 1.00 83.50 441 ARG A N 1
ATOM 3374 C CA . ARG A 1 441 ? 21.136 3.250 -1.671 1.00 83.50 441 ARG A CA 1
ATOM 3375 C C . ARG A 1 441 ? 21.810 2.689 -0.414 1.00 83.50 441 ARG A C 1
ATOM 3377 O O . ARG A 1 441 ? 21.864 1.476 -0.270 1.00 83.50 441 ARG A O 1
ATOM 3384 N N . SER A 1 442 ? 22.220 3.518 0.550 1.00 83.69 442 SER A N 1
ATOM 3385 C CA . SER A 1 442 ? 22.791 3.009 1.818 1.00 83.69 442 SER A CA 1
ATOM 3386 C C . SER A 1 442 ? 21.818 2.157 2.647 1.00 83.69 442 SER A C 1
ATOM 3388 O O . SER A 1 442 ? 22.241 1.341 3.461 1.00 83.69 442 SER A O 1
ATOM 3390 N N . ALA A 1 443 ? 20.507 2.274 2.406 1.00 77.62 443 ALA A N 1
ATOM 3391 C CA . ALA A 1 443 ? 19.509 1.430 3.059 1.00 77.62 443 ALA A CA 1
ATOM 3392 C C . ALA A 1 443 ? 19.584 -0.046 2.613 1.00 77.62 443 ALA A C 1
ATOM 3394 O O . ALA A 1 443 ? 18.955 -0.909 3.232 1.00 77.62 443 ALA A O 1
ATOM 3395 N N . TRP A 1 444 ? 20.360 -0.352 1.562 1.00 73.12 444 TRP A N 1
ATOM 3396 C CA . TRP A 1 444 ? 20.575 -1.707 1.060 1.00 73.12 444 TRP A CA 1
ATOM 3397 C C . TRP A 1 444 ? 21.541 -2.554 1.908 1.00 73.12 444 TRP A C 1
ATOM 3399 O O . TRP A 1 444 ? 21.608 -3.766 1.738 1.00 73.12 444 TRP A O 1
ATOM 3409 N N . GLU A 1 445 ? 22.242 -1.988 2.880 1.00 77.50 445 GLU A N 1
ATOM 3410 C CA . GLU A 1 445 ? 23.149 -2.771 3.742 1.00 77.50 445 GLU A CA 1
ATOM 3411 C C . GLU A 1 445 ? 22.519 -3.111 5.100 1.00 77.50 445 GLU A C 1
ATOM 3413 O O . GLU A 1 445 ? 23.022 -3.930 5.861 1.00 77.50 445 GLU A O 1
ATOM 3418 N N . ILE A 1 446 ? 21.359 -2.518 5.384 1.00 82.88 446 ILE A N 1
ATOM 3419 C CA . ILE A 1 446 ? 20.692 -2.576 6.682 1.00 82.88 446 ILE A CA 1
ATOM 3420 C C . ILE A 1 446 ? 19.742 -3.789 6.745 1.00 82.88 446 ILE A C 1
ATOM 3422 O O . ILE A 1 446 ? 19.055 -4.100 5.768 1.00 82.88 446 ILE A O 1
ATOM 3426 N N . GLY A 1 447 ? 19.674 -4.465 7.899 1.00 85.88 447 GLY A N 1
ATOM 3427 C CA . GLY A 1 447 ? 18.688 -5.524 8.173 1.00 85.88 447 GLY A CA 1
ATOM 3428 C C . GLY A 1 447 ? 17.237 -5.010 8.224 1.00 85.88 447 GLY A C 1
ATOM 3429 O O . GLY A 1 447 ? 16.997 -3.810 8.302 1.00 85.88 447 GLY A O 1
ATOM 3430 N N . LEU A 1 448 ? 16.238 -5.903 8.213 1.00 83.00 448 LEU A N 1
ATOM 3431 C CA . LEU A 1 448 ? 14.817 -5.518 8.068 1.00 83.00 448 LEU A CA 1
ATOM 3432 C C . LEU A 1 448 ? 14.284 -4.597 9.187 1.00 83.00 448 LEU A C 1
ATOM 3434 O O . LEU A 1 448 ? 13.619 -3.604 8.902 1.00 83.00 448 LEU A O 1
ATOM 3438 N N . VAL A 1 449 ? 14.574 -4.895 10.456 1.00 85.06 449 VAL A N 1
ATOM 3439 C CA . VAL A 1 449 ? 14.126 -4.064 11.592 1.00 85.06 449 VAL A CA 1
ATOM 3440 C C . VAL A 1 449 ? 14.775 -2.670 11.576 1.00 85.06 449 VAL A C 1
ATOM 3442 O O . VAL A 1 449 ? 14.040 -1.679 11.579 1.00 85.06 449 VAL A O 1
ATOM 3445 N N . PRO A 1 450 ? 16.115 -2.541 11.493 1.00 88.25 450 PRO A N 1
ATOM 3446 C CA . PRO A 1 450 ? 16.738 -1.225 11.400 1.00 88.25 450 PRO A CA 1
ATOM 3447 C C . PRO A 1 450 ? 16.381 -0.489 10.101 1.00 88.25 450 PRO A C 1
ATOM 3449 O O . PRO A 1 450 ? 16.332 0.738 10.106 1.00 88.25 450 PRO A O 1
ATOM 3452 N N . LEU A 1 451 ? 16.037 -1.197 9.017 1.00 87.06 451 LEU A N 1
ATOM 3453 C CA . LEU A 1 451 ? 15.504 -0.584 7.801 1.00 87.06 451 LEU A CA 1
ATOM 3454 C C . LEU A 1 451 ? 14.167 0.115 8.069 1.00 87.06 451 LEU A C 1
ATOM 3456 O O . LEU A 1 451 ? 14.002 1.256 7.654 1.00 87.06 451 LEU A O 1
ATOM 3460 N N . LEU A 1 452 ? 13.227 -0.515 8.782 1.00 87.12 452 LEU A N 1
ATOM 3461 C CA . LEU A 1 452 ? 11.946 0.118 9.122 1.00 87.12 452 LEU A CA 1
ATOM 3462 C C . LEU A 1 452 ? 12.157 1.429 9.896 1.00 87.12 452 LEU A C 1
ATOM 3464 O O . LEU A 1 452 ? 11.593 2.463 9.531 1.00 87.12 452 LEU A O 1
ATOM 3468 N N . LEU A 1 453 ? 13.000 1.396 10.930 1.00 88.88 453 LEU A N 1
ATOM 3469 C CA . LEU A 1 453 ? 13.325 2.576 11.736 1.00 88.88 453 LEU A CA 1
ATOM 3470 C C . LEU A 1 453 ? 14.027 3.653 10.906 1.00 88.88 453 LEU A C 1
ATOM 3472 O O . LEU A 1 453 ? 13.694 4.832 11.011 1.00 88.88 453 LEU A O 1
ATOM 3476 N N . TRP A 1 454 ? 14.955 3.250 10.038 1.00 91.00 454 TRP A N 1
ATOM 3477 C CA . TRP A 1 454 ? 15.646 4.156 9.130 1.00 91.00 454 TRP A CA 1
ATOM 3478 C C . TRP A 1 454 ? 14.676 4.843 8.169 1.00 91.00 454 TRP A C 1
ATOM 3480 O O . TRP A 1 454 ? 14.750 6.055 8.000 1.00 91.00 454 TRP A O 1
ATOM 3490 N N . VAL A 1 455 ? 13.733 4.105 7.575 1.00 88.44 455 VAL A N 1
ATOM 3491 C CA . VAL A 1 455 ? 12.742 4.653 6.636 1.00 88.44 455 VAL A CA 1
ATOM 3492 C C . VAL A 1 455 ? 11.847 5.687 7.341 1.00 88.44 455 VAL A C 1
ATOM 3494 O O . VAL A 1 455 ? 11.607 6.758 6.774 1.00 88.44 455 VAL A O 1
ATOM 3497 N N . LEU A 1 456 ? 11.417 5.415 8.580 1.00 88.56 456 LEU A N 1
ATOM 3498 C CA . LEU A 1 456 ? 10.630 6.349 9.398 1.00 88.56 456 LEU A CA 1
ATOM 3499 C C . LEU A 1 456 ? 11.428 7.610 9.763 1.00 88.56 456 LEU A C 1
ATOM 3501 O O . LEU A 1 456 ? 10.953 8.732 9.567 1.00 88.56 456 LEU A O 1
ATOM 3505 N N . ALA A 1 457 ? 12.660 7.438 10.245 1.00 90.12 457 ALA A N 1
ATOM 3506 C CA . ALA A 1 457 ? 13.551 8.548 10.573 1.00 90.12 457 ALA A CA 1
ATOM 3507 C C . ALA A 1 457 ? 13.888 9.396 9.333 1.00 90.12 457 ALA A C 1
ATOM 3509 O O . ALA A 1 457 ? 13.952 10.625 9.405 1.00 90.12 457 ALA A O 1
ATOM 3510 N N . ASP A 1 458 ? 14.058 8.753 8.177 1.00 89.69 458 ASP A N 1
ATOM 3511 C CA . ASP A 1 458 ? 14.321 9.415 6.905 1.00 89.69 458 ASP A CA 1
ATOM 3512 C C . ASP A 1 458 ? 13.144 10.294 6.463 1.00 89.69 458 ASP A C 1
ATOM 3514 O O . ASP A 1 458 ? 13.357 11.419 6.011 1.00 89.69 458 ASP A O 1
ATOM 3518 N N . ASP A 1 459 ? 11.902 9.838 6.649 1.00 88.94 459 ASP A N 1
ATOM 3519 C CA . ASP A 1 459 ? 10.719 10.642 6.328 1.00 88.94 459 ASP A CA 1
ATOM 3520 C C . ASP A 1 459 ? 10.564 11.867 7.236 1.00 88.94 459 ASP A C 1
ATOM 3522 O O . ASP A 1 459 ? 10.252 12.955 6.742 1.00 88.94 459 ASP A O 1
ATOM 3526 N N . LEU A 1 460 ? 10.867 11.741 8.531 1.00 90.12 460 LEU A N 1
ATOM 3527 C CA . LEU A 1 460 ? 10.895 12.882 9.454 1.00 90.12 460 LEU A CA 1
ATOM 3528 C C . LEU A 1 460 ? 12.001 13.882 9.083 1.00 90.12 460 LEU A C 1
ATOM 3530 O O . LEU A 1 460 ? 11.758 15.091 9.004 1.00 90.12 460 LEU A O 1
ATOM 3534 N N . ARG A 1 461 ? 13.204 13.386 8.765 1.00 92.50 461 ARG A N 1
ATOM 3535 C CA . ARG A 1 461 ? 14.334 14.200 8.286 1.00 92.50 461 ARG A CA 1
ATOM 3536 C C . ARG A 1 461 ? 13.975 14.969 7.014 1.00 92.50 461 ARG A C 1
ATOM 3538 O O . ARG A 1 461 ? 14.321 16.146 6.891 1.00 92.50 461 ARG A O 1
ATOM 3545 N N . ARG A 1 462 ? 13.266 14.334 6.074 1.00 89.44 462 ARG A N 1
ATOM 3546 C CA . ARG A 1 462 ? 12.882 14.945 4.790 1.00 89.44 462 ARG A CA 1
ATOM 3547 C C . ARG A 1 462 ? 12.034 16.198 4.954 1.00 89.44 462 ARG A C 1
ATOM 3549 O O . ARG A 1 462 ? 12.134 17.104 4.131 1.00 89.44 462 ARG A O 1
ATOM 3556 N N . ILE A 1 463 ? 11.229 16.298 6.012 1.00 90.06 463 ILE A N 1
ATOM 3557 C CA . ILE A 1 463 ? 10.454 17.515 6.301 1.00 90.06 463 ILE A CA 1
ATOM 3558 C C . ILE A 1 463 ? 11.396 18.715 6.479 1.00 90.06 463 ILE A C 1
ATOM 3560 O O . ILE A 1 463 ? 11.126 19.805 5.967 1.00 90.06 463 ILE A O 1
ATOM 3564 N N . TRP A 1 464 ? 12.528 18.506 7.152 1.00 91.00 464 TRP A N 1
ATOM 3565 C CA . TRP A 1 464 ? 13.537 19.533 7.389 1.00 91.00 464 TRP A CA 1
ATOM 3566 C C . TRP A 1 464 ? 14.421 19.797 6.171 1.00 91.00 464 TRP A C 1
ATOM 3568 O O . TRP A 1 464 ? 14.628 20.963 5.821 1.00 91.00 464 TRP A O 1
ATOM 3578 N N . THR A 1 465 ? 14.900 18.758 5.481 1.00 89.38 465 THR A N 1
ATOM 3579 C CA . THR A 1 465 ? 15.755 18.944 4.292 1.00 89.38 465 THR A CA 1
ATOM 3580 C C . THR A 1 465 ? 15.002 19.644 3.167 1.00 89.38 465 THR A C 1
ATOM 3582 O O . THR A 1 465 ? 15.502 20.629 2.636 1.00 89.38 465 THR A O 1
ATOM 3585 N N . ARG A 1 466 ? 13.735 19.286 2.920 1.00 90.62 466 ARG A N 1
ATOM 3586 C CA . ARG A 1 466 ? 12.868 19.989 1.956 1.00 90.62 466 ARG A CA 1
ATOM 3587 C C . ARG A 1 466 ? 12.737 21.477 2.248 1.00 90.62 466 ARG A C 1
ATOM 3589 O O . ARG A 1 466 ? 12.765 22.301 1.334 1.00 90.62 466 ARG A O 1
ATOM 3596 N N . ARG A 1 467 ? 12.584 21.850 3.525 1.00 92.12 467 ARG A N 1
ATOM 3597 C CA . ARG A 1 467 ? 12.522 23.262 3.936 1.00 92.12 467 ARG A CA 1
ATOM 3598 C C . ARG A 1 467 ? 13.855 23.969 3.683 1.00 92.12 467 ARG A C 1
ATOM 3600 O O . ARG A 1 467 ? 13.843 25.099 3.197 1.00 92.12 467 ARG A O 1
ATOM 3607 N N . ARG A 1 468 ? 14.981 23.313 3.981 1.00 93.06 468 ARG A N 1
ATOM 3608 C CA . ARG A 1 468 ? 16.336 23.831 3.736 1.00 93.06 468 ARG A CA 1
ATOM 3609 C C . ARG A 1 468 ? 16.609 24.031 2.242 1.00 93.06 468 ARG A C 1
ATOM 3611 O O . ARG A 1 468 ? 16.970 25.138 1.852 1.00 93.06 468 ARG A O 1
ATOM 3618 N N . ASP A 1 469 ? 16.369 23.020 1.415 1.00 91.75 469 ASP A N 1
ATOM 3619 C CA . ASP A 1 469 ? 16.659 23.054 -0.024 1.00 91.75 469 ASP A CA 1
ATOM 3620 C C . ASP A 1 469 ? 15.742 24.047 -0.751 1.00 91.75 469 ASP A C 1
ATOM 3622 O O . ASP A 1 469 ? 16.180 24.818 -1.603 1.00 91.75 469 ASP A O 1
ATOM 3626 N N . ARG A 1 470 ? 14.472 24.153 -0.335 1.00 92.81 470 ARG A N 1
ATOM 3627 C CA . ARG A 1 470 ? 13.562 25.181 -0.860 1.00 92.81 470 ARG A CA 1
ATOM 3628 C C . ARG A 1 470 ? 14.035 26.601 -0.534 1.00 92.81 470 ARG A C 1
ATOM 3630 O O . ARG A 1 470 ? 13.878 27.481 -1.376 1.00 92.81 470 ARG A O 1
ATOM 3637 N N . ARG A 1 471 ? 14.606 26.835 0.657 1.00 93.19 471 ARG A N 1
ATOM 3638 C CA . ARG A 1 471 ? 15.215 28.130 1.021 1.00 93.19 471 ARG A CA 1
ATOM 3639 C C . ARG A 1 471 ? 16.474 28.409 0.198 1.00 93.19 471 ARG A C 1
ATOM 3641 O O . ARG A 1 471 ? 16.657 29.542 -0.240 1.00 93.19 471 ARG A O 1
ATOM 3648 N N . ALA A 1 472 ? 17.305 27.397 -0.047 1.00 92.94 472 ALA A N 1
ATOM 3649 C CA . ALA A 1 472 ? 18.484 27.526 -0.900 1.00 92.94 472 ALA A CA 1
ATOM 3650 C C . ALA A 1 472 ? 18.092 27.890 -2.343 1.00 92.94 472 ALA A C 1
ATOM 3652 O O . ALA A 1 472 ? 18.566 28.892 -2.868 1.00 92.94 472 ALA A O 1
ATOM 3653 N N . LEU A 1 473 ? 17.120 27.187 -2.935 1.00 93.19 473 LEU A N 1
ATOM 3654 C CA . LEU A 1 473 ? 16.621 27.478 -4.285 1.00 93.19 473 LEU A CA 1
ATOM 3655 C C . LEU A 1 473 ? 16.048 28.893 -4.429 1.00 93.19 473 LEU A C 1
ATOM 3657 O O . LEU A 1 473 ? 16.222 29.514 -5.471 1.00 93.19 473 LEU A O 1
ATOM 3661 N N . THR A 1 474 ? 15.393 29.438 -3.396 1.00 93.31 474 THR A N 1
ATOM 3662 C CA . THR A 1 474 ? 14.896 30.828 -3.442 1.00 93.31 474 THR A CA 1
ATOM 3663 C C . THR A 1 474 ? 15.995 31.889 -3.443 1.00 93.31 474 THR A C 1
ATOM 3665 O O . THR A 1 474 ? 15.690 33.038 -3.742 1.00 93.31 474 THR A O 1
ATOM 3668 N N . ARG A 1 475 ? 17.240 31.525 -3.103 1.00 93.50 475 ARG A N 1
ATOM 3669 C CA . ARG A 1 475 ? 18.415 32.403 -3.228 1.00 93.50 475 ARG A CA 1
ATOM 3670 C C . ARG A 1 475 ? 19.060 32.319 -4.615 1.00 93.50 475 ARG A C 1
ATOM 3672 O O . ARG A 1 475 ? 19.766 33.239 -4.993 1.00 93.50 475 ARG A O 1
ATOM 3679 N N . LEU A 1 476 ? 18.819 31.230 -5.348 1.00 92.44 476 LEU A N 1
ATOM 3680 C CA . LEU A 1 476 ? 19.462 30.926 -6.633 1.00 92.44 476 LEU A CA 1
ATOM 3681 C C . LEU A 1 476 ? 18.575 31.242 -7.848 1.00 92.44 476 LEU A C 1
ATOM 3683 O O . LEU A 1 476 ? 19.078 31.345 -8.960 1.00 92.44 476 LEU A O 1
ATOM 3687 N N . ALA A 1 477 ? 17.258 31.365 -7.658 1.00 93.19 477 ALA A N 1
ATOM 3688 C CA . ALA A 1 477 ? 16.305 31.657 -8.726 1.00 93.19 477 ALA A CA 1
ATOM 3689 C C . ALA A 1 477 ? 15.074 32.425 -8.206 1.00 93.19 477 ALA A C 1
ATOM 3691 O O . ALA A 1 477 ? 14.731 32.330 -7.018 1.00 93.19 477 ALA A O 1
ATOM 3692 N N . PRO A 1 478 ? 14.324 33.119 -9.090 1.00 94.44 478 PRO A N 1
ATOM 3693 C CA . PRO A 1 478 ? 13.077 33.784 -8.728 1.00 94.44 478 PRO A CA 1
ATOM 3694 C C . PRO A 1 478 ? 12.099 32.843 -8.014 1.00 94.44 478 PRO A C 1
ATOM 3696 O O . PRO A 1 478 ? 11.940 31.675 -8.384 1.00 94.44 478 PRO A O 1
ATOM 3699 N N . ARG A 1 479 ? 11.357 33.359 -7.021 1.00 92.94 479 ARG A N 1
ATOM 3700 C CA . ARG A 1 479 ? 10.471 32.558 -6.144 1.00 92.94 479 ARG A CA 1
ATOM 3701 C C . ARG A 1 479 ? 9.520 31.625 -6.908 1.00 92.94 479 ARG A C 1
ATOM 3703 O O . ARG A 1 479 ? 9.232 30.525 -6.435 1.00 92.94 479 ARG A O 1
ATOM 3710 N N . ARG A 1 480 ? 9.014 32.041 -8.075 1.00 93.12 480 ARG A N 1
ATOM 3711 C CA . ARG A 1 480 ? 8.106 31.233 -8.913 1.00 93.12 480 ARG A CA 1
ATOM 3712 C C . ARG A 1 480 ? 8.809 30.017 -9.527 1.00 93.12 480 ARG A C 1
ATOM 3714 O O . ARG A 1 480 ? 8.205 28.947 -9.595 1.00 93.12 480 ARG A O 1
ATOM 3721 N N . ILE A 1 481 ? 10.059 30.177 -9.952 1.00 91.94 481 ILE A N 1
ATOM 3722 C CA . ILE A 1 481 ? 10.870 29.137 -10.594 1.00 91.94 481 ILE A CA 1
ATOM 3723 C C . ILE A 1 481 ? 11.457 28.210 -9.533 1.00 91.94 481 ILE A C 1
ATOM 3725 O O . ILE A 1 481 ? 11.248 27.002 -9.614 1.00 91.94 481 ILE A O 1
ATOM 3729 N N . ALA A 1 482 ? 12.005 28.761 -8.447 1.00 92.19 482 ALA A N 1
ATOM 3730 C CA . ALA A 1 482 ? 12.456 27.992 -7.287 1.00 92.19 482 ALA A CA 1
ATOM 3731 C C . ALA A 1 482 ? 11.358 27.052 -6.745 1.00 92.19 482 ALA A C 1
ATOM 3733 O O . ALA A 1 482 ? 11.604 25.881 -6.468 1.00 92.19 482 ALA A O 1
ATOM 3734 N N . ARG A 1 483 ? 10.101 27.523 -6.658 1.00 92.88 483 ARG A N 1
ATOM 3735 C CA . ARG A 1 483 ? 8.945 26.687 -6.265 1.00 92.88 483 ARG A CA 1
ATOM 3736 C C . ARG A 1 483 ? 8.582 25.608 -7.290 1.00 92.88 483 ARG A C 1
ATOM 3738 O O . ARG A 1 483 ? 7.948 24.628 -6.899 1.00 92.88 483 ARG A O 1
ATOM 3745 N N . ARG A 1 484 ? 8.868 25.807 -8.581 1.00 93.44 484 ARG A N 1
ATOM 3746 C CA . ARG A 1 484 ? 8.642 24.801 -9.633 1.00 93.44 484 ARG A CA 1
ATOM 3747 C C . ARG A 1 484 ? 9.729 23.731 -9.577 1.00 93.44 484 ARG A C 1
ATOM 3749 O O . ARG A 1 484 ? 9.378 22.563 -9.451 1.00 93.44 484 ARG A O 1
ATOM 3756 N N . ILE A 1 485 ? 10.998 24.137 -9.546 1.00 92.50 485 ILE A N 1
ATOM 3757 C CA . ILE A 1 485 ? 12.155 23.242 -9.412 1.00 92.50 485 ILE A CA 1
ATOM 3758 C C . ILE A 1 485 ? 12.034 22.400 -8.134 1.00 92.50 485 ILE A C 1
ATOM 3760 O O . ILE A 1 485 ? 12.030 21.177 -8.219 1.00 92.50 485 ILE A O 1
ATOM 3764 N N . ALA A 1 486 ? 11.785 23.020 -6.972 1.00 93.50 486 ALA A N 1
ATOM 3765 C CA . ALA A 1 486 ? 11.613 22.299 -5.705 1.00 93.50 486 ALA A CA 1
ATOM 3766 C C . ALA A 1 486 ? 10.503 21.234 -5.771 1.00 93.50 486 ALA A C 1
ATOM 3768 O O . ALA A 1 486 ? 10.703 20.097 -5.357 1.00 93.50 486 ALA A O 1
ATOM 3769 N N . ARG A 1 487 ? 9.344 21.572 -6.362 1.00 93.12 487 ARG A N 1
ATOM 3770 C CA . ARG A 1 487 ? 8.236 20.618 -6.537 1.00 93.12 487 ARG A CA 1
ATOM 3771 C C . ARG A 1 487 ? 8.606 19.442 -7.440 1.00 93.12 487 ARG A C 1
ATOM 3773 O O . ARG A 1 487 ? 8.094 18.348 -7.222 1.00 93.12 487 ARG A O 1
ATOM 3780 N N . ARG A 1 488 ? 9.440 19.654 -8.462 1.00 94.19 488 ARG A N 1
ATOM 3781 C CA . ARG A 1 488 ? 9.905 18.585 -9.359 1.00 94.19 488 ARG A CA 1
ATOM 3782 C C . ARG A 1 488 ? 10.952 17.707 -8.677 1.00 94.19 488 ARG A C 1
ATOM 3784 O O . ARG A 1 488 ? 10.793 16.492 -8.720 1.00 94.19 488 ARG A O 1
ATOM 3791 N N . ILE A 1 489 ? 11.921 18.298 -7.970 1.00 93.06 489 ILE A N 1
ATOM 3792 C CA . ILE A 1 489 ? 12.897 17.565 -7.143 1.00 93.06 489 ILE A CA 1
ATOM 3793 C C . ILE A 1 489 ? 12.165 16.664 -6.147 1.00 93.06 489 ILE A C 1
ATOM 3795 O O . ILE A 1 489 ? 12.427 15.467 -6.097 1.00 93.06 489 ILE A O 1
ATOM 3799 N N . ASP A 1 490 ? 11.184 17.207 -5.418 1.00 91.38 490 ASP A N 1
ATOM 3800 C CA . ASP A 1 490 ? 10.394 16.450 -4.442 1.00 91.38 490 ASP A CA 1
ATOM 3801 C C . ASP A 1 490 ? 9.712 15.220 -5.050 1.00 91.38 490 ASP A C 1
ATOM 3803 O O . ASP A 1 490 ? 9.583 14.193 -4.380 1.00 91.38 490 ASP A O 1
ATOM 3807 N N . ARG A 1 491 ? 9.263 15.322 -6.308 1.00 91.44 491 ARG A N 1
ATOM 3808 C CA . ARG A 1 491 ? 8.639 14.214 -7.039 1.00 91.44 491 ARG A CA 1
ATOM 3809 C C . ARG A 1 491 ? 9.669 13.186 -7.486 1.00 91.44 491 ARG A C 1
ATOM 3811 O O . ARG A 1 491 ? 9.438 12.008 -7.241 1.00 91.44 491 ARG A O 1
ATOM 3818 N N . VAL A 1 492 ? 10.785 13.613 -8.079 1.00 91.19 492 VAL A N 1
ATOM 3819 C CA . VAL A 1 492 ? 11.874 12.713 -8.505 1.00 91.19 492 VAL A CA 1
ATOM 3820 C C . VAL A 1 492 ? 12.409 11.931 -7.312 1.00 91.19 492 VAL A C 1
ATOM 3822 O O . VAL A 1 492 ? 12.354 10.707 -7.307 1.00 91.19 492 VAL A O 1
ATOM 3825 N N . VAL A 1 493 ? 12.800 12.634 -6.251 1.00 91.56 493 VAL A N 1
ATOM 3826 C CA . VAL A 1 493 ? 13.362 12.044 -5.031 1.00 91.56 493 VAL A CA 1
ATOM 3827 C C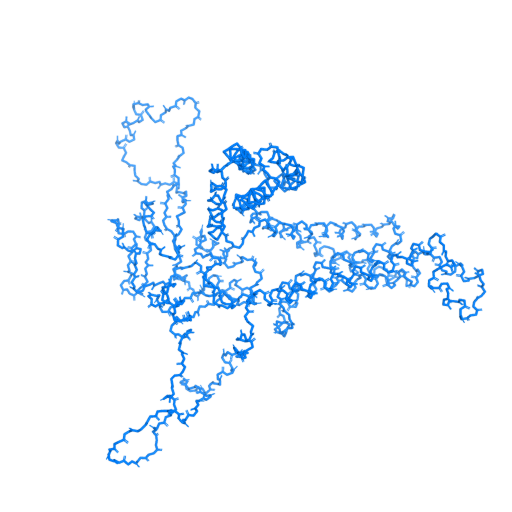 . VAL A 1 493 ? 12.376 11.087 -4.345 1.00 91.56 493 VAL A C 1
ATOM 3829 O O . VAL A 1 493 ? 12.790 10.088 -3.759 1.00 91.56 493 VAL A O 1
ATOM 3832 N N . ALA A 1 494 ? 11.066 11.359 -4.397 1.00 88.75 494 ALA A N 1
ATOM 3833 C CA . ALA A 1 494 ? 10.057 10.444 -3.860 1.00 88.75 494 ALA A CA 1
ATOM 3834 C C . ALA A 1 494 ? 9.866 9.187 -4.727 1.00 88.75 494 ALA A C 1
ATOM 3836 O O . ALA A 1 494 ? 9.662 8.106 -4.179 1.00 88.75 494 ALA A O 1
ATOM 3837 N N . LEU A 1 495 ? 9.908 9.320 -6.056 1.00 87.19 495 LEU A N 1
ATOM 3838 C CA . LEU A 1 495 ? 9.766 8.200 -6.990 1.00 87.19 495 LEU A CA 1
ATOM 3839 C C . LEU A 1 495 ? 11.000 7.292 -6.969 1.00 87.19 495 LEU A C 1
ATOM 3841 O O . LEU A 1 495 ? 10.852 6.084 -6.821 1.00 87.19 495 LEU A O 1
ATOM 3845 N N . GLU A 1 496 ? 12.201 7.869 -7.017 1.00 87.00 496 GLU A N 1
ATOM 3846 C CA . GLU A 1 496 ? 13.466 7.127 -6.945 1.00 87.00 496 GLU A CA 1
ATOM 3847 C C . GLU A 1 496 ? 13.576 6.350 -5.635 1.00 87.00 496 GLU A C 1
ATOM 3849 O O . GLU A 1 496 ? 13.836 5.152 -5.651 1.00 87.00 496 GLU A O 1
ATOM 3854 N N . ARG A 1 497 ? 13.258 6.984 -4.497 1.00 87.56 497 ARG A N 1
ATOM 3855 C CA . ARG A 1 497 ? 13.215 6.300 -3.196 1.00 87.56 497 ARG A CA 1
ATOM 3856 C C . ARG A 1 497 ? 12.261 5.102 -3.210 1.00 87.56 497 ARG A C 1
ATOM 3858 O O . ARG A 1 497 ? 12.595 4.060 -2.660 1.00 87.56 497 ARG A O 1
ATOM 3865 N N . ARG A 1 498 ? 11.071 5.239 -3.807 1.00 84.44 498 ARG A N 1
ATOM 3866 C CA . ARG A 1 498 ? 10.102 4.133 -3.909 1.00 84.44 498 ARG A CA 1
ATOM 3867 C C . ARG A 1 498 ? 10.626 3.002 -4.779 1.00 84.44 498 ARG A C 1
ATOM 3869 O O . ARG A 1 498 ? 10.432 1.854 -4.409 1.00 84.44 498 ARG A O 1
ATOM 3876 N N . ASN A 1 499 ? 11.279 3.311 -5.896 1.00 81.12 499 ASN A N 1
ATOM 3877 C CA . ASN A 1 499 ? 11.865 2.298 -6.771 1.00 81.12 499 ASN A CA 1
ATOM 3878 C C . ASN A 1 499 ? 12.994 1.540 -6.057 1.00 81.12 499 ASN A C 1
ATOM 3880 O O . ASN A 1 499 ? 12.990 0.313 -6.052 1.00 81.12 499 ASN A O 1
ATOM 3884 N N . GLU A 1 500 ? 13.885 2.262 -5.376 1.00 82.81 500 GLU A N 1
ATOM 3885 C CA . GLU A 1 500 ? 14.993 1.690 -4.600 1.00 82.81 500 GLU A CA 1
ATOM 3886 C C . GLU A 1 500 ? 14.505 0.837 -3.421 1.00 82.81 500 GLU A C 1
ATOM 3888 O O . GLU A 1 500 ? 14.988 -0.267 -3.188 1.00 82.81 500 GLU A O 1
ATOM 3893 N N . LEU A 1 501 ? 13.507 1.318 -2.673 1.00 83.38 501 LEU A N 1
ATOM 3894 C CA . LEU A 1 501 ? 12.982 0.599 -1.513 1.00 83.38 501 LEU A CA 1
ATOM 3895 C C . LEU A 1 501 ? 11.963 -0.486 -1.880 1.00 83.38 501 LEU A C 1
ATOM 3897 O O . LEU A 1 501 ? 11.632 -1.287 -1.010 1.00 83.38 501 LEU A O 1
ATOM 3901 N N . ALA A 1 502 ? 11.458 -0.557 -3.117 1.00 80.75 502 ALA A N 1
ATOM 3902 C CA . ALA A 1 502 ? 10.384 -1.482 -3.490 1.00 80.75 502 ALA A CA 1
ATOM 3903 C C . ALA A 1 502 ? 10.701 -2.963 -3.195 1.00 80.75 502 ALA A C 1
ATOM 3905 O O . ALA A 1 502 ? 9.852 -3.619 -2.578 1.00 80.75 502 ALA A O 1
ATOM 3906 N N . PRO A 1 503 ? 11.885 -3.511 -3.551 1.00 75.94 503 PRO A N 1
ATOM 3907 C CA . PRO A 1 503 ? 12.200 -4.922 -3.307 1.00 75.94 503 PRO A CA 1
ATOM 3908 C C . PRO A 1 503 ? 12.212 -5.257 -1.812 1.00 75.94 503 PRO A C 1
ATOM 3910 O O . PRO A 1 503 ? 11.651 -6.261 -1.371 1.00 75.94 503 PRO A O 1
ATOM 3913 N N . ARG A 1 504 ? 12.777 -4.361 -0.996 1.00 82.00 504 ARG A N 1
ATOM 3914 C CA . ARG A 1 504 ? 12.831 -4.530 0.462 1.00 82.00 504 ARG A CA 1
ATOM 3915 C C . ARG A 1 504 ? 11.508 -4.236 1.145 1.00 82.00 504 ARG A C 1
ATOM 3917 O O . ARG A 1 504 ? 11.169 -4.897 2.118 1.00 82.00 504 ARG A O 1
ATOM 3924 N N . GLY A 1 505 ? 10.732 -3.300 0.612 1.00 82.56 505 GLY A N 1
ATOM 3925 C CA . GLY A 1 505 ? 9.372 -3.015 1.048 1.00 82.56 505 GLY A CA 1
ATOM 3926 C C . GLY A 1 505 ? 8.470 -4.237 0.895 1.00 82.56 505 GLY A C 1
ATOM 3927 O O . GLY A 1 505 ? 7.724 -4.555 1.819 1.00 82.56 505 GLY A O 1
ATOM 3928 N N . LYS A 1 506 ? 8.594 -4.989 -0.214 1.00 79.69 506 LYS A N 1
ATOM 3929 C CA . LYS A 1 506 ? 7.910 -6.284 -0.382 1.00 79.69 506 LYS A CA 1
ATOM 3930 C C . LYS A 1 506 ? 8.314 -7.271 0.724 1.00 79.69 506 LYS A C 1
ATOM 3932 O O . LYS A 1 506 ? 7.445 -7.879 1.346 1.00 79.69 506 LYS A O 1
ATOM 3937 N N . ALA A 1 507 ? 9.611 -7.400 1.018 1.00 81.75 507 ALA A N 1
ATOM 3938 C CA . ALA A 1 507 ? 10.097 -8.266 2.098 1.00 81.75 507 ALA A CA 1
ATOM 3939 C C . ALA A 1 507 ? 9.570 -7.842 3.485 1.00 81.75 507 ALA A C 1
ATOM 3941 O O . ALA A 1 507 ? 9.089 -8.687 4.239 1.00 81.75 507 ALA A O 1
ATOM 3942 N N . LEU A 1 508 ? 9.578 -6.540 3.792 1.00 85.19 508 LEU A N 1
ATOM 3943 C CA . LEU A 1 508 ? 9.017 -5.979 5.025 1.00 85.19 508 LEU A CA 1
ATOM 3944 C C . LEU A 1 508 ? 7.522 -6.271 5.161 1.00 85.19 508 LEU A C 1
ATOM 3946 O O . LEU A 1 508 ? 7.086 -6.689 6.229 1.00 85.19 508 LEU A O 1
ATOM 3950 N N . LEU A 1 509 ? 6.743 -6.109 4.087 1.00 85.50 509 LEU A N 1
ATOM 3951 C CA . LEU A 1 509 ? 5.313 -6.426 4.087 1.00 85.50 509 LEU A CA 1
ATOM 3952 C C . LEU A 1 509 ? 5.053 -7.912 4.359 1.00 85.50 509 LEU A C 1
ATOM 3954 O O . LEU A 1 509 ? 4.148 -8.237 5.130 1.00 85.50 509 LEU A O 1
ATOM 3958 N N . ARG A 1 510 ? 5.845 -8.818 3.769 1.00 83.81 510 ARG A N 1
ATOM 3959 C CA . ARG A 1 510 ? 5.731 -10.265 4.027 1.00 83.81 510 ARG A CA 1
ATOM 3960 C C . ARG A 1 510 ? 6.042 -10.610 5.482 1.00 83.81 510 ARG A C 1
ATOM 3962 O O . ARG A 1 510 ? 5.315 -11.388 6.096 1.00 83.81 510 ARG A O 1
ATOM 3969 N N . SER A 1 511 ? 7.100 -10.035 6.048 1.00 87.50 511 SER A N 1
ATOM 3970 C CA . SER A 1 511 ? 7.455 -10.248 7.457 1.00 87.50 511 SER A CA 1
ATOM 3971 C C . SER A 1 511 ? 6.428 -9.634 8.410 1.00 87.50 511 SER A C 1
ATOM 3973 O O . SER A 1 511 ? 6.054 -10.265 9.392 1.00 87.50 511 SER A O 1
ATOM 3975 N N . TRP A 1 512 ? 5.902 -8.450 8.092 1.00 90.00 512 TRP A N 1
ATOM 3976 C CA . TRP A 1 512 ? 4.852 -7.799 8.873 1.00 90.00 512 TRP A CA 1
ATOM 3977 C C . TRP A 1 512 ? 3.585 -8.657 8.962 1.00 90.00 512 TRP A C 1
ATOM 3979 O O . TRP A 1 512 ? 3.086 -8.870 10.064 1.00 90.00 512 TRP A O 1
ATOM 3989 N N . LYS A 1 513 ? 3.098 -9.219 7.843 1.00 87.00 513 LYS A N 1
ATOM 3990 C CA . LYS A 1 513 ? 1.907 -10.094 7.848 1.00 87.00 513 LYS A CA 1
ATOM 3991 C C . LYS A 1 513 ? 2.086 -11.312 8.759 1.00 87.00 513 LYS A C 1
ATOM 3993 O O . LYS A 1 513 ? 1.147 -11.675 9.464 1.00 87.00 513 LYS A O 1
ATOM 3998 N N . ARG A 1 514 ? 3.290 -11.901 8.782 1.00 87.50 514 ARG A N 1
ATOM 3999 C CA . ARG A 1 514 ? 3.638 -13.044 9.647 1.00 87.50 514 ARG A CA 1
ATOM 4000 C C . ARG A 1 514 ? 3.571 -12.721 11.140 1.00 87.50 514 ARG A C 1
ATOM 4002 O O . ARG A 1 514 ? 3.363 -13.631 11.928 1.00 87.50 514 ARG A O 1
ATOM 4009 N N . VAL A 1 515 ? 3.722 -11.453 11.522 1.00 88.62 515 VAL A N 1
ATOM 4010 C CA . VAL A 1 515 ? 3.646 -11.011 12.924 1.00 88.62 515 VAL A CA 1
ATOM 4011 C C . VAL A 1 515 ? 2.257 -10.463 13.254 1.00 88.62 515 VAL A C 1
ATOM 4013 O O . VAL A 1 515 ? 1.649 -10.867 14.237 1.00 88.62 515 VAL A O 1
ATOM 4016 N N . HIS A 1 516 ? 1.711 -9.576 12.423 1.00 90.56 516 HIS A N 1
ATOM 4017 C CA . HIS A 1 516 ? 0.461 -8.870 12.710 1.00 90.56 516 HIS A CA 1
ATOM 4018 C C . HIS A 1 516 ? -0.754 -9.804 12.812 1.00 90.56 516 HIS A C 1
ATOM 4020 O O . HIS A 1 516 ? -1.594 -9.627 13.696 1.00 90.56 516 HIS A O 1
ATOM 4026 N N . VAL A 1 517 ? -0.849 -10.816 11.941 1.00 87.94 517 VAL A N 1
ATOM 4027 C CA . VAL A 1 517 ? -2.007 -11.725 11.921 1.00 87.94 517 VAL A CA 1
ATOM 4028 C C . VAL A 1 517 ? -2.067 -12.602 13.184 1.00 87.94 517 VAL A C 1
ATOM 4030 O O . VAL A 1 517 ? -3.104 -12.568 13.845 1.00 87.94 517 VAL A O 1
ATOM 4033 N N . PRO A 1 518 ? -0.997 -13.312 13.604 1.00 88.44 518 PRO A N 1
ATOM 4034 C CA . PRO A 1 518 ? -1.015 -14.065 14.862 1.00 88.44 518 PRO A CA 1
ATOM 4035 C C . PRO A 1 518 ? -1.286 -13.200 16.096 1.00 88.44 518 PRO A C 1
ATOM 4037 O O . PRO A 1 518 ? -2.063 -13.600 16.959 1.00 88.44 518 PRO A O 1
ATOM 4040 N N . PHE A 1 519 ? -0.712 -11.994 16.165 1.00 89.25 519 PHE A N 1
ATOM 4041 C CA . PHE A 1 519 ? -0.974 -11.064 17.270 1.00 89.25 519 PHE A CA 1
ATOM 4042 C C . PHE A 1 519 ? -2.446 -10.641 17.331 1.00 89.25 519 PHE A C 1
ATOM 4044 O O . PHE A 1 519 ? -3.018 -10.567 18.414 1.00 89.25 519 PHE A O 1
ATOM 4051 N N . SER A 1 520 ? -3.084 -10.428 16.178 1.00 88.25 520 SER A N 1
ATOM 4052 C CA . SER A 1 520 ? -4.516 -10.109 16.110 1.00 88.25 520 SER A CA 1
ATOM 4053 C C . SER A 1 520 ? -5.394 -11.272 16.591 1.00 88.25 520 SER A C 1
ATOM 4055 O O . SER A 1 520 ? -6.429 -11.049 17.216 1.00 88.25 520 SER A O 1
ATOM 4057 N N . ILE A 1 521 ? -4.974 -12.519 16.346 1.00 87.44 521 ILE A N 1
ATOM 4058 C CA . ILE A 1 521 ? -5.657 -13.721 16.851 1.00 87.44 521 ILE A CA 1
ATOM 4059 C C . ILE A 1 521 ? -5.470 -13.852 18.370 1.00 87.44 521 ILE A C 1
ATOM 4061 O O . ILE A 1 521 ? -6.433 -14.118 19.085 1.00 87.44 521 ILE A O 1
ATOM 4065 N N . ALA A 1 522 ? -4.261 -13.613 18.885 1.00 88.62 522 ALA A N 1
ATOM 4066 C CA . ALA A 1 522 ? -4.000 -13.614 20.326 1.00 88.62 522 ALA A CA 1
ATOM 4067 C C . ALA A 1 522 ? -4.811 -12.526 21.055 1.00 88.62 522 ALA A C 1
ATOM 4069 O O . ALA A 1 522 ? -5.384 -12.773 22.117 1.00 88.62 522 ALA A O 1
ATOM 4070 N N . LEU A 1 523 ? -4.923 -11.339 20.453 1.00 90.12 523 LEU A N 1
ATOM 4071 C CA . LEU A 1 523 ? -5.782 -10.265 20.941 1.00 90.12 523 LEU A CA 1
ATOM 4072 C C . LEU A 1 523 ? -7.251 -10.704 21.022 1.00 90.12 523 LEU A C 1
ATOM 4074 O O . LEU A 1 523 ? -7.895 -10.457 22.035 1.00 90.12 523 LEU A O 1
ATOM 4078 N N . LEU A 1 524 ? -7.766 -11.415 20.012 1.00 87.69 524 LEU A N 1
ATOM 4079 C CA . LEU A 1 524 ? -9.125 -11.964 20.064 1.00 87.69 524 LEU A CA 1
ATOM 4080 C C . LEU A 1 524 ? -9.313 -12.904 21.257 1.00 87.69 524 LEU A C 1
ATOM 4082 O O . LEU A 1 524 ? -10.284 -12.773 21.996 1.00 87.69 524 LEU A O 1
ATOM 4086 N N . GLY A 1 525 ? -8.378 -13.838 21.450 1.00 89.31 525 GLY A N 1
ATOM 4087 C CA . GLY A 1 525 ? -8.444 -14.800 22.549 1.00 89.31 525 GLY A CA 1
ATOM 4088 C C . GLY A 1 525 ? -8.430 -14.114 23.916 1.00 89.31 525 GLY A C 1
ATOM 4089 O O . GLY A 1 525 ? -9.276 -14.399 24.760 1.00 89.31 525 GLY A O 1
ATOM 4090 N N . THR A 1 526 ? -7.521 -13.155 24.114 1.00 90.25 526 THR A N 1
ATOM 4091 C CA . THR A 1 526 ? -7.445 -12.386 25.371 1.00 90.25 526 THR A CA 1
ATOM 4092 C C . THR A 1 526 ? -8.674 -11.502 25.600 1.00 90.25 526 THR A C 1
ATOM 4094 O O . THR A 1 526 ? -9.124 -11.380 26.737 1.00 90.25 526 THR A O 1
ATOM 4097 N N . MET A 1 527 ? -9.266 -10.938 24.542 1.00 88.50 527 MET A N 1
ATOM 4098 C CA . MET A 1 527 ? -10.513 -10.170 24.615 1.00 88.50 527 MET A CA 1
ATOM 4099 C C . MET A 1 527 ? -11.697 -11.050 25.035 1.00 88.50 527 MET A C 1
ATOM 4101 O O . MET A 1 527 ? -12.438 -10.682 25.942 1.00 88.50 527 MET A O 1
ATOM 4105 N N . LEU A 1 528 ? -11.865 -12.221 24.412 1.00 88.88 528 LEU A N 1
ATOM 4106 C CA . LEU A 1 528 ? -12.934 -13.162 24.760 1.00 88.88 528 LEU A CA 1
ATOM 4107 C C . LEU A 1 528 ? -12.797 -13.654 26.204 1.00 88.88 528 LEU A C 1
ATOM 4109 O O . LEU A 1 528 ? -13.787 -13.687 26.929 1.00 88.88 528 LEU A O 1
ATOM 4113 N N . ALA A 1 529 ? -11.572 -13.961 26.639 1.00 89.56 529 ALA A N 1
ATOM 4114 C CA . ALA A 1 529 ? -11.296 -14.317 28.027 1.00 89.56 529 ALA A CA 1
ATOM 4115 C C . ALA A 1 529 ? -11.648 -13.171 28.991 1.00 89.56 529 ALA A C 1
ATOM 4117 O O . ALA A 1 529 ? -12.276 -13.408 30.019 1.00 89.56 529 ALA A O 1
ATOM 4118 N N . HIS A 1 530 ? -11.304 -11.925 28.644 1.00 88.31 530 HIS A N 1
ATOM 4119 C CA . HIS A 1 530 ? -11.648 -10.758 29.456 1.00 88.31 530 HIS A CA 1
ATOM 4120 C C . HIS A 1 530 ? -13.163 -10.582 29.618 1.00 88.31 530 HIS A C 1
ATOM 4122 O O . HIS A 1 530 ? -13.632 -10.388 30.738 1.00 88.31 530 HIS A O 1
ATOM 4128 N N . ILE A 1 531 ? -13.923 -10.713 28.526 1.00 86.88 531 ILE A N 1
ATOM 4129 C CA . ILE A 1 531 ? -15.390 -10.620 28.546 1.00 86.88 531 ILE A CA 1
ATOM 4130 C C . ILE A 1 531 ? -15.996 -11.770 29.360 1.00 86.88 531 ILE A C 1
ATOM 4132 O O . ILE A 1 531 ? -16.868 -11.528 30.186 1.00 86.88 531 ILE A O 1
ATOM 4136 N N . ALA A 1 532 ? -15.522 -13.006 29.174 1.00 88.31 532 ALA A N 1
ATOM 4137 C CA . ALA A 1 532 ? -16.034 -14.170 29.897 1.00 88.31 532 ALA A CA 1
ATOM 4138 C C . ALA A 1 532 ? -15.818 -14.055 31.414 1.00 88.31 532 ALA A C 1
ATOM 4140 O O . ALA A 1 532 ? -16.740 -14.298 32.184 1.00 88.31 532 ALA A O 1
ATOM 4141 N N . ILE A 1 533 ? -14.625 -13.628 31.842 1.00 86.88 533 ILE A N 1
ATOM 4142 C CA . ILE A 1 533 ? -14.331 -13.406 33.263 1.00 86.88 533 ILE A CA 1
ATOM 4143 C C . ILE A 1 533 ? -15.201 -12.272 33.813 1.00 86.88 533 ILE A C 1
ATOM 4145 O O . ILE A 1 533 ? -15.768 -12.414 34.891 1.00 86.88 533 ILE A O 1
ATOM 4149 N N . ALA A 1 534 ? -15.349 -11.168 33.075 1.00 81.06 534 ALA A N 1
ATOM 4150 C CA . ALA A 1 534 ? -16.200 -10.061 33.502 1.00 81.06 534 ALA A CA 1
ATOM 4151 C C . ALA A 1 534 ? -17.670 -10.490 33.677 1.00 81.06 534 ALA A C 1
ATOM 4153 O O . ALA A 1 534 ? -18.297 -10.068 34.636 1.00 81.06 534 ALA A O 1
ATOM 4154 N N . LEU A 1 535 ? -18.195 -11.361 32.810 1.00 83.75 535 LEU A N 1
ATOM 4155 C CA . LEU A 1 535 ? -19.563 -11.896 32.904 1.00 83.75 535 LEU A CA 1
ATOM 4156 C C . LEU A 1 535 ? -19.754 -12.986 33.973 1.00 83.75 535 LEU A C 1
ATOM 4158 O O . LEU A 1 535 ? -20.881 -13.401 34.207 1.00 83.75 535 LEU A O 1
ATOM 4162 N N . HIS A 1 536 ? -18.678 -13.542 34.533 1.00 82.62 536 HIS A N 1
ATOM 4163 C CA . HIS A 1 536 ? -18.755 -14.535 35.615 1.00 82.62 536 HIS A CA 1
ATOM 4164 C C . HIS A 1 536 ? -18.486 -13.932 36.995 1.00 82.62 536 HIS A C 1
ATOM 4166 O O . HIS A 1 536 ? -18.872 -14.520 38.001 1.00 82.62 536 HIS A O 1
ATOM 4172 N N . VAL A 1 537 ? -17.781 -12.801 37.053 1.00 68.44 537 VAL A N 1
ATOM 4173 C CA . VAL A 1 537 ? -17.452 -12.099 38.302 1.00 68.44 537 VAL A CA 1
ATOM 4174 C C . VAL A 1 537 ? -18.533 -11.077 38.690 1.00 68.44 537 VAL A C 1
ATOM 4176 O O . VAL A 1 537 ? -18.654 -10.760 39.872 1.00 68.44 537 VAL A O 1
ATOM 4179 N N . PHE A 1 538 ? -19.306 -10.582 37.719 1.00 53.09 538 PHE A N 1
ATOM 4180 C CA . PHE A 1 538 ? -20.504 -9.755 37.904 1.00 53.09 538 PHE A CA 1
ATOM 4181 C C . PHE A 1 538 ? -21.752 -10.570 37.583 1.00 53.09 538 PHE A C 1
ATOM 4183 O O . PHE A 1 538 ? -22.791 -10.300 38.227 1.00 53.09 538 PHE A O 1
#

Foldseek 3Di:
DVVCCCVVVCLVQFDQKFKKFQQLLDPVPCQLQVLCCVVPVHRQWAWAFDDDQRITRTLAHRLGPPQQLCVVDPQNQWDQDPVPRGIDGNQVRFQQPCSSCVRPPSSSKDWDFADDPDDPPDDPVVVVVCVVVCVQDDDPDDGDDPGGRTGIDGDPQPPPDPHRRSQVSSLRSRIDMHGSCVVPDPPDLQPPDDDDDDDDDDDDDDRPPDDDDQWDDDPPDIDGPCRVDVDPDPPVRPVDDDPPVVVVVLVVLLVVLLVVLVVVLVVLVVLLVCLVPPLCPHPQLVVCVVVVDDNVVSNVLSHQDQPRPSLVVLLVLLVVLLVLLVVLVVLSVPVVSSPPRGVVSSLSSSLSSLVSSLSSNCSNNVVPCPDPVVVLNVLSVVLNVLSVLLVVLVVLADSDLVVLVVLLVVLLVVLVVLCVVFVVLSVLLVVLLVVLLVVLVVLVVDDLVVSSVSVVVVVVVCVVVLVVSLVVLVVRDPNVSSVSSSVSSVSNSSSSSSSSCNVSSVVNSVVSCVPSVVSSVVSVVVVVVVVVVVVVVD

Secondary structure (DSSP, 8-state):
-HHHHHHHTT-SS--S-EEEEETTT-----HHHHHHHHHHSS---EEEEEEETTEEEEES----SS-TTTTT-TTS-EEE-TTT--EEE-GGG-----HHHHH-TT--EEEEEE--SS-S---HHHHHHHHHTTTT--SSS-PPPPPPEEEEEE--TTTTSSS-HHHHT-TTS-EEEE-HHHHH----TT-S---S----------STT-----EEEETTEEEEHHHH-----TTTTSS---HHHHHHHHHHHHHHHHHHHHHHHHHHHHHHHHHHH-GGGSHHHHHHHHTT--HHHHHHHT---TTSHHHHHHHHHHHHHHHHHHHHHHHTT-TTGGGTS-HHHHHHHHHHHHHHHHHHHHHHTTT---STTHHHHHHHHHHHHHHHHHHHHHHHS-S-SHHHHHHHHHHHHHHHHHHHH-HHHHHHHHHHHHHHHHHHHHTTSS-HHHHHHHHHHHHHHHHHHHHHHHHHHHHHS-HHHHHHHHHHHHHHHHHHHHHHHHHHHHHHHHHHHHHHHHHHHHHHHHHHHHHHHHHHH-

Radius of gyration: 31.62 Å; chains: 1; bounding box: 89×66×100 Å